Protein AF-A0A4Z0J7X0-F1 (afdb_monomer_lite)

Organism: NCBI:txid2487722

Sequence (391 aa):
MNKRLKKSLLVSVAALSLGVEFTVVNETATTTVMAAKKYKVVKTKKLKKYRVSYKHNGPVYRKANLSKKRTTLKKIKKDKLYVTKQETVRKHTKKGKAYNSRYLYVKDMSHSKKSGWIHNSNLKKYKKSSKKSQKLNWTYESFDNDSSEKNVKSYSYSQGVQMAKRDLIKFIENERAKAGVSPWIHDSGAQQVADIRAQQVAQLKMQSHYTDPETGKIVTYPNSSSKMPMFNKVETDLGFLNDPWDNSMLTHSDESITQFGRLTNEHNKITKDSIQNYLDSGAEGMITFDGASNNGHKKQLLSSSLVYYGFGMATTKDQDGDNVTYIVIISSAAPLTKTNASDISSNSTSSTTTAVDPNAIPRSQDDKNYVGSSAQKADQAKEAQLVTTQQ

InterPro domains:
  IPR014044 CAP domain [PF00188] (172-325)
  IPR035940 CAP superfamily [G3DSA:3.40.33.10] (16-328)

Foldseek 3Di:
DDDDDDDDDDDDDDDDDDDDDDDDPPPPVPPPVPD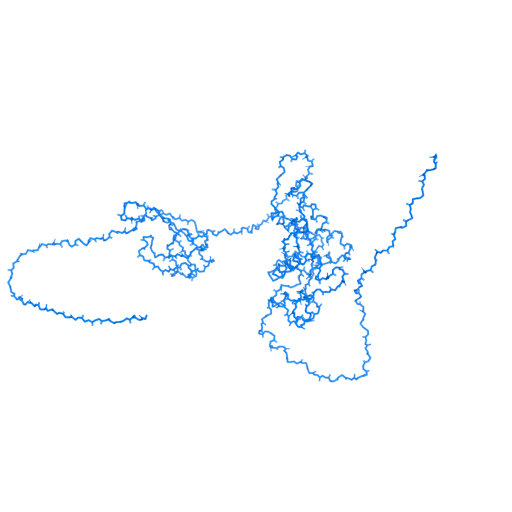PLQKDWDDKDFDDKFAKFFDDKWFFAADPSRPGTQDICVVADGGQKIWTMKTWMWGDDPVRDIDTFIWTFIARPVDNSPTGITGPVRIGGDDDPPPPPPPDPDDDDDDDDDDDPPDFDFDDPVVLVVVLVVVLLVLLQVVLVVVVADAADEFPLQQQLFAVVQVVCQVVVHQDPCQDPVPRHANADPPDPDRQGPSLVSCVVVQLDLDSPPPDNPPFKDKHKWKQFLCADPVSGNGPVSSVVSCVVTVVCLQVPVVVVVNPSNCRSNPNQFRYKHKHWDWDADPVRGIMIMIMMMTGNDHRDHDDPVVSVPPPPDDPDDDDDPPDDDDDDDDDDPDDDDDDDDDDDDDDDDDDDDD

Radius of gyration: 36.54 Å; chains: 1; bounding box: 73×94×125 Å

Structure (mmCIF, N/CA/C/O backbone):
data_AF-A0A4Z0J7X0-F1
#
_entry.id   AF-A0A4Z0J7X0-F1
#
loop_
_atom_site.group_PDB
_atom_site.id
_atom_site.type_symbol
_atom_site.label_atom_id
_atom_site.label_alt_id
_atom_site.label_comp_id
_atom_site.label_asym_id
_atom_site.label_entity_id
_atom_site.label_seq_id
_atom_site.pdbx_PDB_ins_code
_atom_site.Cartn_x
_atom_site.Cartn_y
_atom_site.Cartn_z
_atom_site.occupancy
_atom_site.B_iso_or_equiv
_atom_site.auth_seq_id
_atom_site.auth_comp_id
_atom_site.auth_asym_id
_atom_site.auth_atom_id
_atom_site.pdbx_PDB_model_num
ATOM 1 N N . MET A 1 1 ? 20.481 -4.474 54.140 1.00 33.69 1 MET A N 1
ATOM 2 C CA . MET A 1 1 ? 20.967 -5.856 54.343 1.00 33.69 1 MET A CA 1
ATOM 3 C C . MET A 1 1 ? 19.858 -6.695 54.978 1.00 33.69 1 MET A C 1
ATOM 5 O O . MET A 1 1 ? 19.149 -6.183 55.826 1.00 33.69 1 MET A O 1
ATOM 9 N N . ASN A 1 2 ? 19.680 -7.910 54.439 1.00 33.09 2 ASN A N 1
ATOM 10 C CA . ASN A 1 2 ? 19.074 -9.170 54.930 1.00 33.09 2 ASN A CA 1
ATOM 11 C C . ASN A 1 2 ? 18.070 -9.160 56.108 1.00 33.09 2 ASN A C 1
ATOM 13 O O . ASN A 1 2 ? 18.369 -8.644 57.167 1.00 33.09 2 ASN A O 1
ATOM 17 N N . LYS A 1 3 ? 16.833 -9.682 55.999 1.00 40.88 3 LYS A N 1
ATOM 18 C CA . LYS A 1 3 ? 16.368 -11.089 55.836 1.00 40.88 3 LYS A CA 1
ATOM 19 C C . LYS A 1 3 ? 16.847 -12.079 56.920 1.00 40.88 3 LYS A C 1
ATOM 21 O O . LYS A 1 3 ? 18.016 -12.442 56.914 1.00 40.88 3 LYS A O 1
ATOM 26 N N . ARG A 1 4 ? 15.844 -12.709 57.573 1.00 41.03 4 ARG A N 1
ATOM 27 C CA . ARG A 1 4 ? 15.860 -13.971 58.371 1.00 41.03 4 ARG A CA 1
ATOM 28 C C . ARG A 1 4 ? 16.344 -13.751 59.820 1.00 41.03 4 ARG A C 1
ATOM 30 O O . ARG A 1 4 ? 17.161 -12.881 60.027 1.00 41.03 4 ARG A O 1
ATOM 37 N N . LEU A 1 5 ? 15.867 -14.413 60.877 1.00 42.28 5 LEU A N 1
ATOM 38 C CA . LEU A 1 5 ? 15.363 -15.773 61.123 1.00 42.28 5 LEU A CA 1
ATOM 39 C C . LEU A 1 5 ? 14.375 -15.711 62.320 1.00 42.28 5 LEU A C 1
ATOM 41 O O . LEU A 1 5 ? 14.580 -14.931 63.234 1.00 42.28 5 LEU A O 1
ATOM 45 N N . LYS A 1 6 ? 13.192 -16.333 62.244 1.00 40.12 6 LYS A N 1
ATOM 46 C CA . LYS A 1 6 ? 12.830 -17.657 62.808 1.00 40.12 6 LYS A CA 1
ATOM 47 C C . LYS A 1 6 ? 12.907 -17.790 64.342 1.00 40.12 6 LYS A C 1
ATOM 49 O O . LYS A 1 6 ? 13.990 -17.806 64.895 1.00 40.12 6 LYS A O 1
ATOM 54 N N . LYS A 1 7 ? 11.735 -18.158 64.885 1.00 40.00 7 LYS A N 1
ATOM 55 C CA . LYS A 1 7 ? 11.480 -19.199 65.899 1.00 40.00 7 LYS A CA 1
ATOM 56 C C . LYS A 1 7 ? 12.198 -19.075 67.244 1.00 40.00 7 LYS A C 1
ATOM 58 O O . LYS A 1 7 ? 13.372 -19.391 67.323 1.00 40.00 7 LYS A O 1
ATOM 63 N N . SER A 1 8 ? 11.400 -18.903 68.289 1.00 33.38 8 SER A N 1
ATOM 64 C CA . SER A 1 8 ? 11.301 -19.740 69.499 1.00 33.38 8 SER A CA 1
ATOM 65 C C . SER A 1 8 ? 10.226 -19.052 70.379 1.00 33.38 8 SER A C 1
ATOM 67 O O . SER A 1 8 ? 9.912 -17.895 70.129 1.00 33.38 8 SER A O 1
ATOM 69 N N . LEU A 1 9 ? 9.533 -19.628 71.351 1.00 33.66 9 LEU A N 1
ATOM 70 C CA . LEU A 1 9 ? 9.519 -20.933 71.988 1.00 33.66 9 LEU A CA 1
ATOM 71 C C . LEU A 1 9 ? 8.333 -20.876 72.983 1.00 33.66 9 LEU A C 1
ATOM 73 O O . LEU A 1 9 ? 8.137 -19.806 73.544 1.00 33.66 9 LEU A O 1
ATOM 77 N N . LEU A 1 10 ? 7.666 -22.016 73.230 1.00 34.53 10 LEU A N 1
ATOM 78 C CA . LEU A 1 10 ? 7.243 -22.510 74.563 1.00 34.53 10 LEU A CA 1
ATOM 79 C C . LEU A 1 10 ? 6.305 -21.628 75.452 1.00 34.53 10 LEU A C 1
ATOM 81 O O . LEU A 1 10 ? 6.306 -20.416 75.378 1.00 34.53 10 LEU A O 1
ATOM 85 N N . VAL A 1 11 ? 5.484 -22.100 76.393 1.00 35.78 11 VAL A N 1
ATOM 86 C CA . VAL A 1 11 ? 5.015 -23.402 76.909 1.00 35.78 11 VAL A CA 1
ATOM 87 C C . VAL A 1 11 ? 3.876 -23.041 77.892 1.00 35.78 11 VAL A C 1
ATOM 89 O O . VAL A 1 11 ? 3.862 -21.924 78.405 1.00 35.78 11 VAL A O 1
ATOM 92 N N . SER A 1 12 ? 2.825 -23.832 78.107 1.00 34.78 12 SER A N 1
ATOM 93 C CA . SER A 1 12 ? 2.694 -24.735 79.274 1.00 34.78 12 SER A CA 1
ATOM 94 C C . SER A 1 12 ? 1.213 -25.145 79.405 1.00 34.78 12 SER A C 1
ATOM 96 O O . SER A 1 12 ? 0.368 -24.278 79.216 1.00 34.78 12 SER A O 1
ATOM 98 N N . VAL A 1 13 ? 0.905 -26.441 79.607 1.00 33.19 13 VAL A N 1
ATOM 99 C CA . VAL A 1 13 ? 0.362 -27.059 80.859 1.00 33.19 13 VAL A CA 1
ATOM 100 C C . VAL A 1 13 ? -1.093 -26.672 81.167 1.00 33.19 13 VAL A C 1
ATOM 102 O O . VAL A 1 13 ? -1.448 -25.511 81.078 1.00 33.19 13 VAL A O 1
ATOM 105 N N . ALA A 1 14 ? -2.006 -27.503 81.655 1.00 32.41 14 ALA A N 1
ATOM 106 C CA . ALA A 1 14 ? -2.277 -28.938 81.755 1.00 32.41 14 ALA A CA 1
ATOM 107 C C . ALA A 1 14 ? -3.658 -28.997 82.444 1.00 32.41 14 ALA A C 1
ATOM 109 O O . ALA A 1 14 ? -3.982 -28.073 83.185 1.00 32.41 14 ALA A O 1
ATOM 110 N N . ALA A 1 15 ? -4.436 -30.061 82.258 1.00 35.25 15 ALA A N 1
ATOM 111 C CA . ALA A 1 15 ? -5.243 -30.662 83.328 1.00 35.25 15 ALA A CA 1
ATOM 112 C C . ALA A 1 15 ? -6.046 -31.837 82.772 1.00 35.25 15 ALA A C 1
ATOM 114 O O . ALA A 1 15 ? -6.798 -31.705 81.807 1.00 35.25 15 ALA A O 1
ATOM 115 N N . LEU A 1 16 ? -5.859 -32.981 83.423 1.00 31.88 16 LEU A N 1
ATOM 116 C CA . LEU A 1 16 ? -6.759 -34.118 83.399 1.00 31.88 16 LEU A CA 1
ATOM 117 C C . LEU A 1 16 ? -8.131 -33.729 83.970 1.00 31.88 16 LEU A C 1
ATOM 119 O O . LEU A 1 16 ? -8.189 -33.074 85.007 1.00 31.88 16 LEU A O 1
ATOM 123 N N . SER A 1 17 ? -9.203 -34.289 83.414 1.00 35.06 17 SER A N 1
ATOM 124 C CA . SER A 1 17 ? -10.304 -34.803 84.233 1.00 35.06 17 SER A CA 1
ATOM 125 C C . SER A 1 17 ? -11.003 -35.961 83.517 1.00 35.06 17 SER A C 1
ATOM 127 O O . SER A 1 17 ? -11.593 -35.826 82.448 1.00 35.06 17 SER A O 1
ATOM 129 N N . LEU A 1 18 ? -10.866 -37.140 84.122 1.00 35.47 18 LEU A N 1
ATOM 130 C CA . LEU A 1 18 ? -11.757 -38.277 83.952 1.00 35.47 18 LEU A CA 1
ATOM 131 C C . LEU A 1 18 ? -13.023 -38.011 84.772 1.00 35.47 18 LEU A C 1
ATOM 133 O O . LEU A 1 18 ? -12.917 -37.587 85.920 1.00 35.47 18 LEU A O 1
ATOM 137 N N . GLY A 1 19 ? -14.177 -38.382 84.222 1.00 32.88 19 GLY A N 1
ATOM 138 C CA . GLY A 1 19 ? -15.295 -38.874 85.020 1.00 32.88 19 GLY A CA 1
ATOM 139 C C . GLY A 1 19 ? -16.468 -37.923 85.262 1.00 32.88 19 GLY A C 1
ATOM 140 O O . GLY A 1 19 ? -16.321 -36.832 85.797 1.00 32.88 19 GLY A O 1
ATOM 141 N N . VAL A 1 20 ? -17.638 -38.507 85.003 1.00 34.91 20 VAL A N 1
ATOM 142 C CA . VAL A 1 20 ? -18.990 -38.195 85.483 1.00 34.91 20 VAL A CA 1
ATOM 143 C C . VAL A 1 20 ? -19.857 -37.302 84.587 1.00 34.91 20 VAL A C 1
ATOM 145 O O . VAL A 1 20 ? -19.585 -36.143 84.292 1.00 34.91 20 VAL A O 1
ATOM 148 N N . GLU A 1 21 ? -20.920 -37.973 84.154 1.00 36.50 21 GLU A N 1
ATOM 149 C CA . GLU A 1 21 ? -22.086 -37.586 83.377 1.00 36.50 21 GLU A CA 1
ATOM 150 C C . GLU A 1 21 ? -22.764 -36.319 83.908 1.00 36.50 21 GLU A C 1
ATOM 152 O O . GLU A 1 21 ? -22.839 -36.132 85.111 1.00 36.50 21 GLU A O 1
ATOM 157 N N . PHE A 1 22 ? -23.303 -35.485 83.014 1.00 32.66 22 PHE A N 1
ATOM 158 C CA . PHE A 1 22 ? -24.705 -35.046 83.034 1.00 32.66 22 PHE A CA 1
ATOM 159 C C . PHE A 1 22 ? -25.021 -34.288 81.732 1.00 32.66 22 PHE A C 1
ATOM 161 O O . PHE A 1 22 ? -24.289 -33.404 81.294 1.00 32.66 22 PHE A O 1
ATOM 168 N N . THR A 1 23 ? -26.115 -34.720 81.103 1.00 41.28 23 THR A N 1
ATOM 169 C CA . THR A 1 23 ? -27.049 -33.993 80.224 1.00 41.28 23 THR A CA 1
ATOM 170 C C . THR A 1 23 ? -26.685 -32.565 79.801 1.00 41.28 23 THR A C 1
ATOM 172 O O . THR A 1 23 ? -26.580 -31.685 80.641 1.00 41.28 23 THR A O 1
ATOM 175 N N . VAL A 1 24 ? -26.644 -32.313 78.489 1.00 40.38 24 VAL A N 1
ATOM 176 C CA . VAL A 1 24 ? -27.627 -31.520 77.714 1.00 40.38 24 VAL A CA 1
ATOM 177 C C . VAL A 1 24 ? -27.140 -31.572 76.261 1.00 40.38 24 VAL A C 1
ATOM 179 O O . VAL A 1 24 ? -26.110 -30.991 75.922 1.00 40.38 24 VAL A O 1
ATOM 182 N N . VAL A 1 25 ? -27.871 -32.263 75.381 1.00 36.25 25 VAL A N 1
ATOM 183 C CA . VAL A 1 25 ? -27.699 -32.111 73.928 1.00 36.25 25 VAL A CA 1
ATOM 184 C C . VAL A 1 25 ? -28.253 -30.737 73.571 1.00 36.25 25 VAL A C 1
ATOM 186 O O . VAL A 1 25 ? -29.405 -30.585 73.187 1.00 36.25 25 VAL A O 1
ATOM 189 N N . ASN A 1 26 ? -27.440 -29.707 73.785 1.00 36.72 26 ASN A N 1
ATOM 190 C CA . ASN A 1 26 ? -27.680 -28.403 73.208 1.00 36.72 26 ASN A CA 1
ATOM 191 C C . ASN A 1 26 ? -26.996 -28.465 71.849 1.00 36.72 26 ASN A C 1
ATOM 193 O O . ASN A 1 26 ? -25.778 -28.285 71.753 1.00 36.72 26 ASN A O 1
ATOM 197 N N . GLU A 1 27 ? -27.766 -28.797 70.810 1.00 38.44 27 GLU A N 1
ATOM 198 C CA . GLU A 1 27 ? -27.365 -28.597 69.422 1.00 38.44 27 GLU A CA 1
ATOM 199 C C . GLU A 1 27 ? -27.073 -27.107 69.239 1.00 38.44 27 GLU A C 1
ATOM 201 O O . GLU A 1 27 ? -27.913 -26.299 68.844 1.00 38.44 27 GLU A O 1
ATOM 206 N N . THR A 1 28 ? -25.847 -26.713 69.569 1.00 37.34 28 THR A N 1
ATOM 207 C CA . THR A 1 28 ? -25.309 -25.417 69.207 1.00 37.34 28 THR A CA 1
ATOM 208 C C . THR A 1 28 ? -25.091 -25.512 67.714 1.00 37.34 28 THR A C 1
ATOM 210 O O . THR A 1 28 ? -24.036 -25.941 67.242 1.00 37.34 28 THR A O 1
ATOM 213 N N . ALA A 1 29 ? -26.141 -25.159 66.970 1.00 36.69 29 ALA A N 1
ATOM 214 C CA . ALA A 1 29 ? -26.079 -24.884 65.554 1.00 36.69 29 ALA A CA 1
ATOM 215 C C . ALA A 1 29 ? -24.877 -23.967 65.350 1.00 36.69 29 ALA A C 1
ATOM 217 O O . ALA A 1 29 ? -24.909 -22.775 65.661 1.00 36.69 29 ALA A O 1
ATOM 218 N N . THR A 1 30 ? -23.771 -24.552 64.897 1.00 34.03 30 THR A N 1
ATOM 219 C CA . THR A 1 30 ? -22.556 -23.818 64.604 1.00 34.03 30 THR A CA 1
ATOM 220 C C . THR A 1 30 ? -22.872 -23.062 63.329 1.00 34.03 30 THR A C 1
ATOM 222 O O . THR A 1 30 ? -22.600 -23.520 62.218 1.00 34.03 30 THR A O 1
ATOM 225 N N . THR A 1 31 ? -23.534 -21.913 63.470 1.00 36.19 31 THR A N 1
ATOM 226 C CA . THR A 1 31 ? -23.736 -20.970 62.385 1.00 36.19 31 THR A CA 1
ATOM 227 C C . THR A 1 31 ? -22.352 -20.475 62.021 1.00 36.19 31 THR A C 1
ATOM 229 O O . THR A 1 31 ? -21.832 -19.511 62.582 1.00 36.19 31 THR A O 1
ATOM 232 N N . THR A 1 32 ? -21.709 -21.189 61.102 1.00 35.19 32 THR A N 1
ATOM 233 C CA . THR A 1 32 ? -20.510 -20.723 60.431 1.00 35.19 32 THR A CA 1
ATOM 234 C C . THR A 1 32 ? -20.945 -19.451 59.733 1.00 35.19 32 THR A C 1
ATOM 236 O O . THR A 1 32 ? -21.647 -19.492 58.721 1.00 35.19 32 THR A O 1
ATOM 239 N N . VAL A 1 33 ? -20.603 -18.308 60.330 1.00 34.88 33 VAL A N 1
ATOM 240 C CA . VAL A 1 33 ? -20.903 -16.989 59.789 1.00 34.88 33 VAL A CA 1
ATOM 241 C C . VAL A 1 33 ? -20.219 -16.940 58.432 1.00 34.88 33 VAL A C 1
ATOM 243 O O . VAL A 1 33 ? -19.006 -16.752 58.330 1.00 34.88 33 VAL A O 1
ATOM 246 N N . MET A 1 34 ? -20.979 -17.225 57.372 1.00 38.28 34 MET A N 1
ATOM 247 C CA . MET A 1 34 ? -20.449 -17.255 56.022 1.00 38.28 34 MET A CA 1
ATOM 248 C C . MET A 1 34 ? -19.943 -15.854 55.722 1.00 38.28 34 MET A C 1
ATOM 250 O O . MET A 1 34 ? -20.736 -14.940 55.495 1.00 38.28 34 MET A O 1
ATOM 254 N N . ALA A 1 35 ? -18.617 -15.694 55.739 1.00 45.88 35 ALA A N 1
ATOM 255 C CA . ALA A 1 35 ? -17.950 -14.440 55.444 1.00 45.88 35 ALA A CA 1
ATOM 256 C C . ALA A 1 35 ? -18.601 -13.808 54.209 1.00 45.88 35 ALA A C 1
ATOM 258 O O . ALA A 1 35 ? -18.629 -14.408 53.125 1.00 45.88 35 ALA A O 1
ATOM 259 N N . ALA A 1 36 ? -19.180 -12.619 54.398 1.00 54.09 36 ALA A N 1
ATOM 260 C CA . ALA A 1 36 ? -19.980 -11.958 53.381 1.00 54.09 36 ALA A CA 1
ATOM 261 C C . ALA A 1 36 ? -19.197 -11.902 52.062 1.00 54.09 36 ALA A C 1
ATOM 263 O O . ALA A 1 36 ? -18.088 -11.360 51.981 1.00 54.09 36 ALA A O 1
ATOM 264 N N . LYS A 1 37 ? -19.759 -12.504 51.007 1.00 60.59 37 LYS A N 1
ATOM 265 C CA . LYS A 1 37 ? -19.113 -12.563 49.691 1.00 60.59 37 LYS A CA 1
ATOM 266 C C . LYS A 1 37 ? -18.849 -11.132 49.212 1.00 60.59 37 LYS A C 1
ATOM 268 O O . LYS A 1 37 ? -19.774 -10.404 48.869 1.00 60.59 37 LYS A O 1
ATOM 273 N N . LYS A 1 38 ? -17.569 -10.753 49.114 1.00 73.12 38 LYS A N 1
ATOM 274 C CA . LYS A 1 38 ? -17.107 -9.424 48.651 1.00 73.12 38 LYS A CA 1
ATOM 275 C C . LYS A 1 38 ? -17.658 -9.023 47.271 1.00 73.12 38 LYS A C 1
ATOM 277 O O . LYS A 1 38 ? -17.703 -7.838 46.938 1.00 73.12 38 LYS A O 1
ATOM 282 N N . TYR A 1 39 ? -18.080 -10.005 46.473 1.00 81.69 39 TYR A N 1
ATOM 283 C CA . TYR A 1 39 ? -18.612 -9.828 45.128 1.00 81.69 39 TYR A CA 1
ATOM 284 C C . TYR A 1 39 ? -19.874 -10.670 44.925 1.00 81.69 39 TYR A C 1
ATOM 286 O O . TYR A 1 39 ? -19.863 -11.880 45.166 1.00 81.69 39 TYR A O 1
ATOM 294 N N . LYS A 1 40 ? -20.936 -10.040 44.415 1.00 85.94 40 LYS A N 1
ATOM 295 C CA . LYS A 1 40 ? -22.194 -10.694 44.034 1.00 85.94 40 LYS A CA 1
ATOM 296 C C . LYS A 1 40 ? -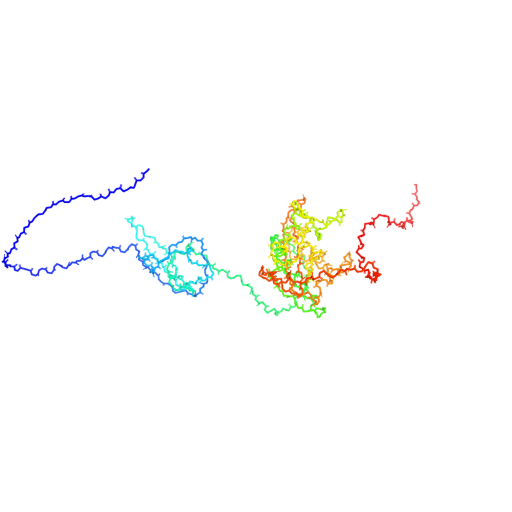22.431 -10.510 42.537 1.00 85.94 40 LYS A C 1
ATOM 298 O O . LYS A 1 40 ? -22.310 -9.400 42.025 1.00 85.94 40 LYS A O 1
ATOM 303 N N . VAL A 1 41 ? -22.762 -11.584 41.826 1.00 86.81 41 VAL A N 1
ATOM 304 C CA . VAL A 1 41 ? -23.227 -11.487 40.434 1.00 86.81 41 VAL A CA 1
ATOM 305 C C . VAL A 1 41 ? -24.666 -10.982 40.467 1.00 86.81 41 VAL A C 1
ATOM 307 O O . VAL A 1 41 ? -25.500 -11.564 41.153 1.00 86.81 41 VAL A O 1
ATOM 310 N N . VAL A 1 42 ? -24.936 -9.879 39.774 1.00 88.94 42 VAL A N 1
ATOM 311 C CA . VAL A 1 42 ? -26.258 -9.228 39.758 1.00 88.94 42 VAL A CA 1
ATOM 312 C C . VAL A 1 42 ? -26.999 -9.496 38.458 1.00 88.94 42 VAL A C 1
ATOM 314 O O . VAL A 1 42 ? -28.218 -9.593 38.451 1.00 88.94 42 VAL A O 1
ATOM 317 N N . LYS A 1 43 ? -26.276 -9.611 37.342 1.00 89.88 43 LYS A N 1
ATOM 318 C CA . LYS A 1 43 ? -26.884 -9.839 36.030 1.00 89.88 43 LYS A CA 1
ATOM 319 C C . LYS A 1 43 ? -25.982 -10.702 35.174 1.00 89.88 43 LYS A C 1
ATOM 321 O O . LYS A 1 43 ? -24.794 -10.404 35.064 1.00 89.88 43 LYS A O 1
ATOM 326 N N . THR A 1 44 ? -26.572 -11.678 34.497 1.00 89.88 44 THR A N 1
ATOM 327 C CA . THR A 1 44 ? -25.888 -12.533 33.525 1.00 89.88 44 THR A CA 1
ATOM 328 C C . THR A 1 44 ? -26.512 -12.354 32.151 1.00 89.88 44 THR A C 1
ATOM 330 O O . THR A 1 44 ? -27.729 -12.323 32.003 1.00 89.88 44 THR A O 1
ATOM 333 N N . LYS A 1 45 ? -25.671 -12.211 31.128 1.00 90.75 45 LYS A N 1
ATOM 334 C CA . LYS A 1 45 ? -26.077 -12.070 29.730 1.00 90.75 45 LYS A CA 1
ATOM 335 C C . LYS A 1 45 ? -25.231 -12.998 28.861 1.00 90.75 45 LYS A C 1
ATOM 337 O O . LYS A 1 45 ? -24.003 -12.892 28.838 1.00 90.75 45 LYS A O 1
ATOM 342 N N . LYS A 1 46 ? -25.880 -13.895 28.116 1.00 91.19 46 LYS A N 1
ATOM 343 C CA . LYS A 1 46 ? -25.230 -14.626 27.017 1.00 91.19 46 LYS A CA 1
ATOM 344 C C . LYS A 1 46 ? -24.996 -13.651 25.861 1.00 91.19 46 LYS A C 1
ATOM 346 O O . LYS A 1 46 ? -25.854 -12.822 25.566 1.00 91.19 46 LYS A O 1
ATOM 351 N N . LEU A 1 47 ? -23.828 -13.717 25.233 1.00 87.44 47 LEU A N 1
ATOM 352 C CA . LEU A 1 47 ? -23.470 -12.863 24.103 1.00 87.44 47 LEU A CA 1
ATOM 353 C C . LEU A 1 47 ? -23.232 -13.728 22.866 1.00 87.44 47 LEU A C 1
ATOM 355 O O . LEU A 1 47 ? -22.695 -14.831 22.975 1.00 87.44 47 LEU A O 1
ATOM 359 N N . LYS A 1 48 ? -23.576 -13.204 21.681 1.00 87.31 48 LYS A N 1
ATOM 360 C CA . LYS A 1 48 ? -23.091 -13.781 20.419 1.00 87.31 48 LYS A CA 1
ATOM 361 C C . LYS A 1 48 ? -21.562 -13.816 20.472 1.00 87.31 48 LYS A C 1
ATOM 363 O O . LYS A 1 48 ? -20.955 -12.843 20.912 1.00 87.31 48 LYS A O 1
ATOM 368 N N . LYS A 1 49 ? -20.942 -14.927 20.069 1.00 88.06 49 LYS A N 1
ATOM 369 C CA . LYS A 1 49 ? -19.483 -15.109 20.142 1.00 88.06 49 LYS A CA 1
ATOM 370 C C . LYS A 1 49 ? -18.777 -14.026 19.314 1.00 88.06 49 LYS A C 1
ATOM 372 O O . LYS A 1 49 ? -19.045 -13.907 18.125 1.00 88.06 49 LYS A O 1
ATOM 377 N N . TYR A 1 50 ? -17.856 -13.263 19.907 1.00 87.81 50 TYR A N 1
ATOM 378 C CA . TYR A 1 50 ? -17.039 -12.287 19.165 1.00 87.81 50 TYR A CA 1
ATOM 379 C C . TYR A 1 50 ? -15.584 -12.267 19.628 1.00 87.81 50 TYR A C 1
ATOM 381 O O . TYR A 1 50 ? -15.271 -12.647 20.757 1.00 87.81 50 TYR A O 1
ATOM 389 N N . ARG A 1 51 ? -14.688 -11.827 18.738 1.00 89.31 51 ARG A N 1
ATOM 390 C CA . ARG A 1 51 ? -13.246 -11.747 19.002 1.00 89.31 51 ARG A CA 1
ATOM 391 C C . ARG A 1 51 ? -12.894 -10.485 19.784 1.00 89.31 51 ARG A C 1
ATOM 393 O O . ARG A 1 51 ? -13.454 -9.410 19.556 1.00 89.31 51 ARG A O 1
ATOM 400 N N . VAL A 1 52 ? -11.934 -10.615 20.687 1.00 88.69 52 VAL A N 1
ATOM 401 C CA . VAL A 1 52 ? -11.356 -9.500 21.445 1.00 88.69 52 VAL A CA 1
ATOM 402 C C . VAL A 1 52 ? -9.840 -9.607 21.445 1.00 88.69 52 VAL A C 1
ATOM 404 O O . VAL A 1 52 ? -9.299 -10.703 21.351 1.00 88.69 52 VAL A O 1
ATOM 407 N N . SER A 1 53 ? -9.165 -8.474 21.583 1.00 84.75 53 SER A N 1
ATOM 408 C CA . SER A 1 53 ? -7.742 -8.395 21.900 1.00 84.75 53 SER A CA 1
ATOM 409 C C . SER A 1 53 ? -7.557 -7.857 23.320 1.00 84.75 53 SER A C 1
ATOM 411 O O . SER A 1 53 ? -8.461 -7.236 23.889 1.00 84.75 53 SER A O 1
ATOM 413 N N . TYR A 1 54 ? -6.402 -8.114 23.934 1.00 84.19 54 TYR A N 1
ATOM 414 C CA . TYR A 1 54 ? -6.100 -7.511 25.229 1.00 84.19 54 TYR A CA 1
ATOM 415 C C . TYR A 1 54 ? -5.739 -6.029 25.070 1.00 84.19 54 TYR A C 1
ATOM 417 O O . TYR A 1 54 ? -5.081 -5.650 24.103 1.00 84.19 54 TYR A O 1
ATOM 425 N N . LYS A 1 55 ? -6.149 -5.202 26.037 1.00 84.00 55 LYS A N 1
ATOM 426 C CA . LYS A 1 55 ? -5.798 -3.775 26.124 1.00 84.00 55 LYS A CA 1
ATOM 427 C C . LYS A 1 55 ? -4.769 -3.518 27.227 1.00 84.00 55 LYS A C 1
ATOM 429 O O . LYS A 1 55 ? -3.751 -2.888 26.983 1.00 84.00 55 LYS A O 1
ATOM 434 N N . HIS A 1 56 ? -5.011 -4.065 28.419 1.00 84.56 56 HIS A N 1
ATOM 435 C CA . HIS A 1 56 ? -4.150 -3.901 29.593 1.00 84.56 56 HIS A CA 1
ATOM 436 C C . HIS A 1 56 ? -3.982 -5.228 30.339 1.00 84.56 56 HIS A C 1
ATOM 438 O O . HIS A 1 56 ? -4.817 -6.130 30.231 1.00 84.56 56 HIS A O 1
ATOM 444 N N . ASN A 1 57 ? -2.911 -5.349 31.126 1.00 86.25 57 ASN A N 1
ATOM 445 C CA . ASN A 1 57 ? -2.691 -6.514 31.978 1.00 86.25 57 ASN A CA 1
ATOM 446 C C . ASN A 1 57 ? -3.795 -6.602 33.037 1.00 86.25 57 ASN A C 1
ATOM 448 O O . ASN A 1 57 ? -4.040 -5.650 33.770 1.00 86.25 57 ASN A O 1
ATOM 452 N N . GLY A 1 58 ? -4.443 -7.763 33.149 1.00 85.88 58 GLY A N 1
ATOM 453 C CA . GLY A 1 58 ? -5.533 -7.947 34.102 1.00 85.88 58 GLY A CA 1
ATOM 454 C C . GLY A 1 58 ? -5.684 -9.389 34.579 1.00 85.88 58 GLY A C 1
ATOM 455 O O . GLY A 1 58 ? -5.350 -10.318 33.837 1.00 85.88 58 GLY A O 1
ATOM 456 N N . PRO A 1 59 ? -6.172 -9.607 35.813 1.00 90.31 59 PRO A N 1
ATOM 457 C CA . PRO A 1 59 ? -6.450 -10.942 36.322 1.00 90.31 59 PRO A CA 1
ATOM 458 C C . PRO A 1 59 ? -7.635 -11.578 35.586 1.00 90.31 59 PRO A C 1
ATOM 460 O O . PRO A 1 59 ? -8.643 -10.926 35.310 1.00 90.31 59 PRO A O 1
ATOM 463 N N . VAL A 1 60 ? -7.504 -12.874 35.313 1.00 89.94 60 VAL A N 1
ATOM 464 C CA . VAL A 1 60 ? -8.557 -13.738 34.773 1.00 89.94 60 VAL A CA 1
ATOM 465 C C . VAL A 1 60 ? -8.994 -14.688 35.883 1.00 89.94 60 VAL A C 1
ATOM 467 O O . VAL A 1 60 ? -8.161 -15.383 36.467 1.00 89.94 60 VAL A O 1
ATOM 470 N N . TYR A 1 61 ? -10.288 -14.736 36.175 1.00 92.56 61 TYR A N 1
ATOM 471 C CA . TYR A 1 61 ? -10.870 -15.500 37.277 1.00 92.56 61 TYR A CA 1
ATOM 472 C C . TYR A 1 61 ? -11.591 -16.752 36.784 1.00 92.56 61 TYR A C 1
ATOM 474 O O . TYR A 1 61 ? -12.159 -16.779 35.695 1.00 92.56 61 TYR A O 1
ATOM 482 N N . ARG A 1 62 ? -11.620 -17.806 37.603 1.00 88.44 62 ARG A N 1
ATOM 483 C CA . ARG A 1 62 ? -12.349 -19.043 37.266 1.00 88.44 62 ARG A CA 1
ATOM 484 C C . ARG A 1 62 ? -13.869 -18.846 37.298 1.00 88.44 62 ARG A C 1
ATOM 486 O O . ARG A 1 62 ? -14.577 -19.448 36.498 1.00 88.44 62 ARG A O 1
ATOM 493 N N . LYS A 1 63 ? -14.354 -18.005 38.213 1.00 87.62 63 LYS A N 1
ATOM 494 C CA . LYS A 1 63 ? -15.773 -17.697 38.441 1.00 87.62 63 LYS A CA 1
ATOM 495 C C . LYS A 1 63 ? -15.990 -16.181 38.422 1.00 87.62 63 LYS A C 1
ATOM 497 O O . LYS A 1 63 ? -15.073 -15.427 38.747 1.00 87.62 63 LYS A O 1
ATOM 502 N N . ALA A 1 64 ? -17.189 -15.743 38.052 1.00 80.75 64 ALA A N 1
ATOM 503 C CA . ALA A 1 64 ? -17.519 -14.326 37.913 1.00 80.75 64 ALA A CA 1
ATOM 504 C C . ALA A 1 64 ? -17.647 -13.582 39.245 1.00 80.75 64 ALA A C 1
ATOM 506 O O . ALA A 1 64 ? -17.417 -12.383 39.303 1.00 80.75 64 ALA A O 1
ATOM 507 N N . ASN A 1 65 ? -17.904 -14.296 40.342 1.00 80.88 65 ASN A N 1
ATOM 508 C CA . ASN A 1 65 ? -17.806 -13.758 41.702 1.00 80.88 65 ASN A CA 1
ATOM 509 C C . ASN A 1 65 ? -16.351 -13.478 42.146 1.00 80.88 65 ASN A C 1
ATOM 511 O O . ASN A 1 65 ? -16.099 -13.243 43.324 1.00 80.88 65 ASN A O 1
ATOM 515 N N . LEU A 1 66 ? -15.391 -13.547 41.214 1.00 84.06 66 LEU A N 1
ATOM 516 C CA . LEU A 1 66 ? -13.981 -13.184 41.372 1.00 84.06 66 LEU A CA 1
ATOM 517 C C . LEU A 1 66 ? -13.255 -13.934 42.496 1.00 84.06 66 LEU A C 1
ATOM 519 O O . LEU A 1 66 ? -12.204 -13.500 42.959 1.00 84.06 66 LEU A O 1
ATOM 523 N N . SER A 1 67 ? -13.788 -15.081 42.923 1.00 78.12 67 SER A N 1
ATOM 524 C CA . SER A 1 67 ? -13.324 -15.756 44.137 1.00 78.12 67 SER A CA 1
ATOM 525 C C . SER A 1 67 ? -11.962 -16.437 43.984 1.00 78.12 67 SER A C 1
ATOM 527 O O . SER A 1 67 ? -11.289 -16.681 44.978 1.00 78.12 67 SER A O 1
ATOM 529 N N . LYS A 1 68 ? -11.553 -16.781 42.753 1.00 83.44 68 LYS A N 1
ATOM 530 C CA . LYS A 1 68 ? -10.280 -17.466 42.471 1.00 83.44 68 LYS A CA 1
ATOM 531 C C . LYS A 1 68 ? -9.652 -16.955 41.177 1.00 83.44 68 LYS A C 1
ATOM 533 O O . LYS A 1 68 ? -10.196 -17.179 40.088 1.00 83.44 68 LYS A O 1
ATOM 538 N N . LYS A 1 69 ? -8.499 -16.286 41.297 1.00 87.19 69 LYS A N 1
ATOM 539 C CA . LYS A 1 69 ? -7.649 -15.913 40.158 1.00 87.19 69 LYS A CA 1
ATOM 540 C C . LYS A 1 69 ? -7.084 -17.188 39.533 1.00 87.19 69 LYS A C 1
ATOM 542 O O . LYS A 1 69 ? -6.604 -18.067 40.237 1.00 87.19 69 LYS A O 1
ATOM 547 N N . ARG A 1 70 ? -7.159 -17.286 38.209 1.00 85.19 70 ARG A N 1
ATOM 548 C CA . ARG A 1 70 ? -6.670 -18.426 37.426 1.00 85.19 70 ARG A CA 1
ATOM 549 C C . ARG A 1 70 ? -5.368 -18.093 36.711 1.00 85.19 70 ARG A C 1
ATOM 551 O O . ARG A 1 70 ? -4.426 -18.868 36.745 1.00 85.19 70 ARG A O 1
ATOM 558 N N . THR A 1 71 ? -5.323 -16.940 36.050 1.00 88.00 71 THR A N 1
ATOM 559 C CA . THR A 1 71 ? -4.148 -16.469 35.307 1.00 88.00 71 THR A CA 1
ATOM 560 C C . THR A 1 71 ? -4.188 -14.942 35.162 1.00 88.00 71 THR A C 1
ATOM 562 O O . THR A 1 71 ? -5.040 -14.274 35.753 1.00 88.00 71 THR A O 1
ATOM 565 N N . THR A 1 72 ? -3.261 -14.383 34.392 1.00 86.56 72 THR A N 1
ATOM 566 C CA . THR A 1 72 ? -3.228 -12.973 33.991 1.00 86.56 72 THR A CA 1
ATOM 567 C C . THR A 1 72 ? -3.274 -12.895 32.466 1.00 86.56 72 THR A C 1
ATOM 569 O O . THR A 1 72 ? -2.635 -13.700 31.791 1.00 86.56 72 THR A O 1
ATOM 572 N N . LEU A 1 73 ? -3.984 -11.905 31.923 1.00 81.06 73 LEU A N 1
ATOM 573 C CA . LEU A 1 73 ? -4.213 -11.733 30.486 1.00 81.06 73 LEU A CA 1
ATOM 574 C C . LEU A 1 73 ? -2.922 -11.673 29.646 1.00 81.06 73 LEU A C 1
ATOM 576 O O . LEU A 1 73 ? -2.917 -12.209 28.548 1.00 81.06 73 LEU A O 1
ATOM 580 N N . LYS A 1 74 ? -1.804 -11.148 30.182 1.00 80.44 74 LYS A N 1
ATOM 581 C CA . LYS A 1 74 ? -0.478 -11.148 29.516 1.00 80.44 74 LYS A CA 1
ATOM 582 C C . LYS A 1 74 ? -0.023 -12.548 29.072 1.00 80.44 74 LYS A C 1
ATOM 584 O O . LYS A 1 74 ? 0.699 -12.681 28.094 1.00 80.44 74 LYS A O 1
ATOM 589 N N . LYS A 1 75 ? -0.447 -13.603 29.781 1.00 71.94 75 LYS A N 1
ATOM 590 C CA . LYS A 1 75 ? -0.100 -15.005 29.472 1.00 71.94 75 LYS A CA 1
ATOM 591 C C . LYS A 1 75 ? -0.994 -15.626 28.384 1.00 71.94 75 LYS A C 1
ATOM 593 O O . LYS A 1 75 ? -0.852 -16.817 28.077 1.00 71.94 75 LYS A O 1
ATOM 598 N N . ILE A 1 76 ? -1.929 -14.852 27.833 1.00 70.94 76 ILE A N 1
ATOM 599 C CA . ILE A 1 76 ? -2.878 -15.263 26.800 1.00 70.94 76 ILE A CA 1
ATOM 600 C C . ILE A 1 76 ? -2.596 -14.443 25.532 1.00 70.94 76 ILE A C 1
ATOM 602 O O . ILE A 1 76 ? -2.625 -13.215 25.573 1.00 70.94 76 ILE A O 1
ATOM 606 N N . LYS A 1 77 ? -2.278 -15.111 24.413 1.00 66.81 77 LYS A N 1
ATOM 607 C CA . LYS A 1 77 ? -1.902 -14.448 23.147 1.00 66.81 77 LYS A CA 1
ATOM 608 C C . LYS A 1 77 ? -3.089 -13.659 22.549 1.00 66.81 77 LYS A C 1
ATOM 610 O O . LYS A 1 77 ? -4.246 -14.033 22.750 1.00 66.81 77 LYS A O 1
ATOM 615 N N . LYS A 1 78 ? -2.800 -12.557 21.835 1.00 65.25 78 LYS A N 1
ATOM 616 C CA . LYS A 1 78 ? -3.750 -11.498 21.399 1.00 65.25 78 LYS A CA 1
ATOM 617 C C . LYS A 1 78 ? -4.875 -11.974 20.474 1.00 65.25 78 LYS A C 1
ATOM 619 O O . LYS A 1 78 ? -5.924 -11.346 20.408 1.00 65.25 78 LYS A O 1
ATOM 624 N N . ASP A 1 79 ? -4.643 -13.055 19.756 1.00 63.09 79 ASP A N 1
ATOM 625 C CA . ASP A 1 79 ? -5.287 -13.399 18.488 1.00 63.09 79 ASP A CA 1
ATOM 626 C C . ASP A 1 79 ? -6.314 -14.542 18.623 1.00 63.09 79 ASP A C 1
ATOM 628 O O . ASP A 1 79 ? -7.076 -14.833 17.694 1.00 63.09 79 ASP A O 1
ATOM 632 N N . LYS A 1 80 ? -6.422 -15.145 19.817 1.00 71.50 80 LYS A N 1
ATOM 633 C CA . LYS A 1 80 ? -7.237 -16.353 20.057 1.00 71.50 80 LYS A CA 1
ATOM 634 C C . LYS A 1 80 ? -8.335 -16.205 21.114 1.00 71.50 80 LYS A C 1
ATOM 636 O O . LYS A 1 80 ? -8.917 -17.205 21.536 1.00 71.50 80 LYS A O 1
ATOM 641 N N . LEU A 1 81 ? -8.644 -14.977 21.533 1.00 86.00 81 LEU A N 1
ATOM 642 C CA . LEU A 1 81 ? -9.650 -14.716 22.561 1.00 86.00 81 LEU A CA 1
ATOM 643 C C . LEU A 1 81 ? -11.042 -14.477 21.975 1.00 86.00 81 LEU A C 1
ATOM 645 O O . LEU A 1 81 ? -11.251 -13.595 21.139 1.00 86.00 81 LEU A O 1
ATOM 649 N N . TYR A 1 82 ? -12.017 -15.218 22.498 1.00 90.50 82 TYR A N 1
ATOM 650 C CA . TYR A 1 82 ? -13.430 -15.047 22.177 1.00 90.50 82 TYR A CA 1
ATOM 651 C C . TYR A 1 82 ? -14.246 -14.760 23.427 1.00 90.50 82 TYR A C 1
ATOM 653 O O . TYR A 1 82 ? -14.101 -15.444 24.439 1.00 90.50 82 TYR A O 1
ATOM 661 N N . VAL A 1 83 ? -15.154 -13.796 23.341 1.00 91.94 83 VAL A N 1
ATOM 662 C CA . VAL A 1 83 ? -16.137 -13.514 24.386 1.00 91.94 83 VAL A CA 1
ATOM 663 C C . VAL A 1 83 ? -17.444 -14.216 24.054 1.00 91.94 83 VAL A C 1
ATOM 665 O O . VAL A 1 83 ? -17.897 -14.174 22.914 1.00 91.94 83 VAL A O 1
ATOM 668 N N . THR A 1 84 ? -18.046 -14.860 25.054 1.00 91.06 84 THR A N 1
ATOM 669 C CA . THR A 1 84 ? -19.323 -15.596 24.911 1.00 91.06 84 THR A CA 1
ATOM 670 C C . THR A 1 84 ? -20.355 -15.246 25.982 1.00 91.06 84 THR A C 1
ATOM 672 O O . THR A 1 84 ? -21.549 -15.472 25.798 1.00 91.06 84 THR A O 1
ATOM 675 N N . LYS A 1 85 ? -19.922 -14.688 27.116 1.00 93.50 85 LYS A N 1
ATOM 676 C CA . LYS A 1 85 ? -20.801 -14.307 28.225 1.00 93.50 85 LYS A CA 1
ATOM 677 C C . LYS A 1 85 ? -20.339 -12.991 28.831 1.00 93.50 85 LYS A C 1
ATOM 679 O O . LYS A 1 85 ? -19.150 -12.672 28.800 1.00 93.50 85 LYS A O 1
ATOM 684 N N . GLN A 1 86 ? -21.283 -12.271 29.412 1.00 93.25 86 GLN A N 1
ATOM 685 C CA . GLN A 1 86 ? -21.056 -11.075 30.203 1.00 93.25 86 GLN A CA 1
ATOM 686 C C . GLN A 1 86 ? -21.811 -11.189 31.516 1.00 93.25 86 GLN A C 1
ATOM 688 O O . GLN A 1 86 ? -22.974 -11.587 31.535 1.00 93.25 86 GLN A O 1
ATOM 693 N N . GLU A 1 87 ? -21.165 -10.772 32.594 1.00 91.44 87 GLU A N 1
ATOM 694 C CA . GLU A 1 87 ? -21.774 -10.664 33.909 1.00 91.44 87 GLU A CA 1
ATOM 695 C C . GLU A 1 87 ? -21.495 -9.295 34.518 1.00 91.44 87 GLU A C 1
ATOM 697 O O . GLU A 1 87 ? -20.405 -8.735 34.385 1.00 91.44 87 GLU A O 1
ATOM 702 N N . THR A 1 88 ? -22.506 -8.742 35.177 1.00 90.12 88 THR A N 1
ATOM 703 C CA . THR A 1 88 ? -22.372 -7.548 36.004 1.00 90.12 88 THR A CA 1
ATOM 704 C C . THR A 1 88 ? -22.173 -7.997 37.441 1.00 90.12 88 THR A C 1
ATOM 706 O O . THR A 1 88 ? -23.037 -8.658 38.021 1.00 90.12 88 THR A O 1
ATOM 709 N N . VAL A 1 89 ? -21.031 -7.633 38.011 1.00 88.00 89 VAL A N 1
ATOM 710 C CA . VAL A 1 89 ? -20.619 -7.999 39.362 1.00 88.00 89 VAL A CA 1
ATOM 711 C C . VAL A 1 89 ? -20.696 -6.758 40.237 1.00 88.00 89 VAL A C 1
ATOM 713 O O . VAL A 1 89 ? -20.073 -5.741 39.933 1.00 88.00 89 VAL A O 1
ATOM 716 N N . ARG A 1 90 ? -21.446 -6.847 41.332 1.00 85.94 90 ARG A N 1
ATOM 717 C CA . ARG A 1 90 ? -21.514 -5.824 42.372 1.00 85.94 90 ARG A CA 1
ATOM 718 C C . ARG A 1 90 ? -20.417 -6.088 43.388 1.00 85.94 90 ARG A C 1
ATOM 720 O O . ARG A 1 90 ? -20.380 -7.152 44.010 1.00 85.94 90 ARG A O 1
ATOM 727 N N . LYS A 1 91 ? -19.511 -5.126 43.542 1.00 80.31 91 LYS A N 1
ATOM 728 C CA . LYS A 1 91 ? -18.495 -5.132 44.597 1.00 80.31 91 LYS A CA 1
ATOM 729 C C . LYS A 1 91 ? -19.074 -4.452 45.829 1.00 80.31 91 LYS A C 1
ATOM 731 O O . LYS A 1 91 ? -19.411 -3.270 45.771 1.00 80.31 91 LYS A O 1
ATOM 736 N N . HIS A 1 92 ? -19.150 -5.181 46.936 1.00 67.94 92 HIS A N 1
ATOM 737 C CA . HIS A 1 92 ? -19.477 -4.588 48.227 1.00 67.94 92 HIS A CA 1
ATOM 738 C C . HIS A 1 92 ? -18.214 -3.918 48.780 1.00 67.94 92 HIS A C 1
ATOM 740 O O . HIS A 1 92 ? -17.154 -4.543 48.877 1.00 67.94 92 HIS A O 1
ATOM 746 N N . THR A 1 93 ? -18.295 -2.621 49.074 1.00 65.12 93 THR A N 1
ATOM 747 C CA . THR A 1 93 ? -17.229 -1.903 49.782 1.00 65.12 93 THR A CA 1
ATOM 748 C C . THR A 1 93 ? -17.613 -1.761 51.250 1.00 65.12 93 THR A C 1
ATOM 750 O O . THR A 1 93 ? -18.795 -1.713 51.578 1.00 65.12 93 THR A O 1
ATOM 753 N N . LYS A 1 94 ? -16.614 -1.677 52.140 1.00 58.66 94 LYS A N 1
ATOM 754 C CA . LYS A 1 94 ? -16.836 -1.487 53.584 1.00 58.66 94 LYS A CA 1
ATOM 755 C C . LYS A 1 94 ? -17.558 -0.166 53.918 1.00 58.66 94 LYS A C 1
ATOM 757 O O . LYS A 1 94 ? -18.066 -0.034 55.016 1.00 58.66 94 LYS A O 1
ATOM 762 N N . LYS A 1 95 ? -17.621 0.789 52.977 1.00 62.75 95 LYS A N 1
ATOM 763 C CA . LYS A 1 95 ? -18.230 2.123 53.141 1.00 62.75 95 LYS A CA 1
ATOM 764 C C . LYS A 1 95 ? -19.616 2.249 52.473 1.00 62.75 95 LYS A C 1
ATOM 766 O O . LYS A 1 95 ? -19.976 3.324 52.008 1.00 62.75 95 LYS A O 1
ATOM 771 N N . GLY A 1 96 ? -20.356 1.148 52.308 1.00 59.47 96 GLY A N 1
ATOM 772 C CA . GLY A 1 96 ? -21.747 1.141 51.813 1.00 59.47 96 GLY A CA 1
ATOM 773 C C . GLY A 1 96 ? -21.947 1.394 50.309 1.00 59.47 96 GLY A C 1
ATOM 774 O O . GLY A 1 96 ? -22.893 0.877 49.717 1.00 59.47 96 GLY A O 1
ATOM 775 N N . LYS A 1 97 ? -21.035 2.104 49.632 1.00 62.78 97 LYS A N 1
ATOM 776 C CA . LYS A 1 97 ? -21.131 2.349 48.183 1.00 62.78 97 LYS A CA 1
ATOM 777 C C . LYS A 1 97 ? -20.794 1.079 47.404 1.00 62.78 97 LYS A C 1
ATOM 779 O O . LYS A 1 97 ? -19.649 0.617 47.392 1.00 62.78 97 LYS A O 1
ATOM 784 N N . ALA A 1 98 ? -21.799 0.493 46.766 1.00 73.19 98 ALA A N 1
ATOM 785 C CA . ALA A 1 98 ? -21.620 -0.672 45.918 1.00 73.19 98 ALA A CA 1
ATOM 786 C C . ALA A 1 98 ? -21.514 -0.250 44.453 1.00 73.19 98 ALA A C 1
ATOM 788 O O . ALA A 1 98 ? -22.389 0.440 43.940 1.00 73.19 98 ALA A O 1
ATOM 789 N N . TYR A 1 99 ? -20.465 -0.706 43.775 1.00 79.25 99 TYR A N 1
ATOM 790 C CA . TYR A 1 99 ? -20.249 -0.400 42.363 1.00 79.25 99 TYR A CA 1
ATOM 791 C C . TYR A 1 99 ? -20.476 -1.643 41.516 1.00 79.25 99 TYR A C 1
ATOM 793 O O . TYR A 1 99 ? -20.026 -2.743 41.858 1.00 79.25 99 TYR A O 1
ATOM 801 N N . ASN A 1 100 ? -21.167 -1.446 40.398 1.00 86.12 100 ASN A N 1
ATOM 802 C CA . ASN A 1 100 ? -21.402 -2.474 39.399 1.00 86.12 100 ASN A CA 1
ATOM 803 C C . ASN A 1 100 ? -20.287 -2.424 38.354 1.00 86.12 100 ASN A C 1
ATOM 805 O O . ASN A 1 100 ? -20.064 -1.400 37.712 1.00 86.12 100 ASN A O 1
ATOM 809 N N . SER A 1 101 ? -19.608 -3.546 38.147 1.00 86.69 101 SER A N 1
ATOM 810 C CA . SER A 1 101 ? -18.542 -3.679 37.156 1.00 86.69 101 SER A CA 1
ATOM 811 C C . SER A 1 101 ? -18.866 -4.794 36.172 1.00 86.69 101 SER A C 1
ATOM 813 O O . SER A 1 101 ? -19.450 -5.814 36.536 1.00 86.69 101 SER A O 1
ATOM 815 N N . ARG A 1 102 ? -18.488 -4.610 34.904 1.00 90.94 102 ARG A N 1
ATOM 816 C CA . ARG A 1 102 ? -18.766 -5.583 33.840 1.00 90.94 102 ARG A CA 1
ATOM 817 C C . ARG A 1 102 ? -17.573 -6.509 33.641 1.00 90.94 102 ARG A C 1
ATOM 819 O O . ARG A 1 102 ? -16.467 -6.056 33.340 1.00 90.94 102 ARG A O 1
ATOM 826 N N . TYR A 1 103 ? -17.827 -7.805 33.749 1.00 93.38 103 TYR A N 1
ATOM 827 C CA . TYR A 1 103 ? -16.872 -8.868 33.477 1.00 93.38 103 TYR A CA 1
ATOM 828 C C . TYR A 1 103 ? -17.319 -9.676 32.263 1.00 93.38 103 TYR A C 1
ATOM 830 O O . TYR A 1 103 ? -18.498 -9.971 32.088 1.00 93.38 103 TYR A O 1
ATOM 838 N N . LEU A 1 104 ? -16.363 -10.034 31.415 1.00 93.88 104 LEU A N 1
ATOM 839 C CA . LEU A 1 104 ? -16.568 -10.834 30.217 1.00 93.88 104 LEU A CA 1
ATOM 840 C C . LEU A 1 104 ? -15.904 -12.194 30.402 1.00 93.88 104 LEU A C 1
ATOM 842 O O . LEU A 1 104 ? -14.782 -12.279 30.904 1.00 93.88 104 LEU A O 1
ATOM 846 N N . TYR A 1 105 ? -16.588 -13.255 29.986 1.00 94.19 105 TYR A N 1
ATOM 847 C CA . TYR A 1 105 ? -15.991 -14.581 29.927 1.00 94.19 105 TYR A CA 1
ATOM 848 C C . TYR A 1 105 ? -15.227 -14.731 28.617 1.00 94.19 105 TYR A C 1
ATOM 850 O O . TYR A 1 105 ? -15.836 -14.797 27.542 1.00 94.19 105 TYR A O 1
ATOM 858 N N . VAL A 1 106 ? -13.902 -14.791 28.721 1.00 91.38 106 VAL A N 1
ATOM 859 C CA . VAL A 1 106 ? -12.998 -15.031 27.601 1.00 91.38 106 VAL A CA 1
ATOM 860 C C . VAL A 1 106 ? -12.652 -16.511 27.505 1.00 91.38 106 VAL A C 1
ATOM 862 O O . VAL A 1 106 ? -12.273 -17.146 28.492 1.00 91.38 106 VAL A O 1
ATOM 865 N N . LYS A 1 107 ? -12.769 -17.056 26.295 1.00 89.12 107 LYS A N 1
ATOM 866 C CA . LYS A 1 107 ? -12.331 -18.401 25.937 1.00 89.12 107 LYS A CA 1
ATOM 867 C C . LYS A 1 107 ? -11.091 -18.296 25.055 1.00 89.12 107 LYS A C 1
ATOM 869 O O . LYS A 1 107 ? -11.150 -17.671 23.997 1.00 89.12 107 LYS A O 1
ATOM 874 N N . ASP A 1 108 ? -9.997 -18.903 25.503 1.00 84.38 108 ASP A N 1
ATOM 875 C CA . ASP A 1 108 ? -8.830 -19.182 24.663 1.00 84.38 108 ASP A CA 1
ATOM 876 C C . ASP A 1 108 ? -9.080 -20.526 23.975 1.00 84.38 108 ASP A C 1
ATOM 878 O O . ASP A 1 108 ? -9.227 -21.554 24.642 1.00 84.38 108 ASP A O 1
ATOM 882 N N . MET A 1 109 ? -9.189 -20.502 22.646 1.00 74.06 109 MET A N 1
ATOM 883 C CA . MET A 1 109 ? -9.464 -21.706 21.862 1.00 74.06 109 MET A CA 1
ATOM 884 C C . MET A 1 109 ? -8.305 -22.704 21.854 1.00 74.06 109 MET A C 1
ATOM 886 O O . MET A 1 109 ? -8.562 -23.892 21.722 1.00 74.06 109 MET A O 1
ATOM 890 N N . SER A 1 110 ? -7.061 -22.252 22.020 1.00 72.38 110 SER A N 1
ATOM 891 C CA . SER A 1 110 ? -5.905 -23.154 22.042 1.00 72.38 110 SER A CA 1
ATOM 892 C C . SER A 1 110 ? -5.624 -23.711 23.436 1.00 72.38 110 SER A C 1
ATOM 894 O O . SER A 1 110 ? -4.989 -24.749 23.554 1.00 72.38 110 SER A O 1
ATOM 896 N N . HIS A 1 111 ? -6.085 -23.048 24.503 1.00 70.38 111 HIS A N 1
ATOM 897 C CA . HIS A 1 111 ? -5.823 -23.487 25.876 1.00 70.38 111 HIS A CA 1
ATOM 898 C C . HIS A 1 111 ? -7.026 -23.233 26.791 1.00 70.38 111 HIS A C 1
ATOM 900 O O . HIS A 1 111 ? -7.155 -22.175 27.415 1.00 70.38 111 HIS A O 1
ATOM 906 N N . SER A 1 112 ? -7.878 -24.243 26.985 1.00 70.56 112 SER A N 1
ATOM 907 C CA . SER A 1 112 ? -9.049 -24.159 27.879 1.00 70.56 112 SER A CA 1
ATOM 908 C C . SER A 1 112 ? -8.683 -23.719 29.310 1.00 70.56 112 SER A C 1
ATOM 910 O O . SER A 1 112 ? -9.436 -22.988 29.967 1.00 70.56 112 SER A O 1
ATOM 912 N N . LYS A 1 113 ? -7.474 -24.076 29.775 1.00 72.88 113 LYS A N 1
ATOM 913 C CA . LYS A 1 113 ? -6.919 -23.691 31.084 1.00 72.88 113 LYS A CA 1
ATOM 914 C C . LYS A 1 113 ? -6.686 -22.181 31.245 1.00 72.88 113 LYS A C 1
ATOM 916 O O . LYS A 1 113 ? -6.628 -21.702 32.375 1.00 72.88 113 LYS A O 1
ATOM 921 N N . LYS A 1 114 ? -6.624 -21.421 30.147 1.00 77.06 114 LYS A N 1
ATOM 922 C CA . LYS A 1 114 ? -6.463 -19.957 30.135 1.00 77.06 114 LYS A CA 1
ATOM 923 C C . LYS A 1 114 ? -7.790 -19.193 30.034 1.00 77.06 114 LYS A C 1
ATOM 925 O O . LYS A 1 114 ? -7.797 -17.970 30.104 1.00 77.06 114 LYS A O 1
ATOM 930 N N . SER A 1 115 ? -8.918 -19.898 29.935 1.00 87.50 115 SER A N 1
ATOM 931 C CA . SER A 1 115 ? -10.252 -19.287 29.855 1.00 87.50 115 SER A CA 1
ATOM 932 C C . SER A 1 115 ? -10.768 -18.838 31.228 1.00 87.50 115 SER A C 1
ATOM 934 O O . SER A 1 115 ? -10.508 -19.497 32.244 1.00 87.50 115 SER A O 1
ATOM 936 N N . GLY A 1 116 ? -11.536 -17.750 31.276 1.00 92.31 116 GLY A N 1
ATOM 937 C CA . GLY A 1 116 ? -12.113 -17.242 32.521 1.00 92.31 116 GLY A CA 1
ATOM 938 C C . GLY A 1 116 ? -12.753 -15.861 32.409 1.00 92.31 116 GLY A C 1
ATOM 939 O O . GLY A 1 116 ? -12.905 -15.306 31.327 1.00 92.31 116 GLY A O 1
ATOM 940 N N . TRP A 1 117 ? -13.141 -15.311 33.554 1.00 93.56 117 TRP A N 1
ATOM 941 C CA . TRP A 1 117 ? -13.784 -14.009 33.690 1.00 93.56 117 TRP A CA 1
ATOM 942 C C . TRP A 1 117 ? -12.757 -12.897 33.837 1.00 93.56 117 TRP A C 1
ATOM 944 O O . TRP A 1 117 ? -11.867 -12.984 34.680 1.00 93.56 117 TRP A O 1
ATOM 954 N N . ILE A 1 118 ? -12.897 -11.829 33.063 1.00 92.12 118 ILE A N 1
ATOM 955 C CA . ILE A 1 118 ? -12.002 -10.674 33.107 1.00 92.12 118 ILE A CA 1
ATOM 956 C C . ILE A 1 118 ? -12.780 -9.368 32.991 1.00 92.12 118 ILE A C 1
ATOM 958 O O . ILE A 1 118 ? -13.831 -9.313 32.361 1.00 92.12 118 ILE A O 1
ATOM 962 N N . HIS A 1 119 ? -12.270 -8.311 33.619 1.00 93.56 119 HIS A N 1
ATOM 963 C CA . HIS A 1 119 ? -12.894 -6.996 33.567 1.00 93.56 119 HIS A CA 1
ATOM 964 C C . HIS A 1 119 ? -12.897 -6.437 32.135 1.00 93.56 119 HIS A C 1
ATOM 966 O O . HIS A 1 119 ? -11.876 -6.494 31.446 1.00 93.56 119 HIS A O 1
ATOM 972 N N . ASN A 1 120 ? -14.027 -5.871 31.702 1.00 90.69 120 ASN A N 1
ATOM 973 C CA . ASN A 1 120 ? -14.220 -5.395 30.328 1.00 90.69 120 ASN A CA 1
ATOM 974 C C . ASN A 1 120 ? -13.173 -4.350 29.895 1.00 90.69 120 ASN A C 1
ATOM 976 O O . ASN A 1 120 ? -12.714 -4.388 28.760 1.00 90.69 120 ASN A O 1
ATOM 980 N N . SER A 1 121 ? -12.735 -3.462 30.796 1.00 89.12 121 SER A N 1
ATOM 981 C CA . SER A 1 121 ? -11.739 -2.421 30.470 1.00 89.12 121 SER A CA 1
ATOM 982 C C . SER A 1 121 ? -10.375 -2.974 30.037 1.00 89.12 121 SER A C 1
ATOM 984 O O . SER A 1 121 ? -9.598 -2.261 29.407 1.00 89.12 121 SER A O 1
ATOM 986 N N . ASN A 1 122 ? -10.075 -4.236 30.364 1.00 89.81 122 ASN A N 1
ATOM 987 C CA . ASN A 1 122 ? -8.817 -4.889 30.000 1.00 89.81 122 ASN A CA 1
ATOM 988 C C . ASN A 1 122 ? -8.854 -5.489 28.590 1.00 89.81 122 ASN A C 1
ATOM 990 O O . ASN A 1 122 ? -7.852 -6.043 28.136 1.00 89.81 122 ASN A O 1
ATOM 994 N N . LEU A 1 123 ? -9.991 -5.395 27.899 1.00 89.56 123 LEU A N 1
ATOM 995 C CA . LEU A 1 123 ? -10.211 -5.945 26.571 1.00 89.56 123 LEU A CA 1
ATOM 996 C C . LEU A 1 123 ? -10.540 -4.828 25.576 1.00 89.56 123 LEU A C 1
ATOM 998 O O . LEU A 1 123 ? -11.156 -3.820 25.915 1.00 89.56 123 LEU A O 1
ATOM 1002 N N . LYS A 1 124 ? -10.163 -5.038 24.318 1.00 88.75 124 LYS A N 1
ATOM 1003 C CA . LYS A 1 124 ? -10.575 -4.231 23.169 1.00 88.75 124 LYS A CA 1
ATOM 1004 C C . LYS A 1 124 ? -11.334 -5.141 22.209 1.00 88.75 124 LYS A C 1
ATOM 1006 O O . LYS A 1 124 ? -10.884 -6.244 21.902 1.00 88.75 124 LYS A O 1
ATOM 1011 N N . LYS A 1 125 ? -12.511 -4.714 21.745 1.00 85.94 125 LYS A N 1
ATOM 1012 C CA . LYS A 1 125 ? -13.269 -5.484 20.749 1.00 85.94 125 LYS A CA 1
ATOM 1013 C C . LYS A 1 125 ? -12.450 -5.554 19.464 1.00 85.94 125 LYS A C 1
ATOM 1015 O O . LYS A 1 125 ? -12.042 -4.517 18.943 1.00 85.94 125 LYS A O 1
ATOM 1020 N N . TYR A 1 126 ? -12.212 -6.763 18.967 1.00 79.25 126 TYR A N 1
ATOM 1021 C CA . TYR A 1 126 ? -11.541 -6.935 17.691 1.00 79.25 126 TYR A CA 1
ATOM 1022 C C . TYR A 1 126 ? -12.537 -6.558 16.596 1.00 79.25 126 TYR A C 1
ATOM 1024 O O . TYR A 1 126 ? -13.534 -7.251 16.381 1.00 79.25 126 TYR A O 1
ATOM 1032 N N . LYS A 1 127 ? -12.297 -5.429 15.932 1.00 71.06 127 LYS A N 1
ATOM 1033 C CA . LYS A 1 127 ? -12.933 -5.131 14.654 1.00 71.06 127 LYS A CA 1
ATOM 1034 C C . LYS A 1 127 ? -12.076 -5.824 13.604 1.00 71.06 127 LYS A C 1
ATOM 1036 O O . LYS A 1 127 ? -10.975 -5.365 13.325 1.00 71.06 127 LYS A O 1
ATOM 1041 N N . LYS A 1 128 ? -12.555 -6.954 13.074 1.00 54.69 128 LYS A N 1
ATOM 1042 C CA . LYS A 1 128 ? -12.018 -7.479 11.816 1.00 54.69 128 LYS A CA 1
ATOM 1043 C C . LYS A 1 128 ? -12.215 -6.338 10.819 1.00 54.69 128 LYS A C 1
ATOM 1045 O O . LYS A 1 128 ? -13.359 -5.918 10.648 1.00 54.69 128 LYS A O 1
ATOM 1050 N N . SER A 1 129 ? -11.143 -5.785 10.250 1.00 43.84 129 SER A N 1
ATOM 1051 C CA . SER A 1 129 ? -11.303 -4.986 9.041 1.00 43.84 129 SER A CA 1
ATOM 1052 C C . SER A 1 129 ? -11.999 -5.922 8.063 1.00 43.84 129 SER A C 1
ATOM 1054 O O . SER A 1 129 ? -11.491 -6.996 7.730 1.00 43.84 129 SER A O 1
ATOM 1056 N N . SER A 1 130 ? -13.252 -5.631 7.733 1.00 38.06 130 SER A N 1
ATOM 1057 C CA . SER A 1 130 ? -13.915 -6.369 6.679 1.00 38.06 130 SER A CA 1
ATOM 1058 C C . SER A 1 130 ? -13.163 -6.008 5.406 1.00 38.06 130 SER A C 1
ATOM 1060 O O . SER A 1 130 ? -13.463 -4.990 4.790 1.00 38.06 130 SER A O 1
ATOM 1062 N N . LYS A 1 131 ? -12.188 -6.834 5.008 1.00 39.69 131 LYS A N 1
ATOM 1063 C CA . LYS A 1 131 ? -11.960 -7.079 3.586 1.00 39.69 131 LYS A CA 1
ATOM 1064 C C . LYS A 1 131 ? -13.286 -7.645 3.088 1.00 39.69 131 LYS A C 1
ATOM 1066 O O . LYS A 1 131 ? -13.573 -8.831 3.240 1.00 39.69 131 LYS A O 1
ATOM 1071 N N . LYS A 1 132 ? -14.176 -6.735 2.699 1.00 32.25 132 LYS A N 1
ATOM 1072 C CA . LYS A 1 132 ? -15.419 -7.040 2.015 1.00 32.25 132 LYS A CA 1
ATOM 1073 C C . LYS A 1 132 ? -14.923 -7.582 0.680 1.00 32.25 132 LYS A C 1
ATOM 1075 O O . LYS A 1 132 ? -14.395 -6.821 -0.118 1.00 32.25 132 LYS A O 1
ATOM 1080 N N . SER A 1 133 ? -14.973 -8.898 0.496 1.00 34.66 133 SER A N 1
ATOM 1081 C CA . SER A 1 133 ? -14.965 -9.459 -0.850 1.00 34.66 133 SER A CA 1
ATOM 1082 C C . SER A 1 133 ? -16.265 -8.949 -1.468 1.00 34.66 133 SER A C 1
ATOM 1084 O O . SER A 1 133 ? -17.346 -9.466 -1.195 1.00 34.66 133 SER A O 1
ATOM 1086 N N . GLN A 1 134 ? -16.191 -7.782 -2.105 1.00 32.78 134 GLN A N 1
ATOM 1087 C CA . GLN A 1 134 ? -17.284 -7.265 -2.901 1.00 32.78 134 GLN A CA 1
ATOM 1088 C C . GLN A 1 134 ? -17.243 -8.063 -4.195 1.00 32.78 134 GLN A C 1
ATOM 1090 O O . GLN A 1 134 ? -16.388 -7.833 -5.041 1.00 32.78 134 GLN A O 1
ATOM 1095 N N . LYS A 1 135 ? -18.176 -9.000 -4.341 1.00 32.59 135 LYS A N 1
ATOM 1096 C CA . LYS A 1 135 ? -18.659 -9.365 -5.667 1.00 32.59 135 LYS A CA 1
ATOM 1097 C C . LYS A 1 135 ? -19.392 -8.113 -6.169 1.00 32.59 135 LYS A C 1
ATOM 1099 O O . LYS A 1 135 ? -20.484 -7.805 -5.694 1.00 32.59 135 LYS A O 1
ATOM 1104 N N . LEU A 1 136 ? -18.688 -7.287 -6.942 1.00 32.56 136 LEU A N 1
ATOM 1105 C CA . LEU A 1 136 ? -19.179 -6.031 -7.503 1.00 32.56 136 LEU A CA 1
ATOM 1106 C C . LEU A 1 136 ? -20.023 -6.371 -8.745 1.00 32.56 136 LEU A C 1
ATOM 1108 O O . LEU A 1 136 ? -19.467 -6.567 -9.814 1.00 32.56 136 LEU A O 1
ATOM 1112 N N . ASN A 1 137 ? -21.350 -6.421 -8.607 1.00 30.52 137 ASN A N 1
ATOM 1113 C CA . ASN A 1 137 ? -22.239 -6.053 -9.714 1.00 30.52 137 ASN A CA 1
ATOM 1114 C C . ASN A 1 137 ? -22.381 -4.536 -9.642 1.00 30.52 137 ASN A C 1
ATOM 1116 O O . ASN A 1 137 ? -22.935 -4.052 -8.654 1.00 30.52 137 ASN A O 1
ATOM 1120 N N . TRP A 1 138 ? -21.835 -3.799 -10.610 1.00 33.19 138 TRP A N 1
ATOM 1121 C CA . TRP A 1 138 ? -22.023 -2.350 -10.682 1.00 33.19 138 TRP A CA 1
ATOM 1122 C C . TRP A 1 138 ? -22.393 -1.930 -12.090 1.00 33.19 138 TRP A C 1
ATOM 1124 O O . TRP A 1 138 ? -21.632 -2.114 -13.036 1.00 33.19 138 TRP A O 1
ATOM 1134 N N . THR A 1 139 ? -23.592 -1.372 -12.158 1.00 27.80 139 THR A N 1
ATOM 1135 C CA . THR A 1 139 ? -24.137 -0.570 -13.239 1.00 27.80 139 THR A CA 1
ATOM 1136 C C . THR A 1 139 ? -23.387 0.762 -13.290 1.00 27.80 139 THR A C 1
ATOM 1138 O O . THR A 1 139 ? -23.067 1.341 -12.250 1.00 27.80 139 THR A O 1
ATOM 1141 N N . TYR A 1 140 ? -23.074 1.207 -14.502 1.00 29.25 140 TYR A N 1
ATOM 1142 C CA . TYR A 1 140 ? -22.412 2.472 -14.801 1.00 29.25 140 TYR A CA 1
ATOM 1143 C C . TYR A 1 140 ? -23.453 3.596 -14.700 1.00 29.25 140 TYR A C 1
ATOM 1145 O O . TYR A 1 140 ? -24.403 3.607 -15.479 1.00 29.25 140 TYR A O 1
ATOM 1153 N N . GLU A 1 141 ? -23.319 4.502 -13.732 1.00 32.19 141 GLU A N 1
ATOM 1154 C CA . GLU A 1 141 ? -24.043 5.779 -13.756 1.00 32.19 141 GLU A CA 1
ATOM 1155 C C . GLU A 1 141 ? -23.127 6.832 -14.388 1.00 32.19 141 GLU A C 1
ATOM 1157 O O . GLU A 1 141 ? -21.990 7.027 -13.953 1.00 32.19 141 GLU A O 1
ATOM 1162 N N . SER A 1 142 ? -23.634 7.434 -15.464 1.00 32.19 142 SER A N 1
ATOM 1163 C CA . SER A 1 142 ? -23.037 8.545 -16.205 1.00 32.19 142 SER A CA 1
ATOM 1164 C C . SER A 1 142 ? -22.994 9.796 -15.326 1.00 32.19 142 SER A C 1
ATOM 1166 O O . SER A 1 142 ? -23.957 10.068 -14.609 1.00 32.19 142 SER A O 1
ATOM 1168 N N . PHE A 1 143 ? -21.896 10.551 -15.371 1.00 37.84 143 PHE A N 1
ATOM 1169 C CA . PHE A 1 143 ? -21.749 11.795 -14.614 1.00 37.84 143 PHE A CA 1
ATOM 1170 C C . PHE A 1 143 ? -22.222 12.987 -15.449 1.00 37.84 143 PHE A C 1
ATOM 1172 O O . PHE A 1 143 ? -21.546 13.375 -16.399 1.00 37.84 143 PHE A O 1
ATOM 1179 N N . ASP A 1 144 ? -23.350 13.580 -15.056 1.00 33.31 144 ASP A N 1
ATOM 1180 C CA . ASP A 1 144 ? -23.717 14.937 -15.461 1.00 33.31 144 ASP A CA 1
ATOM 1181 C C . ASP A 1 144 ? -23.005 15.959 -14.564 1.00 33.31 144 ASP A C 1
ATOM 1183 O O . ASP A 1 144 ? -23.044 15.886 -13.331 1.00 33.31 144 ASP A O 1
ATOM 1187 N N . ASN A 1 145 ? -22.337 16.910 -15.217 1.00 45.16 145 ASN A N 1
ATOM 1188 C CA . ASN A 1 145 ? -21.748 18.100 -14.616 1.00 45.16 145 ASN A CA 1
ATOM 1189 C C . ASN A 1 145 ? -22.873 19.047 -14.184 1.00 45.16 145 ASN A C 1
ATOM 1191 O O . ASN A 1 145 ? -23.411 19.770 -15.019 1.00 45.16 145 ASN A O 1
ATOM 1195 N N . ASP A 1 146 ? -23.195 19.085 -12.890 1.00 38.06 146 ASP A N 1
ATOM 1196 C CA . ASP A 1 146 ? -24.027 20.154 -12.334 1.00 38.06 146 ASP A CA 1
ATOM 1197 C C . ASP A 1 146 ? -23.299 20.891 -11.200 1.00 38.06 146 ASP A C 1
ATOM 1199 O O . ASP A 1 146 ? -22.962 20.345 -10.141 1.00 38.06 146 ASP A O 1
ATOM 1203 N N . SER A 1 147 ? -23.001 22.160 -11.477 1.00 47.06 147 SER A N 1
ATOM 1204 C CA . SER A 1 147 ? -22.171 23.055 -10.684 1.00 47.06 147 SER A CA 1
ATOM 1205 C C . SER A 1 147 ? -22.965 23.675 -9.529 1.00 47.06 147 SER A C 1
ATOM 1207 O O . SER A 1 147 ? -23.467 24.797 -9.618 1.00 47.06 147 SER A O 1
ATOM 1209 N N . SER A 1 148 ? -23.030 22.986 -8.388 1.00 49.25 148 SER A N 1
ATOM 1210 C CA . SER A 1 148 ? -23.433 23.611 -7.118 1.00 49.25 148 SER A CA 1
ATOM 1211 C C . SER A 1 148 ? -22.424 23.320 -5.994 1.00 49.25 148 SER A C 1
ATOM 1213 O O . SER A 1 148 ? -22.591 22.464 -5.127 1.00 49.25 148 SER A O 1
ATOM 1215 N N . GLU A 1 149 ? -21.328 24.084 -5.986 1.00 55.56 149 GLU A N 1
ATOM 1216 C CA . GLU A 1 149 ? -20.132 23.892 -5.143 1.00 55.56 149 GLU A CA 1
ATOM 1217 C C . GLU A 1 149 ? -20.311 24.031 -3.615 1.00 55.56 149 GLU A C 1
ATOM 1219 O O . GLU A 1 149 ? -19.359 23.842 -2.848 1.00 55.56 149 GLU A O 1
ATOM 1224 N N . LYS A 1 150 ? -21.508 24.323 -3.096 1.00 55.62 150 LYS A N 1
ATOM 1225 C CA . LYS A 1 150 ? -21.669 24.641 -1.663 1.00 55.62 150 LYS A CA 1
ATOM 1226 C C . LYS A 1 150 ? -21.675 23.437 -0.710 1.00 55.62 150 LYS A C 1
ATOM 1228 O O . LYS A 1 150 ? -21.669 23.649 0.498 1.00 55.62 150 LYS A O 1
ATOM 1233 N N . ASN A 1 151 ? -21.610 22.194 -1.195 1.00 67.88 151 ASN A N 1
ATOM 1234 C CA . ASN A 1 151 ? -21.599 21.000 -0.331 1.00 67.88 151 ASN A CA 1
ATOM 1235 C C . ASN A 1 151 ? -20.664 19.870 -0.799 1.00 67.88 151 ASN A C 1
ATOM 1237 O O . ASN A 1 151 ? -20.910 18.691 -0.532 1.00 67.88 151 ASN A O 1
ATOM 1241 N N . VAL A 1 152 ? -19.557 20.197 -1.473 1.00 77.06 152 VAL A N 1
ATOM 1242 C CA . VAL A 1 152 ? -18.604 19.159 -1.892 1.00 77.06 152 VAL A CA 1
ATOM 1243 C C . VAL A 1 152 ? -17.887 18.578 -0.671 1.00 77.06 152 VAL A C 1
ATOM 1245 O O . VAL A 1 152 ? -17.176 19.270 0.066 1.00 77.06 152 VAL A O 1
ATOM 1248 N N . LYS A 1 153 ? -18.086 17.276 -0.446 1.00 87.69 153 LYS A N 1
ATOM 1249 C CA . LYS A 1 153 ? -17.453 16.523 0.638 1.00 87.69 153 LYS A CA 1
ATOM 1250 C C . LYS A 1 153 ? -15.935 16.515 0.454 1.00 87.69 153 LYS A C 1
ATOM 1252 O O . LYS A 1 153 ? -15.429 15.858 -0.452 1.00 87.69 153 LYS A O 1
ATOM 1257 N N . SER A 1 154 ? -15.231 17.182 1.364 1.00 92.38 154 SER A N 1
ATOM 1258 C CA . SER A 1 154 ? -13.770 17.141 1.441 1.00 92.38 154 SER A CA 1
ATOM 1259 C C . SER A 1 154 ? -13.299 15.967 2.309 1.00 92.38 154 SER A C 1
ATOM 1261 O O . SER A 1 154 ? -13.889 15.673 3.355 1.00 92.38 154 SER A O 1
ATOM 1263 N N . TYR A 1 155 ? -12.246 15.283 1.874 1.00 93.69 155 TYR A N 1
ATOM 1264 C CA . TYR A 1 155 ? -11.586 14.192 2.591 1.00 93.69 155 TYR A CA 1
ATOM 1265 C C . TYR A 1 155 ? -10.329 14.694 3.310 1.00 93.69 155 TYR A C 1
ATOM 1267 O O . TYR A 1 155 ? -9.730 15.696 2.927 1.00 93.69 155 TYR A O 1
ATOM 1275 N N . SER A 1 156 ? -9.872 13.981 4.344 1.00 94.88 156 SER A N 1
ATOM 1276 C CA . SER A 1 156 ? -8.510 14.210 4.845 1.00 94.88 156 SER A CA 1
ATOM 1277 C C . SER A 1 156 ? -7.480 13.727 3.821 1.00 94.88 156 SER A C 1
ATOM 1279 O O . SER A 1 156 ? -7.746 12.788 3.072 1.00 94.88 156 SER A O 1
ATOM 1281 N N . TYR A 1 157 ? -6.263 14.279 3.843 1.00 91.00 157 TYR A N 1
ATOM 1282 C CA . TYR A 1 157 ? -5.195 13.852 2.926 1.00 91.00 157 TYR A CA 1
ATOM 1283 C C . TYR A 1 157 ? -4.927 12.344 2.989 1.00 91.00 157 TYR A C 1
ATOM 1285 O O . TYR A 1 157 ? -4.923 11.653 1.976 1.00 91.00 157 TYR A O 1
ATOM 1293 N N . SER A 1 158 ? -4.847 11.795 4.201 1.00 90.00 158 SER A N 1
ATOM 1294 C CA . SER A 1 158 ? -4.706 10.352 4.410 1.00 90.00 158 SER A CA 1
ATOM 1295 C C . SER A 1 158 ? -5.862 9.525 3.834 1.00 90.00 158 SER A C 1
ATOM 1297 O O . SER A 1 158 ? -5.638 8.400 3.400 1.00 90.00 158 SER A O 1
ATOM 1299 N N . GLN A 1 159 ? -7.094 10.045 3.821 1.00 93.38 159 GLN A N 1
ATOM 1300 C CA . GLN A 1 159 ? -8.230 9.374 3.186 1.00 93.38 159 GLN A CA 1
ATOM 1301 C C . GLN A 1 159 ? -8.129 9.451 1.663 1.00 93.38 159 GLN A C 1
ATOM 1303 O O . GLN A 1 159 ? -8.336 8.430 1.009 1.00 93.38 159 GLN A O 1
ATOM 1308 N N . GLY A 1 160 ? -7.766 10.619 1.125 1.00 92.94 160 GLY A N 1
ATOM 1309 C CA . GLY A 1 160 ? -7.554 10.823 -0.307 1.00 92.94 160 GLY A CA 1
ATOM 1310 C C . GLY A 1 160 ? -6.495 9.880 -0.871 1.00 92.94 160 GLY A C 1
ATOM 1311 O O . GLY A 1 160 ? -6.778 9.150 -1.811 1.00 92.94 160 GLY A O 1
ATOM 1312 N N . VAL A 1 161 ? -5.338 9.768 -0.214 1.00 92.50 161 VAL A N 1
ATOM 1313 C CA . VAL A 1 161 ? -4.261 8.835 -0.598 1.00 92.50 161 VAL A CA 1
ATOM 1314 C C . VAL A 1 161 ? -4.734 7.377 -0.635 1.00 92.50 161 VAL A C 1
ATOM 1316 O O . VAL A 1 161 ? -4.391 6.626 -1.543 1.00 92.50 161 VAL A O 1
ATOM 1319 N N . GLN A 1 162 ? -5.544 6.943 0.338 1.00 92.38 162 GLN A N 1
ATOM 1320 C CA . GLN A 1 162 ? -6.066 5.568 0.349 1.00 92.38 162 GLN A CA 1
ATOM 1321 C C . GLN A 1 162 ? -7.095 5.323 -0.759 1.00 92.38 162 GLN A C 1
ATOM 1323 O O . GLN A 1 162 ? -7.200 4.201 -1.256 1.00 92.38 162 GLN A O 1
ATOM 1328 N N . MET A 1 163 ? -7.862 6.350 -1.132 1.00 94.00 163 MET A N 1
ATOM 1329 C CA . MET A 1 163 ? -8.760 6.294 -2.284 1.00 94.00 163 MET A CA 1
ATOM 1330 C C . MET A 1 163 ? -7.954 6.225 -3.581 1.00 94.00 163 MET A C 1
ATOM 1332 O O . MET A 1 163 ? -8.137 5.266 -4.321 1.00 94.00 163 MET A O 1
ATOM 1336 N N . ALA A 1 164 ? -6.984 7.124 -3.764 1.00 93.31 164 ALA A N 1
ATOM 1337 C CA . ALA A 1 164 ? -6.084 7.153 -4.912 1.00 93.31 164 ALA A CA 1
ATOM 1338 C C . ALA A 1 164 ? -5.364 5.810 -5.116 1.00 93.31 164 ALA A C 1
ATOM 1340 O O . ALA A 1 164 ? -5.409 5.243 -6.199 1.00 93.31 164 ALA A O 1
ATOM 1341 N N . LYS A 1 165 ? -4.796 5.217 -4.053 1.00 93.75 165 LYS A N 1
ATOM 1342 C CA . LYS A 1 165 ? -4.186 3.875 -4.116 1.00 93.75 165 LYS A CA 1
ATOM 1343 C C . LYS A 1 165 ? -5.160 2.810 -4.617 1.00 93.75 165 LYS A C 1
ATOM 1345 O O . LYS A 1 165 ? -4.792 1.965 -5.427 1.00 93.75 165 LYS A O 1
ATOM 1350 N N . ARG A 1 166 ? -6.380 2.785 -4.075 1.00 93.81 166 ARG A N 1
ATOM 1351 C CA . ARG A 1 166 ? -7.390 1.795 -4.472 1.00 93.81 166 ARG A CA 1
ATOM 1352 C C . ARG A 1 166 ? -7.767 1.977 -5.940 1.00 93.81 166 ARG A C 1
ATOM 1354 O O . ARG A 1 166 ? -7.898 0.980 -6.643 1.00 93.81 166 ARG A O 1
ATOM 1361 N N . ASP A 1 167 ? -7.969 3.219 -6.353 1.00 94.00 167 ASP A N 1
ATOM 1362 C CA . ASP A 1 167 ? -8.448 3.554 -7.687 1.00 94.00 167 ASP A CA 1
ATOM 1363 C C . ASP A 1 167 ? -7.343 3.304 -8.730 1.00 94.00 167 ASP A C 1
ATOM 1365 O O . ASP A 1 167 ? -7.619 2.644 -9.725 1.00 94.00 167 ASP A O 1
ATOM 1369 N N . LEU A 1 168 ? -6.075 3.601 -8.415 1.00 93.75 168 LEU A N 1
ATOM 1370 C CA . LEU A 1 168 ? -4.916 3.223 -9.232 1.00 93.75 168 LEU A CA 1
ATOM 1371 C C . LEU A 1 168 ? -4.759 1.704 -9.391 1.00 93.75 168 LEU A C 1
ATOM 1373 O O . LEU A 1 168 ? -4.570 1.216 -10.498 1.00 93.75 168 LEU A O 1
ATOM 1377 N N . ILE A 1 169 ? -4.854 0.925 -8.305 1.00 93.62 169 ILE A N 1
ATOM 1378 C CA . ILE A 1 169 ? -4.786 -0.546 -8.408 1.00 93.62 169 ILE A CA 1
ATOM 1379 C C . ILE A 1 169 ? -5.915 -1.060 -9.307 1.00 93.62 169 ILE A C 1
ATOM 1381 O O . ILE A 1 169 ? -5.691 -1.929 -10.142 1.00 93.62 169 ILE A O 1
ATOM 1385 N N . LYS A 1 170 ? -7.128 -0.514 -9.159 1.00 94.00 170 LYS A N 1
ATOM 1386 C CA . LYS A 1 170 ? -8.270 -0.882 -10.003 1.00 94.00 170 LYS A CA 1
ATOM 1387 C C . LYS A 1 170 ? -8.026 -0.516 -11.468 1.00 94.00 170 LYS A C 1
ATOM 1389 O O . LYS A 1 170 ? -8.371 -1.304 -12.342 1.00 94.00 170 LYS A O 1
ATOM 1394 N N . PHE A 1 171 ? -7.453 0.655 -11.724 1.00 94.69 171 PHE A N 1
ATOM 1395 C CA . PHE A 1 171 ? -7.072 1.089 -13.059 1.00 94.69 171 PHE A CA 1
ATOM 1396 C C . PHE A 1 171 ? -6.073 0.111 -13.692 1.00 94.69 171 PHE A C 1
ATOM 1398 O O . PHE A 1 171 ? -6.352 -0.421 -14.762 1.00 94.69 171 PHE A O 1
ATOM 1405 N N . ILE A 1 172 ? -4.986 -0.231 -12.991 1.00 94.69 172 ILE A N 1
ATOM 1406 C CA . ILE A 1 172 ? -3.977 -1.174 -13.497 1.00 94.69 172 ILE A CA 1
ATOM 1407 C C . ILE A 1 172 ? -4.600 -2.543 -13.804 1.00 94.69 172 ILE A C 1
ATOM 1409 O O . ILE A 1 172 ? -4.377 -3.089 -14.878 1.00 94.69 172 ILE A O 1
ATOM 1413 N N . GLU A 1 173 ? -5.427 -3.087 -12.907 1.00 95.50 173 GLU A N 1
ATOM 1414 C CA . GLU A 1 173 ? -6.130 -4.359 -13.139 1.00 95.50 173 GLU A CA 1
ATOM 1415 C C . GLU A 1 173 ? -7.052 -4.311 -14.366 1.00 95.50 173 GLU A C 1
ATOM 1417 O O . GLU A 1 173 ? -7.114 -5.270 -15.137 1.00 95.50 173 GLU A O 1
ATOM 1422 N N . ASN A 1 174 ? -7.750 -3.192 -14.581 1.00 95.62 174 ASN A N 1
ATOM 1423 C CA . ASN A 1 174 ? -8.584 -3.009 -15.767 1.00 95.62 174 ASN A CA 1
ATOM 1424 C C . ASN A 1 174 ? -7.739 -2.976 -17.048 1.00 95.62 174 ASN A C 1
ATOM 1426 O O . ASN A 1 174 ? -8.114 -3.606 -18.035 1.00 95.62 174 ASN A O 1
ATOM 1430 N N . GLU A 1 175 ? -6.605 -2.274 -17.042 1.00 95.06 175 GLU A N 1
ATOM 1431 C CA . GLU A 1 175 ? -5.698 -2.214 -18.193 1.00 95.06 175 GLU A CA 1
ATOM 1432 C C . GLU A 1 175 ? -5.042 -3.572 -18.475 1.00 95.06 175 GLU A C 1
ATOM 1434 O O . GLU A 1 175 ? -4.958 -3.990 -19.630 1.00 95.06 175 GLU A O 1
ATOM 1439 N N . ARG A 1 176 ? -4.677 -4.330 -17.433 1.00 94.69 176 ARG A N 1
ATOM 1440 C CA . ARG A 1 176 ? -4.211 -5.719 -17.573 1.00 94.69 176 ARG A CA 1
ATOM 1441 C C . ARG A 1 176 ? -5.284 -6.605 -18.201 1.00 94.69 176 ARG A C 1
ATOM 1443 O O . ARG A 1 176 ? -4.991 -7.333 -19.145 1.00 94.69 176 ARG A O 1
ATOM 1450 N N . ALA A 1 177 ? -6.532 -6.496 -17.745 1.00 94.94 177 ALA A N 1
ATOM 1451 C CA . ALA A 1 177 ? -7.644 -7.250 -18.317 1.00 94.94 177 ALA A CA 1
ATOM 1452 C C . ALA A 1 177 ? -7.879 -6.906 -19.800 1.00 94.94 177 ALA A C 1
ATOM 1454 O O . ALA A 1 177 ? -8.055 -7.815 -20.610 1.00 94.94 177 ALA A O 1
ATOM 1455 N N . LYS A 1 178 ? -7.823 -5.618 -20.176 1.00 94.44 178 LYS A N 1
ATOM 1456 C CA . LYS A 1 178 ? -7.910 -5.175 -21.583 1.00 94.44 178 LYS A CA 1
ATOM 1457 C C . LYS A 1 178 ? -6.774 -5.736 -22.440 1.00 94.44 178 LYS A C 1
ATOM 1459 O O . LYS A 1 178 ? -7.003 -6.086 -23.592 1.00 94.44 178 LYS A O 1
ATOM 1464 N N . ALA A 1 179 ? -5.574 -5.850 -21.875 1.00 92.81 179 ALA A N 1
ATOM 1465 C CA . ALA A 1 179 ? -4.410 -6.433 -22.536 1.00 92.81 179 ALA A CA 1
ATOM 1466 C C . ALA A 1 179 ? -4.420 -7.977 -22.572 1.00 92.81 179 ALA A C 1
ATOM 1468 O O . ALA A 1 179 ? -3.479 -8.577 -23.085 1.00 92.81 179 ALA A O 1
ATOM 1469 N N . GLY A 1 180 ? -5.447 -8.640 -22.021 1.00 93.62 180 GLY A N 1
ATOM 1470 C CA . GLY A 1 180 ? -5.504 -10.104 -21.936 1.00 93.62 180 GLY A CA 1
ATOM 1471 C C . GLY A 1 180 ? -4.500 -10.700 -20.943 1.00 93.62 180 GLY A C 1
ATOM 1472 O O . GLY A 1 180 ? -4.118 -11.862 -21.062 1.00 93.62 180 GLY A O 1
ATOM 1473 N N . VAL A 1 181 ? -4.055 -9.906 -19.970 1.00 94.06 181 VAL A N 1
ATOM 1474 C CA . VAL A 1 181 ? -3.044 -10.277 -18.982 1.00 94.06 181 VAL A CA 1
ATOM 1475 C C . VAL A 1 181 ? -3.707 -10.673 -17.660 1.00 94.06 181 VAL A C 1
ATOM 1477 O O . VAL A 1 181 ? -4.686 -10.068 -17.225 1.00 94.06 181 VAL A O 1
ATOM 1480 N N . SER A 1 182 ? -3.156 -11.694 -16.995 1.00 90.81 182 SER A N 1
ATOM 1481 C CA . SER A 1 182 ? -3.661 -12.190 -15.710 1.00 90.81 182 SER A CA 1
ATOM 1482 C C . SER A 1 182 ? -3.713 -11.099 -14.626 1.00 90.81 182 SER A C 1
ATOM 1484 O O . SER A 1 182 ? -2.778 -10.292 -14.534 1.00 90.81 182 SER A O 1
ATOM 1486 N N . PRO A 1 183 ? -4.738 -11.116 -13.750 1.00 93.75 183 PRO A N 1
ATOM 1487 C CA . PRO A 1 183 ? -4.822 -10.215 -12.603 1.00 93.75 183 PRO A CA 1
ATOM 1488 C C . PRO A 1 183 ? -3.598 -10.308 -11.693 1.00 93.75 183 PRO A C 1
ATOM 1490 O O . PRO A 1 183 ? -3.006 -11.388 -11.567 1.00 93.75 183 PRO A O 1
ATOM 1493 N N . TRP A 1 184 ? -3.235 -9.216 -11.021 1.00 93.81 184 TRP A N 1
ATOM 1494 C CA . TRP A 1 184 ? -2.146 -9.275 -10.057 1.00 93.81 184 TRP A CA 1
ATOM 1495 C C . TRP A 1 184 ? -2.532 -10.009 -8.770 1.00 93.81 184 TRP A C 1
ATOM 1497 O O . TRP A 1 184 ? -3.666 -10.003 -8.281 1.00 93.81 184 TRP A O 1
ATOM 1507 N N . ILE A 1 185 ? -1.518 -10.614 -8.161 1.00 93.06 185 ILE A N 1
ATOM 1508 C CA . ILE A 1 185 ? -1.588 -11.358 -6.916 1.00 93.06 185 ILE A CA 1
ATOM 1509 C C . ILE A 1 185 ? -0.798 -10.587 -5.864 1.00 93.06 185 ILE A C 1
ATOM 1511 O O . ILE A 1 185 ? 0.411 -10.403 -5.970 1.00 93.06 185 ILE A O 1
ATOM 1515 N N . HIS A 1 186 ? -1.480 -10.128 -4.816 1.00 92.69 186 HIS A N 1
ATOM 1516 C CA . HIS A 1 186 ? -0.812 -9.412 -3.729 1.00 92.69 186 HIS A CA 1
ATOM 1517 C C . HIS A 1 186 ? 0.213 -10.317 -3.037 1.00 92.69 186 HIS A C 1
ATOM 1519 O O . HIS A 1 186 ? -0.158 -11.370 -2.513 1.00 92.69 186 HIS A O 1
ATOM 1525 N N . ASP A 1 187 ? 1.472 -9.880 -2.995 1.00 89.75 187 ASP A N 1
ATOM 1526 C CA . ASP A 1 187 ? 2.556 -10.567 -2.301 1.00 89.75 187 ASP A CA 1
ATOM 1527 C C . ASP A 1 187 ? 3.011 -9.791 -1.058 1.00 89.75 187 ASP A C 1
ATOM 1529 O O . ASP A 1 187 ? 3.241 -8.581 -1.061 1.00 89.75 187 ASP A O 1
ATOM 1533 N N . SER A 1 188 ? 3.143 -10.514 0.053 1.00 87.19 188 SER A N 1
ATOM 1534 C CA . SER A 1 188 ? 3.502 -9.913 1.337 1.00 87.19 188 SER A CA 1
ATOM 1535 C C . SER A 1 188 ? 4.987 -9.573 1.458 1.00 87.19 188 SER A C 1
ATOM 1537 O O . SER A 1 188 ? 5.321 -8.686 2.246 1.00 87.19 188 SER A O 1
ATOM 1539 N N . GLY A 1 189 ? 5.859 -10.258 0.710 1.00 84.19 189 GLY A N 1
ATOM 1540 C CA . GLY A 1 189 ? 7.283 -9.940 0.648 1.00 84.19 189 GLY A CA 1
ATOM 1541 C C . GLY A 1 189 ? 7.521 -8.688 -0.191 1.00 84.19 189 GLY A C 1
ATOM 1542 O O . GLY A 1 189 ? 8.087 -7.720 0.314 1.00 84.19 189 GLY A O 1
ATOM 1543 N N . ALA A 1 190 ? 6.953 -8.645 -1.399 1.00 88.62 190 ALA A N 1
ATOM 1544 C CA . ALA A 1 190 ? 6.952 -7.470 -2.268 1.00 88.62 190 ALA A CA 1
ATOM 1545 C C . ALA A 1 190 ? 6.363 -6.246 -1.556 1.00 88.62 190 ALA A C 1
ATOM 1547 O O . ALA A 1 190 ? 6.906 -5.149 -1.650 1.00 88.62 190 ALA A O 1
ATOM 1548 N N . GLN A 1 191 ? 5.295 -6.423 -0.768 1.00 91.56 191 GLN A N 1
ATOM 1549 C CA . GLN A 1 191 ? 4.733 -5.339 0.042 1.00 91.56 191 GLN A CA 1
ATOM 1550 C C . GLN A 1 191 ? 5.730 -4.786 1.072 1.00 91.56 191 GLN A C 1
ATOM 1552 O O . GLN A 1 191 ? 5.781 -3.575 1.256 1.00 91.56 191 GLN A O 1
ATOM 1557 N N . GLN A 1 192 ? 6.511 -5.642 1.743 1.00 85.50 192 GLN A N 1
ATOM 1558 C CA . GLN A 1 192 ? 7.514 -5.191 2.717 1.00 85.50 192 GLN A CA 1
ATOM 1559 C C . GLN A 1 192 ? 8.631 -4.395 2.042 1.00 85.50 192 GLN A C 1
ATOM 1561 O O . GLN A 1 192 ? 9.003 -3.339 2.551 1.00 85.50 192 GLN A O 1
ATOM 1566 N N . VAL A 1 193 ? 9.123 -4.875 0.895 1.00 85.31 193 VAL A N 1
ATOM 1567 C CA . VAL A 1 193 ? 10.125 -4.159 0.092 1.00 85.31 193 VAL A CA 1
ATOM 1568 C C . VAL A 1 193 ? 9.573 -2.799 -0.331 1.00 85.31 193 VAL A C 1
ATOM 1570 O O . VAL A 1 193 ? 10.190 -1.773 -0.049 1.00 85.31 193 VAL A O 1
ATOM 1573 N N . ALA A 1 194 ? 8.371 -2.777 -0.914 1.00 91.38 194 ALA A N 1
ATOM 1574 C CA . ALA A 1 194 ? 7.727 -1.556 -1.377 1.00 91.38 194 ALA A CA 1
ATOM 1575 C C . ALA A 1 194 ? 7.516 -0.538 -0.241 1.00 91.38 194 ALA A C 1
ATOM 1577 O O . ALA A 1 194 ? 7.773 0.649 -0.425 1.00 91.38 194 ALA A O 1
ATOM 1578 N N . ASP A 1 195 ? 7.078 -0.979 0.945 1.00 87.56 195 ASP A N 1
ATOM 1579 C CA . ASP A 1 195 ? 6.861 -0.100 2.103 1.00 87.56 195 ASP A CA 1
ATOM 1580 C C . ASP A 1 195 ? 8.164 0.556 2.589 1.00 87.56 195 ASP A C 1
ATOM 1582 O O . ASP A 1 195 ? 8.174 1.754 2.882 1.00 87.56 195 ASP A O 1
ATOM 1586 N N . ILE A 1 196 ? 9.262 -0.206 2.672 1.00 85.12 196 ILE A N 1
ATOM 1587 C CA . ILE A 1 196 ? 10.570 0.327 3.086 1.00 85.12 196 ILE A CA 1
ATOM 1588 C C . ILE A 1 196 ? 11.100 1.294 2.031 1.00 85.12 196 ILE A C 1
ATOM 1590 O O . ILE A 1 196 ? 11.531 2.398 2.367 1.00 85.12 196 ILE A O 1
ATOM 1594 N N . ARG A 1 197 ? 11.022 0.914 0.756 1.00 86.81 197 ARG A N 1
ATOM 1595 C CA . ARG A 1 197 ? 11.508 1.754 -0.336 1.00 86.81 197 ARG A CA 1
ATOM 1596 C C . ARG A 1 197 ? 10.717 3.045 -0.466 1.00 86.81 197 ARG A C 1
ATOM 1598 O O . ARG A 1 197 ? 11.320 4.101 -0.592 1.00 86.81 197 ARG A O 1
ATOM 1605 N N . ALA A 1 198 ? 9.394 3.010 -0.318 1.00 90.06 198 ALA A N 1
ATOM 1606 C CA . ALA A 1 198 ? 8.593 4.231 -0.317 1.00 90.06 198 ALA A CA 1
ATOM 1607 C C . ALA A 1 198 ? 9.047 5.207 0.781 1.00 90.06 198 ALA A C 1
ATOM 1609 O O . ALA A 1 198 ? 9.141 6.406 0.532 1.00 90.06 198 ALA A O 1
ATOM 1610 N N . GLN A 1 199 ? 9.389 4.710 1.978 1.00 87.00 199 GLN A N 1
ATOM 1611 C CA . GLN A 1 199 ? 9.933 5.553 3.049 1.00 87.00 199 GLN A CA 1
ATOM 1612 C C . GLN A 1 199 ? 11.286 6.164 2.679 1.00 87.00 199 GLN A C 1
ATOM 1614 O O . GLN A 1 199 ? 11.493 7.347 2.935 1.00 87.00 199 GLN A O 1
ATOM 1619 N N . GLN A 1 200 ? 12.186 5.385 2.077 1.00 85.00 200 GLN A N 1
ATOM 1620 C CA . GLN A 1 200 ? 13.499 5.869 1.645 1.00 85.00 200 GLN A CA 1
ATOM 1621 C C . GLN A 1 200 ? 13.368 6.930 0.546 1.00 85.00 200 GLN A C 1
ATOM 1623 O O . GLN A 1 200 ? 13.926 8.015 0.675 1.00 85.00 200 GLN A O 1
ATOM 1628 N N . VAL A 1 201 ? 12.560 6.662 -0.479 1.00 85.25 201 VAL A N 1
ATOM 1629 C CA . VAL A 1 201 ? 12.251 7.598 -1.569 1.00 85.25 201 VAL A CA 1
ATOM 1630 C C . VAL A 1 201 ? 11.663 8.906 -1.017 1.00 85.25 201 VAL A C 1
ATOM 1632 O O . VAL A 1 201 ? 12.122 9.990 -1.371 1.00 85.25 201 VAL A O 1
ATOM 1635 N N . ALA A 1 202 ? 10.726 8.827 -0.064 1.00 86.94 202 ALA A N 1
ATOM 1636 C CA . ALA A 1 202 ? 10.145 10.009 0.577 1.00 86.94 202 ALA A CA 1
ATOM 1637 C C . ALA A 1 202 ? 11.140 10.796 1.449 1.00 86.94 202 ALA A C 1
ATOM 1639 O O . ALA A 1 202 ? 11.029 12.018 1.548 1.00 86.94 202 ALA A O 1
ATOM 1640 N N . GLN A 1 203 ? 12.099 10.123 2.093 1.00 83.88 203 GLN A N 1
ATOM 1641 C CA . GLN A 1 203 ? 13.166 10.779 2.860 1.00 83.88 203 GLN A CA 1
ATOM 1642 C C . GLN A 1 203 ? 14.148 11.510 1.948 1.00 83.88 203 GLN A C 1
ATOM 1644 O O . GLN A 1 203 ? 14.560 12.623 2.267 1.00 83.88 203 GLN A O 1
ATOM 1649 N N . LEU A 1 204 ? 14.483 10.898 0.813 1.00 80.88 204 LEU A N 1
ATOM 1650 C CA . LEU A 1 204 ? 15.355 11.486 -0.198 1.00 80.88 204 LEU A CA 1
ATOM 1651 C C . LEU A 1 204 ? 14.649 12.566 -1.028 1.00 80.88 204 LEU A C 1
ATOM 1653 O O . LEU A 1 204 ? 15.319 13.352 -1.685 1.00 80.88 204 LEU A O 1
ATOM 1657 N N . LYS A 1 205 ? 13.309 12.627 -0.982 1.00 80.38 205 LYS A N 1
ATOM 1658 C CA . LYS A 1 205 ? 12.479 13.504 -1.825 1.00 80.38 205 LYS A CA 1
ATOM 1659 C C . LYS A 1 205 ? 12.788 13.322 -3.321 1.00 80.38 205 LYS A C 1
ATOM 1661 O O . LYS A 1 205 ? 12.840 14.288 -4.074 1.00 80.38 205 LYS A O 1
ATOM 1666 N N . MET A 1 206 ? 13.016 12.076 -3.734 1.00 71.81 206 MET A N 1
ATOM 1667 C CA . MET A 1 206 ? 13.383 11.707 -5.106 1.00 71.81 206 MET A CA 1
ATOM 1668 C C . MET A 1 206 ? 12.233 10.966 -5.792 1.00 71.81 206 MET A C 1
ATOM 1670 O O . MET A 1 206 ? 11.444 10.306 -5.130 1.00 71.81 206 MET A O 1
ATOM 1674 N N . GLN A 1 207 ? 12.141 11.049 -7.120 1.00 66.69 207 GLN A N 1
ATOM 1675 C CA . GLN A 1 207 ? 11.174 10.286 -7.933 1.00 66.69 207 GLN A CA 1
ATOM 1676 C C . GLN A 1 207 ? 11.862 9.240 -8.826 1.00 66.69 207 GLN A C 1
ATOM 1678 O O . GLN A 1 207 ? 11.304 8.805 -9.825 1.00 66.69 207 GLN A O 1
ATOM 1683 N N . SER A 1 208 ? 13.095 8.856 -8.496 1.00 70.00 208 SER A N 1
ATOM 1684 C CA . SER A 1 208 ? 13.918 7.952 -9.301 1.00 70.00 208 SER A CA 1
ATOM 1685 C C . SER A 1 208 ? 14.274 6.679 -8.534 1.00 70.00 208 SER A C 1
ATOM 1687 O O . SER A 1 208 ? 14.221 6.644 -7.300 1.00 70.00 208 SER A O 1
ATOM 1689 N N . HIS A 1 209 ? 14.689 5.645 -9.273 1.00 70.00 209 HIS A N 1
ATOM 1690 C CA . HIS A 1 209 ? 15.206 4.369 -8.761 1.00 70.00 209 HIS A CA 1
ATOM 1691 C C . HIS A 1 209 ? 16.568 4.538 -8.084 1.00 70.00 209 HIS A C 1
ATOM 1693 O O . HIS A 1 209 ? 17.583 4.042 -8.569 1.00 70.00 209 HIS A O 1
ATOM 1699 N N . TYR A 1 210 ? 16.617 5.301 -6.988 1.00 69.31 210 TYR A N 1
ATOM 1700 C CA . TYR A 1 210 ? 17.848 5.597 -6.252 1.00 69.31 210 TYR A CA 1
ATOM 1701 C C . TYR A 1 210 ? 18.962 6.074 -7.180 1.00 69.31 210 TYR A C 1
ATOM 1703 O O . TYR A 1 210 ? 20.106 5.671 -7.031 1.00 69.31 210 TYR A O 1
ATOM 1711 N N . THR A 1 211 ? 18.621 6.888 -8.173 1.00 66.88 211 THR A N 1
ATOM 1712 C CA . THR A 1 211 ? 19.591 7.496 -9.080 1.00 66.88 211 THR A CA 1
ATOM 1713 C C . THR A 1 211 ? 19.510 8.987 -8.870 1.00 66.88 211 THR A C 1
ATOM 1715 O O . THR A 1 211 ? 18.441 9.575 -9.023 1.00 66.88 211 THR A O 1
ATOM 1718 N N . ASP A 1 212 ? 20.610 9.588 -8.451 1.00 64.25 212 ASP A N 1
ATOM 1719 C CA . ASP A 1 212 ? 20.692 11.026 -8.269 1.00 64.25 212 ASP A CA 1
ATOM 1720 C C . ASP A 1 212 ? 20.290 11.718 -9.590 1.00 64.25 212 ASP A C 1
ATOM 1722 O O . ASP A 1 212 ? 20.871 11.410 -10.634 1.00 64.25 212 ASP A O 1
ATOM 1726 N N . PRO A 1 213 ? 19.261 12.584 -9.581 1.00 59.03 213 PRO A N 1
ATOM 1727 C CA . PRO A 1 213 ? 18.711 13.154 -10.805 1.00 59.03 213 PRO A CA 1
ATOM 1728 C C . PRO A 1 213 ? 19.652 14.177 -11.451 1.00 59.03 213 PRO A C 1
ATOM 1730 O O . PRO A 1 213 ? 19.533 14.425 -12.647 1.00 59.03 213 PRO A O 1
ATOM 1733 N N . GLU A 1 214 ? 20.583 14.760 -10.692 1.00 67.56 214 GLU A N 1
ATOM 1734 C CA . GLU A 1 214 ? 21.549 15.739 -11.196 1.00 67.56 214 GLU A CA 1
ATOM 1735 C C . GLU A 1 214 ? 22.767 15.049 -11.813 1.00 67.56 214 GLU A C 1
ATOM 1737 O O . GLU A 1 214 ? 23.308 15.503 -12.820 1.00 67.56 214 GLU A O 1
ATOM 1742 N N . THR A 1 215 ? 23.206 13.939 -11.216 1.00 74.19 215 THR A N 1
ATOM 1743 C CA . THR A 1 215 ? 24.455 13.265 -11.603 1.00 74.19 215 THR A CA 1
ATOM 1744 C C . THR A 1 215 ? 24.254 11.962 -12.370 1.00 74.19 215 THR A C 1
ATOM 1746 O O . THR A 1 215 ? 25.221 11.426 -12.913 1.00 74.19 215 THR A O 1
ATOM 1749 N N . GLY A 1 216 ? 23.039 11.411 -12.387 1.00 67.81 216 GLY A N 1
ATOM 1750 C CA . GLY A 1 216 ? 22.738 10.103 -12.973 1.00 67.81 216 GLY A CA 1
ATOM 1751 C C . GLY A 1 216 ? 23.393 8.927 -12.240 1.00 67.81 216 GLY A C 1
ATOM 1752 O O . GLY A 1 216 ? 23.383 7.805 -12.743 1.00 67.81 216 GLY A O 1
ATOM 1753 N N . LYS A 1 217 ? 23.999 9.156 -11.066 1.00 74.62 217 LYS A N 1
ATOM 1754 C CA . LYS A 1 217 ? 24.709 8.120 -10.307 1.00 74.62 217 LYS A CA 1
ATOM 1755 C C . LYS A 1 217 ? 23.768 7.393 -9.360 1.00 74.62 217 LYS A C 1
ATOM 1757 O O . LYS A 1 217 ? 22.931 8.005 -8.703 1.00 74.62 217 LYS A O 1
ATOM 1762 N N . ILE A 1 218 ? 23.965 6.084 -9.231 1.00 71.06 218 ILE A N 1
ATOM 1763 C CA . ILE A 1 218 ? 23.259 5.272 -8.240 1.00 71.06 218 ILE A CA 1
ATOM 1764 C C . ILE A 1 218 ? 23.620 5.757 -6.829 1.00 71.06 218 ILE A C 1
ATOM 1766 O O . ILE A 1 218 ? 24.793 5.851 -6.461 1.00 71.06 218 ILE A O 1
ATOM 1770 N N . VAL A 1 219 ? 22.597 6.030 -6.027 1.00 70.25 219 VAL A N 1
ATOM 1771 C CA . VAL A 1 219 ? 22.682 6.363 -4.610 1.00 70.25 219 VAL A CA 1
ATOM 1772 C C . VAL A 1 219 ? 23.044 5.094 -3.842 1.00 70.25 219 VAL A C 1
ATOM 1774 O O . VAL A 1 219 ? 22.284 4.124 -3.754 1.00 70.25 219 VAL A O 1
ATOM 1777 N N . THR A 1 220 ? 24.245 5.105 -3.277 1.00 71.88 220 THR A N 1
ATOM 1778 C CA . THR A 1 220 ? 24.769 4.023 -2.442 1.00 71.88 220 THR A CA 1
ATOM 1779 C C . THR A 1 220 ? 24.500 4.297 -0.971 1.00 71.88 220 THR A C 1
ATOM 1781 O O . THR A 1 220 ? 24.425 5.451 -0.547 1.00 71.88 220 THR A O 1
ATOM 1784 N N . TYR A 1 221 ? 24.399 3.242 -0.168 1.00 64.31 221 TYR A N 1
ATOM 1785 C CA . TYR A 1 221 ? 24.177 3.393 1.266 1.00 64.31 221 TYR A CA 1
ATOM 1786 C C . TYR A 1 221 ? 25.352 4.128 1.951 1.00 64.31 221 TYR A C 1
ATOM 1788 O O . TYR A 1 221 ? 26.509 3.743 1.753 1.00 64.31 221 TYR A O 1
ATOM 1796 N N . PRO A 1 222 ? 25.099 5.167 2.768 1.00 56.81 222 PRO A N 1
ATOM 1797 C CA . PRO A 1 222 ? 26.164 5.859 3.484 1.00 56.81 222 PRO A CA 1
ATOM 1798 C C . PRO A 1 222 ? 26.767 4.942 4.561 1.00 56.81 222 PRO A C 1
ATOM 1800 O O . PRO A 1 222 ? 26.044 4.303 5.326 1.00 56.81 222 PRO A O 1
ATOM 1803 N N . ASN A 1 223 ? 28.100 4.909 4.646 1.00 51.88 223 ASN A N 1
ATOM 1804 C CA . ASN A 1 223 ? 28.894 4.189 5.657 1.00 51.88 223 ASN A CA 1
ATOM 1805 C C . ASN A 1 223 ? 28.946 2.648 5.571 1.00 51.88 223 ASN A C 1
ATOM 1807 O O . ASN A 1 223 ? 29.334 2.016 6.555 1.00 51.88 223 ASN A O 1
ATOM 1811 N N . SER A 1 224 ? 28.628 2.014 4.438 1.00 52.66 224 SER A N 1
ATOM 1812 C CA . SER A 1 224 ? 29.070 0.628 4.209 1.00 52.66 224 SER A CA 1
ATOM 1813 C C . SER A 1 224 ? 30.456 0.617 3.558 1.00 52.66 224 SER A C 1
ATOM 1815 O O . SER A 1 224 ? 30.723 1.375 2.629 1.00 52.66 224 SER A O 1
ATOM 1817 N N . SER A 1 225 ? 31.355 -0.248 4.042 1.00 53.12 225 SER A N 1
ATOM 1818 C CA . SER A 1 225 ? 32.694 -0.457 3.456 1.00 53.12 225 SER A CA 1
ATOM 1819 C C . SER A 1 225 ? 32.638 -0.897 1.988 1.00 53.12 225 SER A C 1
ATOM 1821 O O . SER A 1 225 ? 33.601 -0.744 1.242 1.00 53.12 225 SER A O 1
ATOM 1823 N N . SER A 1 226 ? 31.490 -1.408 1.565 1.00 56.22 226 SER A N 1
ATOM 1824 C CA . SER A 1 226 ? 31.156 -1.800 0.212 1.00 56.22 226 SER A CA 1
ATOM 1825 C C . SER A 1 226 ? 30.053 -0.881 -0.325 1.00 56.22 226 SER A C 1
ATOM 1827 O O . SER A 1 226 ? 29.038 -0.673 0.336 1.00 56.22 226 SER A O 1
ATOM 1829 N N . LYS A 1 227 ? 30.255 -0.282 -1.504 1.00 67.19 227 LYS A N 1
ATOM 1830 C CA . LYS A 1 227 ? 29.339 0.674 -2.160 1.00 67.19 227 LYS A CA 1
ATOM 1831 C C . LYS A 1 227 ? 28.051 -0.010 -2.653 1.00 67.19 227 LYS A C 1
ATOM 1833 O O . LYS A 1 227 ? 27.801 -0.069 -3.850 1.00 67.19 227 LYS A O 1
ATOM 1838 N N . MET A 1 228 ? 27.256 -0.573 -1.747 1.00 69.62 228 MET A N 1
ATOM 1839 C CA . MET A 1 228 ? 26.036 -1.290 -2.105 1.00 69.62 228 MET A CA 1
ATOM 1840 C C . MET A 1 228 ? 24.940 -0.296 -2.519 1.00 69.62 228 MET A C 1
ATOM 1842 O O . MET A 1 228 ? 24.666 0.651 -1.764 1.00 69.62 228 MET A O 1
ATOM 1846 N N . PRO A 1 229 ? 24.290 -0.500 -3.678 1.00 71.75 229 PRO A N 1
ATOM 1847 C CA . PRO A 1 229 ? 23.111 0.265 -4.057 1.00 71.75 229 PRO A CA 1
ATOM 1848 C C . PRO A 1 229 ? 22.010 0.172 -2.997 1.00 71.75 229 PRO A C 1
ATOM 1850 O O . PRO A 1 229 ? 21.763 -0.897 -2.430 1.00 71.75 229 PRO A O 1
ATOM 1853 N N . MET A 1 230 ? 21.319 1.283 -2.722 1.00 71.62 230 MET A N 1
ATOM 1854 C CA . MET A 1 230 ? 20.257 1.302 -1.705 1.00 71.62 230 MET A CA 1
ATOM 1855 C C . MET A 1 230 ? 19.139 0.286 -1.975 1.00 71.62 230 MET A C 1
ATOM 1857 O O . MET A 1 230 ? 18.601 -0.290 -1.026 1.00 71.62 230 MET A O 1
ATOM 1861 N N . PHE A 1 231 ? 18.821 0.025 -3.246 1.00 71.56 231 PHE A N 1
ATOM 1862 C CA . PHE A 1 231 ? 17.783 -0.930 -3.623 1.00 71.56 231 PHE A CA 1
ATOM 1863 C C . PHE A 1 231 ? 18.139 -2.378 -3.224 1.00 71.56 231 PHE A C 1
ATOM 1865 O O . PHE A 1 231 ? 17.287 -3.038 -2.621 1.00 71.56 231 PHE A O 1
ATOM 1872 N N . ASN A 1 232 ? 19.387 -2.826 -3.422 1.00 71.44 232 ASN A N 1
ATOM 1873 C CA . ASN A 1 232 ? 19.858 -4.165 -3.020 1.00 71.44 232 ASN A CA 1
ATOM 1874 C C . ASN A 1 232 ? 19.888 -4.333 -1.497 1.00 71.44 232 ASN A C 1
ATOM 1876 O O . ASN A 1 232 ? 19.619 -5.414 -0.964 1.00 71.44 232 ASN A O 1
ATOM 1880 N N . LYS A 1 233 ? 20.167 -3.252 -0.757 1.00 73.94 233 LYS A N 1
ATOM 1881 C CA . LYS A 1 233 ? 20.245 -3.317 0.705 1.00 73.94 233 LYS A CA 1
ATOM 1882 C C . LYS A 1 233 ? 18.931 -3.754 1.345 1.00 73.94 233 LYS A C 1
ATOM 1884 O O . LYS A 1 233 ? 18.948 -4.576 2.256 1.00 73.94 233 LYS A O 1
ATOM 1889 N N . VAL A 1 234 ? 17.803 -3.199 0.897 1.00 77.62 234 VAL A N 1
ATOM 1890 C CA . VAL A 1 234 ? 16.487 -3.501 1.486 1.00 77.62 234 VAL A CA 1
ATOM 1891 C C . VAL A 1 234 ? 16.180 -4.990 1.380 1.00 77.62 234 VAL A C 1
ATOM 1893 O O . VAL A 1 234 ? 15.740 -5.612 2.342 1.00 77.62 234 VAL A O 1
ATOM 1896 N N . GLU A 1 235 ? 16.442 -5.575 0.220 1.00 74.69 235 GLU A N 1
ATOM 1897 C CA . GLU A 1 235 ? 16.158 -6.984 -0.037 1.00 74.69 235 GLU A CA 1
ATOM 1898 C C . GLU A 1 235 ? 17.136 -7.895 0.708 1.00 74.69 235 GLU A C 1
ATOM 1900 O O . GLU A 1 235 ? 16.719 -8.906 1.273 1.00 74.69 235 GLU A O 1
ATOM 1905 N N . THR A 1 236 ? 18.404 -7.488 0.810 1.00 75.50 236 THR A N 1
ATOM 1906 C CA . THR A 1 236 ? 19.423 -8.163 1.628 1.00 75.50 236 THR A CA 1
ATOM 1907 C C . THR A 1 236 ? 19.030 -8.188 3.105 1.00 75.50 236 THR A C 1
ATOM 1909 O O . THR A 1 236 ? 18.992 -9.251 3.721 1.00 75.50 236 THR A O 1
ATOM 1912 N N . ASP A 1 237 ? 18.664 -7.035 3.674 1.00 78.12 237 ASP A N 1
ATOM 1913 C CA . ASP A 1 237 ? 18.265 -6.908 5.081 1.00 78.12 237 ASP A CA 1
ATOM 1914 C C . ASP A 1 237 ? 17.005 -7.736 5.399 1.00 78.12 237 ASP A C 1
ATOM 1916 O O . ASP A 1 237 ? 16.822 -8.215 6.522 1.00 78.12 237 ASP A O 1
ATOM 1920 N N . LEU A 1 238 ? 16.116 -7.907 4.415 1.00 77.69 238 LEU A N 1
ATOM 1921 C CA . LEU A 1 238 ? 14.906 -8.720 4.548 1.00 77.69 238 LEU A CA 1
ATOM 1922 C C . LEU A 1 238 ? 15.147 -10.221 4.315 1.00 77.69 238 LEU A C 1
ATOM 1924 O O . LEU A 1 238 ? 14.290 -11.028 4.711 1.00 77.69 238 LEU A O 1
ATOM 1928 N N . GLY A 1 239 ? 16.307 -10.582 3.754 1.00 76.94 239 GLY A N 1
ATOM 1929 C CA . GLY A 1 239 ? 16.717 -11.946 3.426 1.00 76.94 239 GLY A CA 1
ATOM 1930 C C . GLY A 1 239 ? 16.092 -12.482 2.137 1.00 76.94 239 GLY A C 1
ATOM 1931 O O . GLY A 1 239 ? 15.724 -13.652 2.102 1.00 76.94 239 GLY A O 1
ATOM 1932 N N . PHE A 1 240 ? 15.890 -11.629 1.128 1.00 76.75 240 PHE A N 1
ATOM 1933 C CA . PHE A 1 240 ? 15.329 -12.004 -0.178 1.00 76.75 240 PHE A CA 1
ATOM 1934 C C . PHE A 1 240 ? 16.381 -12.217 -1.277 1.00 76.75 240 PHE A C 1
ATOM 1936 O O . PHE A 1 240 ? 16.059 -12.831 -2.290 1.00 76.75 240 PHE A O 1
ATOM 1943 N N . LEU A 1 241 ? 17.615 -11.729 -1.098 1.00 67.81 241 LEU A N 1
ATOM 1944 C CA . LEU A 1 241 ? 18.706 -11.914 -2.061 1.00 67.81 241 LEU A CA 1
ATOM 1945 C C . LEU A 1 241 ? 19.658 -13.025 -1.615 1.00 67.81 241 LEU A C 1
ATOM 1947 O O . LEU A 1 241 ? 20.074 -13.067 -0.456 1.00 67.81 241 LEU A O 1
ATOM 1951 N N . ASN A 1 242 ? 20.024 -13.889 -2.565 1.00 57.53 242 ASN A N 1
ATOM 1952 C CA . ASN A 1 242 ? 21.064 -14.906 -2.388 1.00 57.53 242 ASN A CA 1
ATOM 1953 C C . ASN A 1 242 ? 22.468 -14.337 -2.636 1.00 57.53 242 ASN A C 1
ATOM 1955 O O . ASN A 1 242 ? 23.418 -14.798 -2.010 1.00 57.53 242 ASN A O 1
ATOM 1959 N N . ASP A 1 243 ? 22.579 -13.323 -3.500 1.00 60.34 243 ASP A N 1
ATOM 1960 C CA . ASP A 1 243 ? 23.800 -12.552 -3.736 1.00 60.34 243 ASP A CA 1
ATOM 1961 C C . ASP A 1 243 ? 23.458 -11.049 -3.789 1.00 60.34 243 ASP A C 1
ATOM 1963 O O . ASP A 1 243 ? 22.728 -10.620 -4.682 1.00 60.34 243 ASP A O 1
ATOM 1967 N N . PRO A 1 244 ? 23.916 -10.239 -2.820 1.00 55.97 244 PRO A N 1
ATOM 1968 C CA . PRO A 1 244 ? 23.614 -8.811 -2.761 1.00 55.97 244 PRO A CA 1
ATOM 1969 C C . PRO A 1 244 ? 24.482 -7.945 -3.695 1.00 55.97 244 PRO A C 1
ATOM 1971 O O . PRO A 1 244 ? 24.244 -6.735 -3.788 1.00 55.97 244 PRO A O 1
ATOM 1974 N N . TRP A 1 245 ? 25.495 -8.533 -4.350 1.00 54.88 245 TRP A N 1
ATOM 1975 C CA . TRP A 1 245 ? 26.501 -7.817 -5.148 1.00 54.88 245 TRP A CA 1
ATOM 1976 C C . TRP A 1 245 ? 26.274 -7.871 -6.654 1.00 54.88 245 TRP A C 1
ATOM 1978 O O . TRP A 1 245 ? 26.909 -7.102 -7.377 1.00 54.88 245 TRP A O 1
ATOM 1988 N N . ASP A 1 246 ? 25.372 -8.728 -7.129 1.00 56.81 246 ASP A N 1
ATOM 1989 C CA . ASP A 1 246 ? 24.929 -8.657 -8.513 1.00 56.81 246 ASP A CA 1
ATOM 1990 C C . ASP A 1 246 ? 24.060 -7.397 -8.676 1.00 56.81 246 ASP A C 1
ATOM 1992 O O . ASP A 1 246 ? 23.095 -7.175 -7.939 1.00 56.81 246 ASP A O 1
ATOM 1996 N N . ASN A 1 247 ? 24.430 -6.515 -9.605 1.00 49.22 247 ASN A N 1
ATOM 1997 C CA . ASN A 1 247 ? 23.789 -5.210 -9.829 1.00 49.22 247 ASN A CA 1
ATOM 1998 C C . ASN A 1 247 ? 22.404 -5.337 -10.497 1.00 49.22 247 ASN A C 1
ATOM 2000 O O . ASN A 1 247 ? 21.953 -4.418 -11.181 1.00 49.22 247 ASN A O 1
ATOM 2004 N N . SER A 1 248 ? 21.722 -6.467 -10.323 1.00 51.66 248 SER A N 1
ATOM 2005 C CA . SER A 1 248 ? 20.339 -6.624 -10.735 1.00 51.66 248 SER A CA 1
ATOM 2006 C C . SER A 1 248 ? 19.436 -6.346 -9.537 1.00 51.66 248 SER A C 1
ATOM 2008 O O . SER A 1 248 ? 19.514 -7.008 -8.503 1.00 51.66 248 SER A O 1
ATOM 2010 N N . MET A 1 249 ? 18.542 -5.358 -9.676 1.00 54.84 249 MET A N 1
ATOM 2011 C CA . MET A 1 249 ? 17.272 -5.426 -8.948 1.00 54.84 249 MET A CA 1
ATOM 2012 C C . MET A 1 249 ? 16.730 -6.838 -9.161 1.00 54.84 249 MET A C 1
ATOM 2014 O O . MET A 1 249 ? 16.788 -7.276 -10.307 1.00 54.84 249 MET A O 1
ATOM 2018 N N . LEU A 1 250 ? 16.318 -7.532 -8.085 1.00 55.12 250 LEU A N 1
ATOM 2019 C CA . LEU A 1 250 ? 15.785 -8.908 -8.060 1.00 55.12 250 LEU A CA 1
ATOM 2020 C C . LEU A 1 250 ? 15.718 -9.556 -9.446 1.00 55.12 250 LEU A C 1
ATOM 2022 O O . LEU A 1 250 ? 14.915 -9.121 -10.266 1.00 55.12 250 LEU A O 1
ATOM 2026 N N . THR A 1 251 ? 16.430 -10.658 -9.681 1.00 50.72 251 THR A N 1
ATOM 2027 C CA . THR A 1 251 ? 16.454 -11.381 -10.974 1.00 50.72 251 THR A CA 1
ATOM 2028 C C . THR A 1 251 ? 15.071 -11.690 -11.584 1.00 50.72 251 THR A C 1
ATOM 2030 O O . THR A 1 251 ? 14.978 -12.091 -12.744 1.00 50.72 251 THR A O 1
ATOM 2033 N N . HIS A 1 252 ? 13.986 -11.507 -10.819 1.00 56.88 252 HIS A N 1
ATOM 2034 C CA . HIS A 1 252 ? 12.592 -11.705 -11.199 1.00 56.88 252 HIS A CA 1
ATOM 2035 C C . HIS A 1 252 ? 11.630 -10.576 -10.765 1.00 56.88 252 HIS A C 1
ATOM 2037 O O . HIS A 1 252 ? 10.432 -10.849 -10.635 1.00 56.88 252 HIS A O 1
ATOM 2043 N N . SER A 1 253 ? 12.091 -9.350 -10.486 1.00 65.31 253 SER A N 1
ATOM 2044 C CA . SER A 1 253 ? 11.192 -8.232 -10.165 1.00 65.31 253 SER A CA 1
ATOM 2045 C C . SER A 1 253 ? 11.631 -6.898 -10.747 1.00 65.31 253 SER A C 1
ATOM 2047 O O . SER A 1 253 ? 12.815 -6.586 -10.753 1.00 65.31 253 SER A O 1
ATOM 2049 N N . ASP A 1 254 ? 10.642 -6.070 -11.042 1.00 82.69 254 ASP A N 1
ATOM 2050 C CA . ASP A 1 254 ? 10.813 -4.683 -11.446 1.00 82.69 254 ASP A CA 1
ATOM 2051 C C . ASP A 1 254 ? 10.161 -3.734 -10.432 1.00 82.69 254 ASP A C 1
ATOM 2053 O O . ASP A 1 254 ? 9.289 -4.113 -9.635 1.00 82.69 254 ASP A O 1
ATOM 2057 N N . GLU A 1 255 ? 10.558 -2.466 -10.494 1.00 87.50 255 GLU A N 1
ATOM 2058 C CA . GLU A 1 255 ? 10.038 -1.388 -9.662 1.00 87.50 255 GLU A CA 1
ATOM 2059 C C . GLU A 1 255 ? 9.507 -0.250 -10.531 1.00 87.50 255 GLU A C 1
ATOM 2061 O O . GLU A 1 255 ? 10.143 0.134 -11.499 1.00 87.50 255 GLU A O 1
ATOM 2066 N N . SER A 1 256 ? 8.359 0.311 -10.158 1.00 89.81 256 SER A N 1
ATOM 2067 C CA . SER A 1 256 ? 7.886 1.598 -10.676 1.00 89.81 256 SER A CA 1
ATOM 2068 C C . SER A 1 256 ? 7.755 2.584 -9.520 1.00 89.81 256 SER A C 1
ATOM 2070 O O . SER A 1 256 ? 7.229 2.231 -8.457 1.00 89.81 256 SER A O 1
ATOM 2072 N N . ILE A 1 257 ? 8.202 3.822 -9.726 1.00 88.75 257 ILE A N 1
ATOM 2073 C CA . ILE A 1 257 ? 8.109 4.900 -8.737 1.00 88.75 257 ILE A CA 1
ATOM 2074 C C . ILE A 1 257 ? 7.249 6.022 -9.307 1.00 88.75 257 ILE A C 1
ATOM 2076 O O . ILE A 1 257 ? 7.405 6.430 -10.450 1.00 88.75 257 ILE A O 1
ATOM 2080 N N . THR A 1 258 ? 6.335 6.539 -8.492 1.00 89.06 258 THR A N 1
ATOM 2081 C CA . THR A 1 258 ? 5.553 7.734 -8.824 1.00 89.06 258 THR A CA 1
ATOM 2082 C C . THR A 1 258 ? 5.178 8.481 -7.544 1.00 89.06 258 THR A C 1
ATOM 2084 O O . THR A 1 258 ? 5.590 8.103 -6.443 1.00 89.06 258 THR A O 1
ATOM 2087 N N . GLN A 1 259 ? 4.385 9.542 -7.653 1.00 89.00 259 GLN A N 1
ATOM 2088 C CA . GLN A 1 259 ? 3.893 10.284 -6.501 1.00 89.00 259 GLN A CA 1
ATOM 2089 C C . GLN A 1 259 ? 2.447 10.751 -6.673 1.00 89.00 259 GLN A C 1
ATOM 2091 O O . GLN A 1 259 ? 1.990 11.066 -7.767 1.00 89.00 259 GLN A O 1
ATOM 2096 N N . PHE A 1 260 ? 1.745 10.872 -5.550 1.00 87.19 260 PHE A N 1
ATOM 2097 C CA . PHE A 1 260 ? 0.557 11.702 -5.431 1.00 87.19 260 PHE A CA 1
ATOM 2098 C C . PHE A 1 260 ? 0.964 13.070 -4.888 1.00 87.19 260 PHE A C 1
ATOM 2100 O O . PHE A 1 260 ? 1.586 13.163 -3.825 1.00 87.19 260 PHE A O 1
ATOM 2107 N N . GLY A 1 261 ? 0.583 14.126 -5.606 1.00 83.00 261 GLY A N 1
ATOM 2108 C CA . GLY A 1 261 ? 0.775 15.505 -5.165 1.00 83.00 261 GLY A CA 1
ATOM 2109 C C . GLY A 1 261 ? -0.156 15.894 -4.012 1.00 83.00 261 GLY A C 1
ATOM 2110 O O . GLY A 1 261 ? -0.505 15.088 -3.143 1.00 83.00 261 GLY A O 1
ATOM 2111 N N . ARG A 1 262 ? -0.596 17.155 -4.021 1.00 84.62 262 ARG A N 1
ATOM 2112 C CA . ARG A 1 262 ? -1.416 17.753 -2.954 1.00 84.62 262 ARG A CA 1
ATOM 2113 C C . ARG A 1 262 ? -2.814 17.136 -2.845 1.00 84.62 262 ARG A C 1
ATOM 2115 O O . ARG A 1 262 ? -3.427 17.202 -1.782 1.00 84.62 262 ARG A O 1
ATOM 2122 N N . LEU A 1 263 ? -3.293 16.489 -3.912 1.00 88.69 263 LEU A N 1
ATOM 2123 C CA . LEU A 1 263 ? -4.636 15.905 -4.030 1.00 88.69 263 LEU A CA 1
ATOM 2124 C C . LEU A 1 263 ? -5.775 16.920 -3.861 1.00 88.69 263 LEU A C 1
ATOM 2126 O O . LEU A 1 263 ? -6.918 16.520 -3.641 1.00 88.69 263 LEU A O 1
ATOM 2130 N N . THR A 1 264 ? -5.492 18.217 -3.942 1.00 89.56 264 THR A N 1
ATOM 2131 C CA . THR A 1 264 ? -6.468 19.287 -3.740 1.00 89.56 264 THR A CA 1
ATOM 2132 C C . THR A 1 264 ? -6.963 19.863 -5.062 1.00 89.56 264 THR A C 1
ATOM 2134 O O . THR A 1 264 ? -6.269 19.811 -6.073 1.00 89.56 264 THR A O 1
ATOM 2137 N N . ASN A 1 265 ? -8.187 20.387 -5.059 1.00 87.50 265 ASN A N 1
ATOM 2138 C CA . ASN A 1 265 ? -8.697 21.248 -6.123 1.00 87.50 265 ASN A CA 1
ATOM 2139 C C . ASN A 1 265 ? -8.252 22.711 -5.917 1.00 87.50 265 ASN A C 1
ATOM 2141 O O . ASN A 1 265 ? -7.562 23.032 -4.946 1.00 87.50 265 ASN A O 1
ATOM 2145 N N . GLU A 1 266 ? -8.708 23.607 -6.793 1.00 86.31 266 GLU A N 1
ATOM 2146 C CA . GLU A 1 266 ? -8.461 25.059 -6.732 1.00 86.31 266 GLU A CA 1
ATOM 2147 C C . GLU A 1 266 ? -8.896 25.720 -5.408 1.00 86.31 266 GLU A C 1
ATOM 2149 O O . GLU A 1 266 ? -8.310 26.709 -4.980 1.00 86.31 266 GLU A O 1
ATOM 2154 N N . HIS A 1 267 ? -9.846 25.113 -4.689 1.00 88.06 267 HIS A N 1
ATOM 2155 C CA . HIS A 1 267 ? -10.324 25.564 -3.373 1.00 88.06 267 HIS A CA 1
ATOM 2156 C C . HIS A 1 267 ? -9.591 24.906 -2.195 1.00 88.06 267 HIS A C 1
ATOM 2158 O O . HIS A 1 267 ? -10.082 24.925 -1.062 1.00 88.06 267 HIS A O 1
ATOM 2164 N N . ASN A 1 268 ? -8.448 24.266 -2.449 1.00 88.06 268 ASN A N 1
ATOM 2165 C CA . ASN A 1 268 ? -7.643 23.544 -1.463 1.00 88.06 268 ASN A CA 1
ATOM 2166 C C . ASN A 1 268 ? -8.401 22.410 -0.733 1.00 88.06 268 ASN A C 1
ATOM 2168 O O . ASN A 1 268 ? -8.099 22.060 0.412 1.00 88.06 268 ASN A O 1
ATOM 2172 N N . LYS A 1 269 ? -9.420 21.827 -1.379 1.00 91.44 269 LYS A N 1
ATOM 2173 C CA . LYS A 1 269 ? -10.200 20.694 -0.859 1.00 91.44 269 LYS A CA 1
ATOM 2174 C C . LYS A 1 269 ? -9.805 19.411 -1.569 1.00 91.44 269 LYS A C 1
ATOM 2176 O O . LYS A 1 269 ? -9.603 19.400 -2.777 1.00 91.44 269 LYS A O 1
ATOM 2181 N N . ILE A 1 270 ? -9.761 18.312 -0.822 1.00 93.06 270 ILE A N 1
ATOM 2182 C CA . ILE A 1 270 ? -9.514 16.983 -1.384 1.00 93.06 270 ILE A CA 1
ATOM 2183 C C . ILE A 1 270 ? -10.867 16.365 -1.687 1.00 93.06 270 ILE A C 1
ATOM 2185 O O . ILE A 1 270 ? -11.592 15.972 -0.773 1.00 93.06 270 ILE A O 1
ATOM 2189 N N . THR A 1 271 ? -11.224 16.305 -2.959 1.00 93.94 271 THR A N 1
ATOM 2190 C CA . THR A 1 271 ? -12.497 15.782 -3.454 1.00 93.94 271 THR A CA 1
ATOM 2191 C C . THR A 1 271 ? -12.249 14.487 -4.226 1.00 93.94 271 THR A C 1
ATOM 2193 O O . THR A 1 271 ? -11.115 14.030 -4.349 1.00 93.94 271 THR A O 1
ATOM 2196 N N . LYS A 1 272 ? -13.310 13.827 -4.702 1.00 92.69 272 LYS A N 1
ATOM 2197 C CA . LYS A 1 272 ? -13.123 12.678 -5.602 1.00 92.69 272 LYS A CA 1
ATOM 2198 C C . LYS A 1 272 ? -12.487 13.119 -6.919 1.00 92.69 272 LYS A C 1
ATOM 2200 O O . LYS A 1 272 ? -11.573 12.454 -7.384 1.00 92.69 272 LYS A O 1
ATOM 2205 N N . ASP A 1 273 ? -12.938 14.249 -7.445 1.00 91.38 273 ASP A N 1
ATOM 2206 C CA . ASP A 1 273 ? -12.498 14.764 -8.741 1.00 91.38 273 ASP A CA 1
ATOM 2207 C C . ASP A 1 273 ? -11.040 15.207 -8.679 1.00 91.38 273 ASP A C 1
ATOM 2209 O O . ASP A 1 273 ? -10.257 14.858 -9.554 1.00 91.38 273 ASP A O 1
ATOM 2213 N N . SER A 1 274 ? -10.620 15.867 -7.590 1.00 91.56 274 SER A N 1
ATOM 2214 C CA . SER A 1 274 ? -9.204 16.201 -7.420 1.00 91.56 274 SER A CA 1
ATOM 2215 C C . SER A 1 274 ? -8.337 14.944 -7.339 1.00 91.56 274 SER A C 1
ATOM 2217 O O . SER A 1 274 ? -7.269 14.911 -7.934 1.00 91.56 274 SER A O 1
ATOM 2219 N N . ILE A 1 275 ? -8.793 13.882 -6.663 1.00 93.00 275 ILE A N 1
ATOM 2220 C CA . ILE A 1 275 ? -8.074 12.600 -6.633 1.00 93.00 275 ILE A CA 1
ATOM 2221 C C . ILE A 1 275 ? -7.951 12.007 -8.042 1.00 93.00 275 ILE A C 1
ATOM 2223 O O . ILE A 1 275 ? -6.850 11.600 -8.404 1.00 93.00 275 ILE A O 1
ATOM 2227 N N . GLN A 1 276 ? -9.035 11.975 -8.824 1.00 91.56 276 GLN A N 1
ATOM 2228 C CA . GLN A 1 276 ? -9.012 11.420 -10.181 1.00 91.56 276 GLN A CA 1
ATOM 2229 C C . 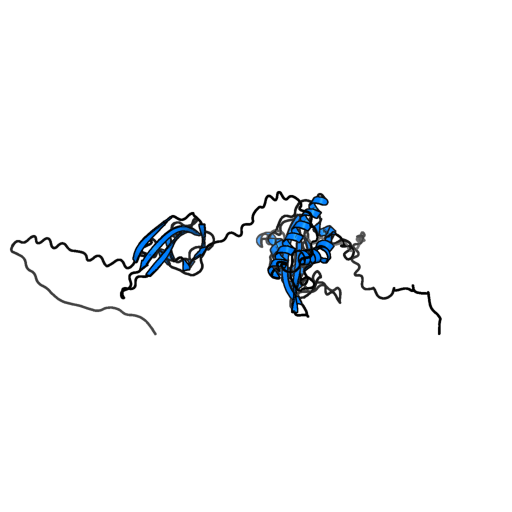GLN A 1 276 ? -8.104 12.232 -11.109 1.00 91.56 276 GLN A C 1
ATOM 2231 O O . GLN A 1 276 ? -7.245 11.652 -11.756 1.00 91.56 276 GLN A O 1
ATOM 2236 N N . ASN A 1 277 ? -8.173 13.565 -11.073 1.00 86.50 277 ASN A N 1
ATOM 2237 C CA . ASN A 1 277 ? -7.302 14.420 -11.886 1.00 86.50 277 ASN A CA 1
ATOM 2238 C C . ASN A 1 277 ? -5.806 14.146 -11.633 1.00 86.50 277 ASN A C 1
ATOM 2240 O O . ASN A 1 277 ? -4.992 14.184 -12.556 1.00 86.50 277 ASN A O 1
ATOM 2244 N N . TYR A 1 278 ? -5.423 13.854 -10.384 1.00 86.56 278 TYR A N 1
ATOM 2245 C CA . TYR A 1 278 ? -4.045 13.471 -10.048 1.00 86.56 278 TYR A CA 1
ATOM 2246 C C . TYR A 1 278 ? -3.683 12.051 -10.491 1.00 86.56 278 TYR A C 1
ATOM 2248 O O . TYR A 1 278 ? -2.516 11.782 -10.775 1.00 86.56 278 TYR A O 1
ATOM 2256 N N . LEU A 1 279 ? -4.651 11.134 -10.518 1.00 88.81 279 LEU A N 1
ATOM 2257 C CA . LEU A 1 279 ? -4.443 9.810 -11.092 1.00 88.81 279 LEU A CA 1
ATOM 2258 C C . LEU A 1 279 ? -4.195 9.933 -12.596 1.00 88.81 279 LEU A C 1
ATOM 2260 O O . LEU A 1 279 ? -3.140 9.491 -13.045 1.00 88.81 279 LEU A O 1
ATOM 2264 N N . ASP A 1 280 ? -5.069 10.627 -13.323 1.00 83.56 280 ASP A N 1
ATOM 2265 C CA . ASP A 1 280 ? -5.001 10.798 -14.779 1.00 83.56 280 ASP A CA 1
ATOM 2266 C C . ASP A 1 280 ? -3.675 11.433 -15.227 1.00 83.56 280 ASP A C 1
ATOM 2268 O O . ASP A 1 280 ? -2.993 10.924 -16.116 1.00 83.56 280 ASP A O 1
ATOM 2272 N N . SER A 1 281 ? -3.282 12.535 -14.579 1.00 75.94 281 SER A N 1
ATOM 2273 C CA . SER A 1 281 ? -2.082 13.309 -14.938 1.00 75.94 281 SER A CA 1
ATOM 2274 C C . SER A 1 281 ? -0.762 12.703 -14.454 1.00 75.94 281 SER A C 1
ATOM 2276 O O . SER A 1 281 ? 0.299 13.099 -14.932 1.00 75.94 281 SER A O 1
ATOM 2278 N N . GLY A 1 282 ? -0.806 11.771 -13.499 1.00 80.12 282 GLY A N 1
ATOM 2279 C CA . GLY A 1 282 ? 0.384 11.212 -12.862 1.00 80.12 282 GLY A CA 1
ATOM 2280 C C . GLY A 1 282 ? 0.457 9.699 -12.991 1.00 80.12 282 GLY A C 1
ATOM 2281 O O . GLY A 1 282 ? 1.137 9.157 -13.861 1.00 80.12 282 GLY A O 1
ATOM 2282 N N . ALA A 1 283 ? -0.216 9.001 -12.080 1.00 80.50 283 ALA A N 1
ATOM 2283 C CA . ALA A 1 283 ? -0.017 7.567 -11.908 1.00 80.50 283 ALA A CA 1
ATOM 2284 C C . ALA A 1 283 ? -0.632 6.711 -13.031 1.00 80.50 283 ALA A C 1
ATOM 2286 O O . ALA A 1 283 ? -0.069 5.675 -13.376 1.00 80.50 283 ALA A O 1
ATOM 2287 N N . GLU A 1 284 ? -1.753 7.130 -13.622 1.00 86.12 284 GLU A N 1
ATOM 2288 C CA . GLU A 1 284 ? -2.334 6.481 -14.806 1.00 86.12 284 GLU A CA 1
ATOM 2289 C C . GLU A 1 284 ? -1.523 6.804 -16.070 1.00 86.12 284 GLU A C 1
ATOM 2291 O O . GLU A 1 284 ? -1.386 5.947 -16.948 1.00 86.12 284 GLU A O 1
ATOM 2296 N N . GLY A 1 285 ? -0.880 7.979 -16.102 1.00 84.44 285 GLY A N 1
ATOM 2297 C CA . GLY A 1 285 ? 0.080 8.396 -17.129 1.00 84.44 285 GLY A CA 1
ATOM 2298 C C . GLY A 1 285 ? 1.209 7.389 -17.369 1.00 84.44 285 GLY A C 1
ATOM 2299 O O . GLY A 1 285 ? 1.620 7.204 -18.511 1.00 84.44 285 GLY A O 1
ATOM 2300 N N . MET A 1 286 ? 1.626 6.640 -16.339 1.00 88.25 286 MET A N 1
ATOM 2301 C CA . MET A 1 286 ? 2.604 5.541 -16.459 1.00 88.25 286 MET A CA 1
ATOM 2302 C C . MET A 1 286 ? 2.150 4.396 -17.385 1.00 88.25 286 MET A C 1
ATOM 2304 O O . MET A 1 286 ? 2.955 3.549 -17.761 1.00 88.25 286 MET A O 1
ATOM 2308 N N . ILE A 1 287 ? 0.864 4.322 -17.739 1.00 87.88 287 ILE A N 1
ATOM 2309 C CA . ILE A 1 287 ? 0.314 3.316 -18.660 1.00 87.88 287 ILE A CA 1
ATOM 2310 C C . ILE A 1 287 ? -0.223 3.971 -19.938 1.00 87.88 287 ILE A C 1
ATOM 2312 O O . ILE A 1 287 ? -0.063 3.421 -21.037 1.00 87.88 287 ILE A O 1
ATOM 2316 N N . THR A 1 288 ? -0.868 5.132 -19.819 1.00 87.38 288 THR A N 1
ATOM 2317 C CA . THR A 1 288 ? -1.515 5.817 -20.947 1.00 87.38 288 THR A CA 1
ATOM 2318 C C . THR A 1 288 ? -0.543 6.666 -21.761 1.00 87.38 288 THR A C 1
ATOM 2320 O O . THR A 1 288 ? -0.640 6.662 -22.988 1.00 87.38 288 THR A O 1
ATOM 2323 N N . PHE A 1 289 ? 0.430 7.318 -21.115 1.00 85.88 289 PHE A N 1
ATOM 2324 C CA . PHE A 1 289 ? 1.306 8.334 -21.716 1.00 85.88 289 PHE A CA 1
ATOM 2325 C C . PHE A 1 289 ? 2.785 8.191 -21.299 1.00 85.88 289 PHE A C 1
ATOM 2327 O O . PHE A 1 289 ? 3.502 9.176 -21.138 1.00 85.88 289 PHE A O 1
ATOM 2334 N N . ASP A 1 290 ? 3.278 6.958 -21.177 1.00 86.56 290 ASP A N 1
ATOM 2335 C CA . ASP A 1 290 ? 4.623 6.633 -20.667 1.00 86.56 290 ASP A CA 1
ATOM 2336 C C . ASP A 1 290 ? 5.765 6.819 -21.694 1.00 86.56 290 ASP A C 1
ATOM 2338 O O . ASP A 1 290 ? 6.792 6.137 -21.669 1.00 86.56 290 ASP A O 1
ATOM 2342 N N . GLY A 1 291 ? 5.589 7.735 -22.651 1.00 80.56 291 GLY A N 1
ATOM 2343 C CA . GLY A 1 291 ? 6.550 7.965 -23.734 1.00 80.56 291 GLY A CA 1
ATOM 2344 C C . GLY A 1 291 ? 7.916 8.436 -23.228 1.00 80.56 291 GLY A C 1
ATOM 2345 O O . GLY A 1 291 ? 8.944 7.981 -23.726 1.00 80.56 291 GLY A O 1
ATOM 2346 N N . ALA A 1 292 ? 7.930 9.272 -22.185 1.00 81.50 292 ALA A N 1
ATOM 2347 C CA . ALA A 1 292 ? 9.154 9.807 -21.584 1.00 81.50 292 ALA A CA 1
ATOM 2348 C C . ALA A 1 292 ? 10.060 8.720 -20.977 1.00 81.50 292 ALA A C 1
ATOM 2350 O O . ALA A 1 292 ? 11.275 8.889 -20.929 1.00 81.50 292 ALA A O 1
ATOM 2351 N N . SER A 1 293 ? 9.489 7.586 -20.562 1.00 79.25 293 SER A N 1
ATOM 2352 C CA . SER A 1 293 ? 10.231 6.434 -20.034 1.00 79.25 293 SER A CA 1
ATOM 2353 C C . SER A 1 293 ? 10.330 5.289 -21.045 1.00 79.25 293 SER A C 1
ATOM 2355 O O . SER A 1 293 ? 10.563 4.143 -20.663 1.00 79.25 293 SER A O 1
ATOM 2357 N N . ASN A 1 294 ? 10.131 5.566 -22.341 1.00 84.38 294 ASN A N 1
ATOM 2358 C CA . ASN A 1 294 ? 10.125 4.567 -23.416 1.00 84.38 294 ASN A CA 1
ATOM 2359 C C . ASN A 1 294 ? 9.170 3.381 -23.140 1.00 84.38 294 ASN A C 1
ATOM 2361 O O . ASN A 1 294 ? 9.459 2.207 -23.431 1.00 84.38 294 ASN A O 1
ATOM 2365 N N . ASN A 1 295 ? 8.014 3.696 -22.550 1.00 87.69 295 ASN A N 1
ATOM 2366 C CA . ASN A 1 295 ? 7.013 2.742 -22.084 1.00 87.69 295 ASN A CA 1
ATOM 2367 C C . ASN A 1 295 ? 7.542 1.728 -21.051 1.00 87.69 295 ASN A C 1
ATOM 2369 O O . ASN A 1 295 ? 7.024 0.612 -20.981 1.00 87.69 295 ASN A O 1
ATOM 2373 N N . GLY A 1 296 ? 8.601 2.055 -20.305 1.00 87.38 296 GLY A N 1
ATOM 2374 C CA . GLY A 1 296 ? 9.191 1.180 -19.292 1.00 87.38 296 GLY A CA 1
ATOM 2375 C C . GLY A 1 296 ? 8.194 0.794 -18.200 1.00 87.38 296 GLY A C 1
ATOM 2376 O O . GLY A 1 296 ? 7.975 -0.398 -17.969 1.00 87.38 296 GLY A O 1
ATOM 2377 N N . HIS A 1 297 ? 7.510 1.777 -17.609 1.00 90.50 297 HIS A N 1
ATOM 2378 C CA . HIS A 1 297 ? 6.488 1.531 -16.592 1.00 90.50 297 HIS A CA 1
ATOM 2379 C C . HIS A 1 297 ? 5.310 0.765 -17.188 1.00 90.50 297 HIS A C 1
ATOM 2381 O O . HIS A 1 297 ? 4.847 -0.214 -16.606 1.00 90.50 297 HIS A O 1
ATOM 2387 N N . LYS A 1 298 ? 4.854 1.139 -18.388 1.00 91.62 298 LYS A N 1
ATOM 2388 C CA . LYS A 1 298 ? 3.754 0.435 -19.063 1.00 91.62 298 LYS A CA 1
ATOM 2389 C C . LYS A 1 298 ? 4.076 -1.043 -19.290 1.00 91.62 298 LYS A C 1
ATOM 2391 O O . LYS A 1 298 ? 3.256 -1.904 -18.971 1.00 91.62 298 LYS A O 1
ATOM 2396 N N . LYS A 1 299 ? 5.263 -1.342 -19.835 1.00 91.62 299 LYS A N 1
ATOM 2397 C CA . LYS A 1 299 ? 5.735 -2.714 -20.093 1.00 91.62 299 LYS A CA 1
ATOM 2398 C C . LYS A 1 299 ? 5.797 -3.521 -18.803 1.00 91.62 299 LYS A C 1
ATOM 2400 O O . LYS A 1 299 ? 5.364 -4.668 -18.796 1.00 91.62 299 LYS A O 1
ATOM 2405 N N . GLN A 1 300 ? 6.276 -2.915 -17.722 1.00 91.56 300 GLN A N 1
ATOM 2406 C CA . GLN A 1 300 ? 6.318 -3.541 -16.409 1.00 91.56 300 GLN A CA 1
ATOM 2407 C C . GLN A 1 300 ? 4.910 -3.811 -15.853 1.00 91.56 300 GLN A C 1
ATOM 2409 O O . GLN A 1 300 ? 4.564 -4.952 -15.541 1.00 91.56 300 GLN A O 1
ATOM 2414 N N . LEU A 1 301 ? 4.081 -2.772 -15.725 1.00 93.31 301 LEU A N 1
ATOM 2415 C CA . LEU A 1 301 ? 2.782 -2.838 -15.046 1.00 93.31 301 LEU A CA 1
ATOM 2416 C C . LEU A 1 301 ? 1.785 -3.740 -15.791 1.00 93.31 301 LEU A C 1
ATOM 2418 O O . LEU A 1 301 ? 0.930 -4.381 -15.172 1.00 93.31 301 LEU A O 1
ATOM 2422 N N . LEU A 1 302 ? 1.928 -3.846 -17.115 1.00 95.06 302 LEU A N 1
ATOM 2423 C CA . LEU A 1 302 ? 1.131 -4.723 -17.973 1.00 95.06 302 LEU A CA 1
ATOM 2424 C C . LEU A 1 302 ? 1.852 -6.025 -18.353 1.00 95.06 302 LEU A C 1
ATOM 2426 O O . LEU A 1 302 ? 1.361 -6.764 -19.201 1.00 95.06 302 LEU A O 1
ATOM 2430 N N . SER A 1 303 ? 2.990 -6.344 -17.732 1.00 93.75 303 SER A N 1
ATOM 2431 C CA . SER A 1 303 ? 3.717 -7.574 -18.045 1.00 93.75 303 SER A CA 1
ATOM 2432 C C . SER A 1 303 ? 2.906 -8.820 -17.675 1.00 93.75 303 SER A C 1
ATOM 2434 O O . SER A 1 303 ? 2.361 -8.931 -16.568 1.00 93.75 303 SER A O 1
ATOM 2436 N N . SER A 1 304 ? 2.874 -9.792 -18.588 1.00 92.75 304 SER A N 1
ATOM 2437 C CA . SER A 1 304 ? 2.309 -11.122 -18.348 1.00 92.75 304 SER A CA 1
ATOM 2438 C C . SER A 1 304 ? 3.205 -12.010 -17.490 1.00 92.75 304 SER A C 1
ATOM 2440 O O . SER A 1 304 ? 2.697 -12.935 -16.856 1.00 92.75 304 SER A O 1
ATOM 2442 N N . SER A 1 305 ? 4.507 -11.717 -17.421 1.00 91.88 305 SER A N 1
ATOM 2443 C CA . SER A 1 305 ? 5.446 -12.442 -16.566 1.00 91.88 305 SER A CA 1
ATOM 2444 C C . SER A 1 305 ? 5.468 -11.916 -15.134 1.00 91.88 305 SER A C 1
ATOM 2446 O O . SER A 1 305 ? 5.819 -12.676 -14.243 1.00 91.88 305 SER A O 1
ATOM 2448 N N . LEU A 1 306 ? 5.060 -10.666 -14.884 1.00 91.94 306 LEU A N 1
ATOM 2449 C CA . LEU A 1 306 ? 5.041 -10.057 -13.549 1.00 91.94 306 LEU A CA 1
ATOM 2450 C C . LEU A 1 306 ? 3.619 -10.071 -12.983 1.00 91.94 306 LEU A C 1
ATOM 2452 O O . LEU A 1 306 ? 2.800 -9.187 -13.252 1.00 91.94 306 LEU A O 1
ATOM 2456 N N . VAL A 1 307 ? 3.312 -11.116 -12.220 1.00 92.19 307 VAL A N 1
ATOM 2457 C CA . VAL A 1 307 ? 1.958 -11.374 -11.707 1.00 92.19 307 VAL A CA 1
ATOM 2458 C C . VAL A 1 307 ? 1.818 -11.111 -10.214 1.00 92.19 307 VAL A C 1
ATOM 2460 O O . VAL A 1 307 ? 0.696 -10.989 -9.736 1.00 92.19 307 VAL A O 1
ATOM 2463 N N . TYR A 1 308 ? 2.914 -10.999 -9.468 1.00 92.06 308 TYR A N 1
ATOM 2464 C CA . TYR A 1 308 ? 2.890 -10.670 -8.045 1.00 92.06 308 TYR A CA 1
ATOM 2465 C C . TYR A 1 308 ? 3.185 -9.195 -7.832 1.00 92.06 308 TYR A C 1
ATOM 2467 O O . TYR A 1 308 ? 3.972 -8.622 -8.579 1.00 92.06 308 TYR A O 1
ATOM 2475 N N . TYR A 1 309 ? 2.581 -8.578 -6.814 1.00 94.88 309 TYR A N 1
ATOM 2476 C CA . TYR A 1 309 ? 2.825 -7.162 -6.542 1.00 94.88 309 TYR A CA 1
ATOM 2477 C C . TYR A 1 309 ? 2.837 -6.775 -5.061 1.00 94.88 309 TYR A C 1
ATOM 2479 O O . TYR A 1 309 ? 2.140 -7.357 -4.222 1.00 94.88 309 TYR A O 1
ATOM 2487 N N . GLY A 1 310 ? 3.582 -5.710 -4.769 1.00 93.44 310 GLY A N 1
ATOM 2488 C CA . GLY A 1 310 ? 3.562 -4.947 -3.527 1.00 93.44 310 GLY A CA 1
ATOM 2489 C C . GLY A 1 310 ? 3.406 -3.456 -3.815 1.00 93.44 310 GLY A C 1
ATOM 2490 O O . GLY A 1 310 ? 3.939 -2.957 -4.800 1.00 93.44 310 GLY A O 1
ATOM 2491 N N . PHE A 1 311 ? 2.670 -2.734 -2.965 1.00 95.31 311 PHE A N 1
ATOM 2492 C CA . PHE A 1 311 ? 2.381 -1.311 -3.182 1.00 95.31 311 PHE A CA 1
ATOM 2493 C C . PHE A 1 311 ? 2.657 -0.499 -1.918 1.00 95.31 311 PHE A C 1
ATOM 2495 O O . PHE A 1 311 ? 1.816 -0.451 -1.004 1.00 95.31 311 PHE A O 1
ATOM 2502 N N . GLY A 1 312 ? 3.819 0.140 -1.876 1.00 93.19 312 GLY A N 1
ATOM 2503 C CA . GLY A 1 312 ? 4.291 0.972 -0.778 1.00 93.19 312 GLY A CA 1
ATOM 2504 C C . GLY A 1 312 ? 3.898 2.430 -0.951 1.00 93.19 312 GLY A C 1
ATOM 2505 O O . GLY A 1 312 ? 3.798 2.930 -2.069 1.00 93.19 312 GLY A O 1
ATOM 2506 N N . MET A 1 313 ? 3.651 3.113 0.167 1.00 94.19 313 MET A N 1
ATOM 2507 C CA . MET A 1 313 ? 3.397 4.554 0.180 1.00 94.19 313 MET A CA 1
ATOM 2508 C C . MET A 1 313 ? 4.054 5.207 1.385 1.00 94.19 313 MET A C 1
ATOM 2510 O O . MET A 1 313 ? 3.946 4.692 2.501 1.00 94.19 313 MET A O 1
ATOM 2514 N N . ALA A 1 314 ? 4.633 6.385 1.184 1.00 92.94 314 ALA A N 1
ATOM 2515 C CA . ALA A 1 314 ? 5.113 7.223 2.272 1.00 92.94 314 ALA A CA 1
ATOM 2516 C C . ALA A 1 314 ? 4.816 8.694 1.989 1.00 92.94 314 ALA A C 1
ATOM 2518 O O . ALA A 1 314 ? 5.069 9.195 0.898 1.00 92.94 314 ALA A O 1
ATOM 2519 N N . THR A 1 315 ? 4.272 9.384 2.988 1.00 91.94 315 THR A N 1
ATOM 2520 C CA . THR A 1 315 ? 3.937 10.807 2.900 1.00 91.94 315 THR A CA 1
ATOM 2521 C C . THR A 1 315 ? 4.990 11.636 3.621 1.00 91.94 315 THR A C 1
ATOM 2523 O O . THR A 1 315 ? 5.355 11.321 4.754 1.00 91.94 315 THR A O 1
ATOM 2526 N N . THR A 1 316 ? 5.428 12.720 2.991 1.00 91.12 316 THR A N 1
ATOM 2527 C CA . THR A 1 316 ? 6.332 13.721 3.568 1.00 91.12 316 THR A CA 1
ATOM 2528 C C . THR A 1 316 ? 5.820 15.131 3.271 1.00 91.12 316 THR A C 1
ATOM 2530 O O . THR A 1 316 ? 4.795 15.301 2.604 1.00 91.12 316 THR A O 1
ATOM 2533 N N . LYS A 1 317 ? 6.522 16.136 3.799 1.00 89.25 317 LYS A N 1
ATOM 2534 C CA . LYS A 1 317 ? 6.314 17.540 3.455 1.00 89.25 317 LYS A CA 1
ATOM 2535 C C . LYS A 1 317 ? 7.304 17.976 2.378 1.00 89.25 317 LYS A C 1
ATOM 2537 O O . LYS A 1 317 ? 8.504 17.695 2.497 1.00 89.25 317 LYS A O 1
ATOM 2542 N N . ASP A 1 318 ? 6.812 18.635 1.338 1.00 85.31 318 ASP A N 1
ATOM 2543 C CA . ASP A 1 318 ? 7.669 19.288 0.347 1.00 85.31 318 ASP A CA 1
ATOM 2544 C C . ASP A 1 318 ? 8.278 20.591 0.900 1.00 85.31 318 ASP A C 1
ATOM 2546 O O . ASP A 1 318 ? 8.314 20.807 2.116 1.00 85.31 318 ASP A O 1
ATOM 2550 N N . GLN A 1 319 ? 8.873 21.400 0.021 1.00 84.44 319 GLN A N 1
ATOM 2551 C CA . GLN A 1 319 ? 9.531 22.654 0.397 1.00 84.44 319 GLN A CA 1
ATOM 2552 C C . GLN A 1 319 ? 8.525 23.716 0.869 1.00 84.44 319 GLN A C 1
ATOM 2554 O O . GLN A 1 319 ? 8.857 24.514 1.742 1.00 84.44 319 GLN A O 1
ATOM 2559 N N . ASP A 1 320 ? 7.287 23.646 0.376 1.00 86.06 320 ASP A N 1
ATOM 2560 C CA . ASP A 1 320 ? 6.197 24.571 0.695 1.00 86.06 320 ASP A CA 1
ATOM 2561 C C . ASP A 1 320 ? 5.389 24.123 1.929 1.00 86.06 320 ASP A C 1
ATOM 2563 O O . ASP A 1 320 ? 4.473 24.804 2.393 1.00 86.06 320 ASP A O 1
ATOM 2567 N N . GLY A 1 321 ? 5.738 22.969 2.510 1.00 86.75 321 GLY A N 1
ATOM 2568 C CA . GLY A 1 321 ? 5.041 22.395 3.659 1.00 86.75 321 GLY A CA 1
ATOM 2569 C C . GLY A 1 321 ? 3.759 21.648 3.284 1.00 86.75 321 GLY A C 1
ATOM 2570 O O . GLY A 1 321 ? 2.982 21.256 4.169 1.00 86.75 321 GLY A O 1
ATOM 2571 N N . ASP A 1 322 ? 3.538 21.388 1.999 1.00 87.38 322 ASP A N 1
ATOM 2572 C CA . ASP A 1 322 ? 2.426 20.607 1.486 1.00 87.38 322 ASP A CA 1
ATOM 2573 C C . ASP A 1 322 ? 2.697 19.104 1.592 1.00 87.38 322 ASP A C 1
ATOM 2575 O O . ASP A 1 322 ? 3.834 18.645 1.673 1.00 87.38 322 ASP A O 1
ATOM 2579 N N . ASN A 1 323 ? 1.630 18.304 1.684 1.00 89.94 323 ASN A N 1
ATOM 2580 C CA . ASN A 1 323 ? 1.790 16.851 1.731 1.00 89.94 323 ASN A CA 1
ATOM 2581 C C . ASN A 1 323 ? 2.030 16.300 0.324 1.00 89.94 323 ASN A C 1
ATOM 2583 O O . ASN A 1 323 ? 1.203 16.505 -0.564 1.00 89.94 323 ASN A O 1
ATOM 2587 N N . VAL A 1 324 ? 3.082 15.499 0.181 1.00 90.19 324 VAL A N 1
ATOM 2588 C CA . VAL A 1 324 ? 3.367 14.707 -1.021 1.00 90.19 324 VAL A CA 1
ATOM 2589 C C . VAL A 1 324 ? 3.509 13.249 -0.614 1.00 90.19 324 VAL A C 1
ATOM 2591 O O . VAL A 1 324 ? 4.151 12.939 0.394 1.00 90.19 324 VAL A O 1
ATOM 2594 N N . THR A 1 325 ? 2.891 12.342 -1.368 1.00 93.00 325 THR A N 1
ATOM 2595 C CA . THR A 1 325 ? 2.970 10.900 -1.119 1.00 93.00 325 THR A CA 1
ATOM 2596 C C . THR A 1 325 ? 3.733 10.218 -2.229 1.00 93.00 325 THR A C 1
ATOM 2598 O O . THR A 1 325 ? 3.273 10.182 -3.360 1.00 93.00 325 THR A O 1
ATOM 2601 N N . TYR A 1 326 ? 4.855 9.608 -1.882 1.00 91.81 326 TYR A N 1
ATOM 2602 C CA . TYR A 1 326 ? 5.652 8.792 -2.782 1.00 91.81 326 TYR A CA 1
ATOM 2603 C C . TYR A 1 326 ? 5.107 7.374 -2.811 1.00 91.81 326 TYR A C 1
ATOM 2605 O O . TYR A 1 326 ? 4.678 6.839 -1.781 1.00 91.81 326 TYR A O 1
ATOM 2613 N N . ILE A 1 327 ? 5.125 6.780 -3.995 1.00 92.69 327 ILE A N 1
ATOM 2614 C CA . ILE A 1 327 ? 4.570 5.468 -4.287 1.00 92.69 327 ILE A CA 1
ATOM 2615 C C . ILE A 1 327 ? 5.664 4.615 -4.892 1.00 92.69 327 ILE A C 1
ATOM 2617 O O . ILE A 1 327 ? 6.338 5.035 -5.827 1.00 92.69 327 ILE A O 1
ATOM 2621 N N . VAL A 1 328 ? 5.785 3.398 -4.376 1.00 92.75 328 VAL A N 1
ATOM 2622 C CA . VAL A 1 328 ? 6.657 2.374 -4.941 1.00 92.75 328 VAL A CA 1
ATOM 2623 C C . VAL A 1 328 ? 5.811 1.146 -5.228 1.00 92.75 328 VAL A C 1
ATOM 2625 O O . VAL A 1 328 ? 5.125 0.633 -4.337 1.00 92.75 328 VAL A O 1
ATOM 2628 N N . ILE A 1 329 ? 5.853 0.685 -6.471 1.00 93.81 329 ILE A N 1
ATOM 2629 C CA . ILE A 1 329 ? 5.205 -0.544 -6.917 1.00 93.81 329 ILE A CA 1
ATOM 2630 C C . ILE A 1 329 ? 6.308 -1.547 -7.220 1.00 93.81 329 ILE A C 1
ATOM 2632 O O . ILE A 1 329 ? 7.134 -1.308 -8.092 1.00 93.81 329 ILE A O 1
ATOM 2636 N N . ILE A 1 330 ? 6.311 -2.662 -6.497 1.00 92.12 330 ILE A N 1
ATOM 2637 C CA . ILE A 1 330 ? 7.167 -3.812 -6.794 1.00 92.12 330 ILE A CA 1
ATOM 2638 C C . ILE A 1 330 ? 6.307 -4.825 -7.527 1.00 92.12 330 ILE A C 1
ATOM 2640 O O . ILE A 1 330 ? 5.240 -5.176 -7.021 1.00 92.12 330 ILE A O 1
ATOM 2644 N N . SER A 1 331 ? 6.762 -5.301 -8.680 1.00 92.00 331 SER A N 1
ATOM 2645 C CA . SER A 1 331 ? 6.090 -6.344 -9.455 1.00 92.00 331 SER A CA 1
ATOM 2646 C C . SER A 1 331 ? 7.058 -7.482 -9.748 1.00 92.00 331 SER A C 1
ATOM 2648 O O . SER A 1 331 ? 8.155 -7.223 -10.231 1.00 92.00 331 SER A O 1
ATOM 2650 N N . SER A 1 332 ? 6.673 -8.728 -9.484 1.00 90.38 332 SER A N 1
ATOM 2651 C CA . SER A 1 332 ? 7.565 -9.885 -9.611 1.00 90.38 332 SER A CA 1
ATOM 2652 C C . SER A 1 332 ? 6.921 -11.076 -10.315 1.00 90.38 332 SER A C 1
ATOM 2654 O O . SER A 1 332 ? 5.698 -11.246 -10.320 1.00 90.38 332 SER A O 1
ATOM 2656 N N . ALA A 1 333 ? 7.761 -11.929 -10.906 1.00 88.31 333 ALA A N 1
ATOM 2657 C CA . ALA A 1 333 ? 7.319 -13.155 -11.570 1.00 88.31 333 ALA A CA 1
ATOM 2658 C C . ALA A 1 333 ? 6.981 -14.294 -10.598 1.00 88.31 333 ALA A C 1
ATOM 2660 O O . ALA A 1 333 ? 6.181 -15.173 -10.914 1.00 88.31 333 ALA A O 1
ATOM 2661 N N . ALA A 1 334 ? 7.541 -14.248 -9.390 1.00 86.81 334 ALA A N 1
ATOM 2662 C CA . ALA A 1 334 ? 7.283 -15.193 -8.310 1.00 86.81 334 ALA A CA 1
ATOM 2663 C C . ALA A 1 334 ? 7.076 -14.448 -6.976 1.00 86.81 334 ALA A C 1
ATOM 2665 O O . ALA A 1 334 ? 7.537 -13.307 -6.844 1.00 86.81 334 ALA A O 1
ATOM 2666 N N . PRO A 1 335 ? 6.407 -15.055 -5.975 1.00 87.50 335 PRO A N 1
ATOM 2667 C CA . PRO A 1 335 ? 6.328 -14.476 -4.636 1.00 87.50 335 PRO A CA 1
ATOM 2668 C C . PRO A 1 335 ? 7.730 -14.290 -4.051 1.00 87.50 335 PRO A C 1
ATOM 2670 O O . PRO A 1 335 ? 8.572 -15.177 -4.197 1.00 87.50 335 PRO A O 1
ATOM 2673 N N . LEU A 1 336 ? 7.974 -13.192 -3.330 1.00 83.81 336 LEU A N 1
ATOM 2674 C CA . LEU A 1 336 ? 9.254 -13.015 -2.650 1.00 83.81 336 LEU A CA 1
ATOM 2675 C C . LEU A 1 336 ? 9.314 -13.916 -1.412 1.00 83.81 336 LEU A C 1
ATOM 2677 O O . LEU A 1 336 ? 8.657 -13.679 -0.392 1.00 83.81 336 LEU A O 1
ATOM 2681 N N . THR A 1 337 ? 10.118 -14.971 -1.504 1.00 80.50 337 THR A N 1
ATOM 2682 C CA . THR A 1 337 ? 10.376 -15.914 -0.415 1.00 80.50 337 THR A CA 1
ATOM 2683 C C . THR A 1 337 ? 11.693 -15.589 0.262 1.00 80.50 337 THR A C 1
ATOM 2685 O O . THR A 1 337 ? 12.689 -15.341 -0.409 1.00 80.50 337 THR A O 1
ATOM 2688 N N . LYS A 1 338 ? 11.718 -15.626 1.596 1.00 78.06 338 LYS A N 1
ATOM 2689 C CA . LYS A 1 338 ? 12.976 -15.496 2.332 1.00 78.06 338 LYS A CA 1
ATOM 2690 C C . LYS A 1 338 ? 13.855 -16.704 2.060 1.00 78.06 338 LYS A C 1
ATOM 2692 O O . LYS A 1 338 ? 13.377 -17.830 2.206 1.00 78.06 338 LYS A O 1
ATOM 2697 N N . THR A 1 339 ? 15.120 -16.476 1.750 1.00 70.62 339 TH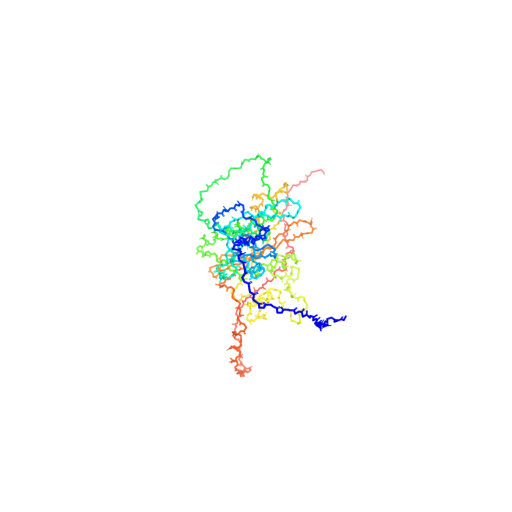R A N 1
ATOM 2698 C CA . THR A 1 339 ? 16.097 -17.554 1.693 1.00 70.62 339 THR A CA 1
ATOM 2699 C C . THR A 1 339 ? 16.325 -18.061 3.111 1.00 70.62 339 THR A C 1
ATOM 2701 O O . THR A 1 339 ? 16.651 -17.287 4.017 1.00 70.62 339 THR A O 1
ATOM 2704 N N . ASN A 1 340 ? 16.127 -19.357 3.355 1.00 65.69 340 ASN A N 1
ATOM 2705 C CA . ASN A 1 340 ? 16.549 -19.918 4.630 1.00 65.69 340 ASN A CA 1
ATOM 2706 C C . ASN A 1 340 ? 18.076 -19.959 4.634 1.00 65.69 340 ASN A C 1
ATOM 2708 O O . ASN A 1 340 ? 18.689 -20.462 3.697 1.00 65.69 340 ASN A O 1
ATOM 2712 N N . ALA A 1 341 ? 18.699 -19.482 5.711 1.00 57.16 341 ALA A N 1
ATOM 2713 C CA . ALA A 1 341 ? 20.155 -19.526 5.864 1.00 57.16 341 ALA A CA 1
ATOM 2714 C C . ALA A 1 341 ? 20.738 -20.954 5.747 1.00 57.16 341 ALA A C 1
ATOM 2716 O O . ALA A 1 341 ? 21.922 -21.112 5.466 1.00 57.16 341 ALA A O 1
ATOM 2717 N N . SER A 1 342 ? 19.915 -21.994 5.933 1.00 53.84 342 SER A N 1
ATOM 2718 C CA . SER A 1 342 ? 20.285 -23.399 5.728 1.00 53.84 342 SER A CA 1
ATOM 2719 C C . SER A 1 342 ? 20.488 -23.785 4.263 1.00 53.84 342 SER A C 1
ATOM 2721 O O . SER A 1 342 ? 21.270 -24.690 3.997 1.00 53.84 342 SER A O 1
ATOM 2723 N N . ASP A 1 343 ? 19.827 -23.106 3.324 1.00 54.09 343 ASP A N 1
ATOM 2724 C CA . ASP A 1 343 ? 19.835 -23.483 1.903 1.00 54.09 343 ASP A CA 1
ATOM 2725 C C . ASP A 1 343 ? 21.080 -22.930 1.179 1.00 54.09 343 ASP A C 1
ATOM 2727 O O . ASP A 1 343 ? 21.454 -23.400 0.107 1.00 54.09 343 ASP A O 1
ATOM 2731 N N . ILE A 1 344 ? 21.771 -21.968 1.801 1.00 53.56 344 ILE A N 1
ATOM 2732 C CA . ILE A 1 344 ? 23.003 -21.347 1.288 1.00 53.56 344 ILE A CA 1
ATOM 2733 C C . ILE A 1 344 ? 24.231 -22.235 1.573 1.00 53.56 344 ILE A C 1
ATOM 2735 O O . ILE A 1 344 ? 25.208 -22.216 0.828 1.00 53.56 344 ILE A O 1
ATOM 2739 N N . SER A 1 345 ? 24.177 -23.075 2.613 1.00 46.41 345 SER A N 1
ATOM 2740 C CA . SER A 1 345 ? 25.301 -23.930 3.025 1.00 46.41 345 SER A CA 1
ATOM 2741 C C . SER A 1 345 ? 25.489 -25.186 2.162 1.00 46.41 345 SER A C 1
ATOM 2743 O O . SER A 1 345 ? 26.536 -25.821 2.274 1.00 46.41 345 SER A O 1
ATOM 2745 N N . SER A 1 346 ? 24.523 -25.571 1.324 1.00 46.09 346 SER A N 1
ATOM 2746 C CA . SER A 1 346 ? 24.582 -26.826 0.554 1.00 46.09 346 SER A CA 1
ATOM 2747 C C . SER A 1 346 ? 24.992 -26.672 -0.913 1.00 46.09 346 SER A C 1
ATOM 2749 O O . SER A 1 346 ? 25.133 -27.685 -1.586 1.00 46.09 346 SER A O 1
ATOM 2751 N N . ASN A 1 347 ? 25.213 -25.447 -1.408 1.00 43.53 347 ASN A N 1
ATOM 2752 C CA . ASN A 1 347 ? 25.559 -25.205 -2.818 1.00 43.53 347 ASN A CA 1
ATOM 2753 C C . ASN A 1 347 ? 26.916 -24.509 -3.046 1.00 43.53 347 ASN A C 1
ATOM 2755 O O . ASN A 1 347 ? 27.237 -24.189 -4.186 1.00 43.53 347 ASN A O 1
ATOM 2759 N N . SER A 1 348 ? 27.743 -24.299 -2.011 1.00 41.97 348 SER A N 1
ATOM 2760 C CA . SER A 1 348 ? 29.050 -23.625 -2.162 1.00 41.97 348 SER A CA 1
ATOM 2761 C C . SER A 1 348 ? 30.243 -24.567 -2.406 1.00 41.97 348 SER A C 1
ATOM 2763 O O . SER A 1 348 ? 31.390 -24.172 -2.198 1.00 41.97 348 SER A O 1
ATOM 2765 N N . THR A 1 349 ? 30.013 -25.806 -2.841 1.00 45.16 349 THR A N 1
ATOM 2766 C CA . THR A 1 349 ? 31.085 -26.764 -3.164 1.00 45.16 349 THR A CA 1
ATOM 2767 C C . THR A 1 349 ? 30.840 -27.413 -4.520 1.00 45.16 349 THR A C 1
ATOM 2769 O O . THR A 1 349 ? 30.357 -28.535 -4.600 1.00 45.16 349 THR A O 1
ATOM 2772 N N . SER A 1 350 ? 31.167 -26.689 -5.593 1.00 40.47 350 SER A N 1
ATOM 2773 C CA . SER A 1 350 ? 31.861 -27.211 -6.783 1.00 40.47 350 SER A CA 1
ATOM 2774 C C . SER A 1 350 ? 31.939 -26.117 -7.854 1.00 40.47 350 SER A C 1
ATOM 2776 O O . SER A 1 350 ? 31.128 -26.053 -8.773 1.00 40.47 350 SER A O 1
ATOM 2778 N N . SER A 1 351 ? 32.934 -25.240 -7.743 1.00 37.38 351 SER A N 1
ATOM 2779 C CA . SER A 1 351 ? 33.519 -24.593 -8.918 1.00 37.38 351 SER A CA 1
ATOM 2780 C C . SER A 1 351 ? 34.986 -24.993 -8.954 1.00 37.38 351 SER A C 1
ATOM 2782 O O . SER A 1 351 ? 35.856 -24.316 -8.406 1.00 37.38 351 SER A O 1
ATOM 2784 N N . THR A 1 352 ? 35.244 -26.166 -9.524 1.00 36.47 352 THR A N 1
ATOM 2785 C CA . THR A 1 352 ? 36.585 -26.627 -9.862 1.00 36.47 352 THR A CA 1
ATOM 2786 C C . THR A 1 352 ? 37.194 -25.611 -10.821 1.00 36.47 352 THR A C 1
ATOM 2788 O O . THR A 1 352 ? 36.720 -25.425 -11.942 1.00 36.47 352 THR A O 1
ATOM 2791 N N . THR A 1 353 ? 38.231 -24.921 -10.359 1.00 41.72 353 THR A N 1
ATOM 2792 C CA . THR A 1 353 ? 39.114 -24.092 -11.173 1.00 41.72 353 THR A CA 1
ATOM 2793 C C . THR A 1 353 ? 39.717 -24.955 -12.274 1.00 41.72 353 THR A C 1
ATOM 2795 O O . THR A 1 353 ? 40.666 -25.701 -12.043 1.00 41.72 353 THR A O 1
ATOM 2798 N N . THR A 1 354 ? 39.156 -24.862 -13.477 1.00 36.59 354 THR A N 1
ATOM 2799 C CA . THR A 1 354 ? 39.817 -25.352 -14.687 1.00 36.59 354 THR A CA 1
ATOM 2800 C C . THR A 1 354 ? 40.577 -24.163 -15.256 1.00 36.59 354 THR A C 1
ATOM 2802 O O . THR A 1 354 ? 39.981 -23.121 -15.527 1.00 36.59 354 THR A O 1
ATOM 2805 N N . ALA A 1 355 ? 41.901 -24.285 -15.323 1.00 35.59 355 ALA A N 1
ATOM 2806 C CA . ALA A 1 355 ? 42.791 -23.259 -15.846 1.00 35.59 355 ALA A CA 1
ATOM 2807 C C . ALA A 1 355 ? 42.369 -22.857 -17.270 1.00 35.59 355 ALA A C 1
ATOM 2809 O O . ALA A 1 355 ? 42.145 -23.715 -18.122 1.00 35.59 355 ALA A O 1
ATOM 2810 N N . VAL A 1 356 ? 42.238 -21.550 -17.497 1.00 38.34 356 VAL A N 1
ATOM 2811 C CA . VAL A 1 356 ? 41.897 -20.958 -18.793 1.00 38.34 356 VAL A CA 1
ATOM 2812 C C . VAL A 1 356 ? 43.168 -20.849 -19.637 1.00 38.34 356 VAL A C 1
ATOM 2814 O O . VAL A 1 356 ? 44.168 -20.284 -19.196 1.00 38.34 356 VAL A O 1
ATOM 2817 N N . ASP A 1 357 ? 43.097 -21.406 -20.843 1.00 44.22 357 ASP A N 1
ATOM 2818 C CA . ASP A 1 357 ? 44.040 -21.233 -21.949 1.00 44.22 357 ASP A CA 1
ATOM 2819 C C . ASP A 1 357 ? 44.084 -19.748 -22.380 1.00 44.22 357 ASP A C 1
ATOM 2821 O O . ASP A 1 357 ? 43.031 -19.179 -22.687 1.00 44.22 357 ASP A O 1
ATOM 2825 N N . PRO A 1 358 ? 45.260 -19.091 -22.409 1.00 37.38 358 PRO A N 1
ATOM 2826 C CA . PRO A 1 358 ? 45.376 -17.669 -22.728 1.00 37.38 358 PRO A CA 1
ATOM 2827 C C . PRO A 1 358 ? 45.102 -17.297 -24.200 1.00 37.38 358 PRO A C 1
ATOM 2829 O O . PRO A 1 358 ? 45.214 -16.120 -24.531 1.00 37.38 358 PRO A O 1
ATOM 2832 N N . ASN A 1 359 ? 44.717 -18.235 -25.078 1.00 41.59 359 ASN A N 1
ATOM 2833 C CA . ASN A 1 359 ? 44.509 -17.963 -26.512 1.00 41.59 359 ASN A CA 1
ATOM 2834 C C . ASN A 1 359 ? 43.065 -18.116 -27.037 1.00 41.59 359 ASN A C 1
ATOM 2836 O O . ASN A 1 359 ? 42.853 -18.162 -28.251 1.00 41.59 359 ASN A O 1
ATOM 2840 N N . ALA A 1 360 ? 42.044 -18.146 -26.177 1.00 37.66 360 ALA A N 1
ATOM 2841 C CA . ALA A 1 360 ? 40.655 -18.186 -26.644 1.00 37.66 360 ALA A CA 1
ATOM 2842 C C . ALA A 1 360 ? 40.117 -16.784 -27.015 1.00 37.66 360 ALA A C 1
ATOM 2844 O O . ALA A 1 360 ? 39.847 -15.944 -26.159 1.00 37.66 360 ALA A O 1
ATOM 2845 N N . ILE A 1 361 ? 39.932 -16.557 -28.319 1.00 38.16 361 ILE A N 1
ATOM 2846 C CA . ILE A 1 361 ? 39.319 -15.366 -28.930 1.00 38.16 361 ILE A CA 1
ATOM 2847 C C . ILE A 1 361 ? 37.862 -15.198 -28.437 1.00 38.16 361 ILE A C 1
ATOM 2849 O O . ILE A 1 361 ? 37.077 -16.145 -28.560 1.00 38.16 361 ILE A O 1
ATOM 2853 N N . PRO A 1 362 ? 37.448 -14.022 -27.923 1.00 36.09 362 PRO A N 1
ATOM 2854 C CA . PRO A 1 362 ? 36.085 -13.819 -27.442 1.00 36.09 362 PRO A CA 1
ATOM 2855 C C . PRO A 1 362 ? 35.081 -13.683 -28.598 1.00 36.09 362 PRO A C 1
ATOM 2857 O O . PRO A 1 362 ? 35.259 -12.886 -29.519 1.00 36.09 362 PRO A O 1
ATOM 2860 N N . ARG A 1 363 ? 33.992 -14.459 -28.522 1.00 32.38 363 ARG A N 1
ATOM 2861 C CA . ARG A 1 363 ? 32.772 -14.277 -29.324 1.00 32.38 363 ARG A CA 1
ATOM 2862 C C . ARG A 1 363 ? 31.979 -13.078 -28.796 1.00 32.38 363 ARG A C 1
ATOM 2864 O O . ARG A 1 363 ? 31.854 -12.915 -27.584 1.00 32.38 363 ARG A O 1
ATOM 2871 N N . SER A 1 364 ? 31.451 -12.271 -29.716 1.00 28.94 364 SER A N 1
ATOM 2872 C CA . SER A 1 364 ? 30.694 -11.050 -29.439 1.00 28.94 364 SER A CA 1
ATOM 2873 C C . SER A 1 364 ? 29.420 -11.319 -28.632 1.00 28.94 364 SER A C 1
ATOM 2875 O O . SER A 1 364 ? 28.653 -12.239 -28.918 1.00 28.94 364 SER A O 1
ATOM 2877 N N . GLN A 1 365 ? 29.205 -10.488 -27.613 1.00 32.22 365 GLN A N 1
ATOM 2878 C CA . GLN A 1 365 ? 27.896 -10.225 -27.031 1.00 32.22 365 GLN A CA 1
ATOM 2879 C C . GLN A 1 365 ? 27.409 -8.903 -27.618 1.00 32.22 365 GLN A C 1
ATOM 2881 O O . GLN A 1 365 ? 28.024 -7.866 -27.379 1.00 32.22 365 GLN A O 1
ATOM 2886 N N . ASP A 1 366 ? 26.322 -8.961 -28.377 1.00 32.78 366 ASP A N 1
ATOM 2887 C CA . ASP A 1 366 ? 25.630 -7.780 -28.875 1.00 32.78 366 ASP A CA 1
ATOM 2888 C C . ASP A 1 366 ? 24.838 -7.107 -27.738 1.00 32.78 366 ASP A C 1
ATOM 2890 O O . ASP A 1 366 ? 23.910 -7.672 -27.155 1.00 32.78 366 ASP A O 1
ATOM 2894 N N . ASP A 1 367 ? 25.289 -5.898 -27.412 1.00 32.41 367 ASP A N 1
ATOM 2895 C CA . ASP A 1 367 ? 24.555 -4.673 -27.097 1.00 32.41 367 ASP A CA 1
ATOM 2896 C C . ASP A 1 367 ? 23.254 -4.733 -26.273 1.00 32.41 367 ASP A C 1
ATOM 2898 O O . ASP A 1 367 ? 22.140 -4.907 -26.771 1.00 32.41 367 ASP A O 1
ATOM 2902 N N . LYS A 1 368 ? 23.383 -4.329 -25.002 1.00 34.09 368 LYS A N 1
ATOM 2903 C CA . LYS A 1 368 ? 22.370 -3.526 -24.298 1.00 34.09 368 LYS A CA 1
ATOM 2904 C C . LYS A 1 368 ? 22.963 -2.156 -23.974 1.00 34.09 368 LYS A C 1
ATOM 2906 O O . LYS A 1 368 ? 23.555 -1.959 -22.917 1.00 34.09 368 LYS A O 1
ATOM 2911 N N . ASN A 1 369 ? 22.783 -1.207 -24.887 1.00 32.72 369 ASN A N 1
ATOM 2912 C CA . ASN A 1 369 ? 23.110 0.197 -24.660 1.00 32.72 369 ASN A CA 1
ATOM 2913 C C . ASN A 1 369 ? 22.029 0.866 -23.798 1.00 32.72 369 ASN A C 1
ATOM 2915 O O . ASN A 1 369 ? 20.925 1.149 -24.260 1.00 32.72 369 ASN A O 1
ATOM 2919 N N . TYR A 1 370 ? 22.374 1.137 -22.539 1.00 33.41 370 TYR A N 1
ATOM 2920 C CA . TYR A 1 370 ? 21.680 2.089 -21.675 1.00 33.41 370 TYR A CA 1
ATOM 2921 C C . TYR A 1 370 ? 22.344 3.457 -21.876 1.00 33.41 370 TYR A C 1
ATOM 2923 O O . TYR A 1 370 ? 23.377 3.751 -21.277 1.00 33.41 370 TYR A O 1
ATOM 2931 N N . VAL A 1 371 ? 21.797 4.274 -22.779 1.00 33.06 371 VAL A N 1
ATOM 2932 C CA . VAL A 1 371 ? 22.276 5.645 -23.005 1.00 33.06 371 VAL A CA 1
ATOM 2933 C C . VAL A 1 371 ? 21.486 6.582 -22.100 1.00 33.06 371 VAL A C 1
ATOM 2935 O O . VAL A 1 371 ? 20.292 6.798 -22.301 1.00 33.06 371 VAL A O 1
ATOM 2938 N N . GLY A 1 372 ? 22.163 7.143 -21.098 1.00 32.03 372 GLY A N 1
ATOM 2939 C CA . GLY A 1 372 ? 21.670 8.296 -20.353 1.00 32.03 372 GLY A CA 1
ATOM 2940 C C . GLY A 1 372 ? 21.651 9.527 -21.258 1.00 32.03 372 GLY A C 1
ATOM 2941 O O . GLY A 1 372 ? 22.688 9.931 -21.781 1.00 32.03 372 GLY A O 1
ATOM 2942 N N . SER A 1 373 ? 20.476 10.124 -21.463 1.00 32.28 373 SER A N 1
ATOM 2943 C CA . SER A 1 373 ? 20.341 11.363 -22.226 1.00 32.28 373 SER A CA 1
ATOM 2944 C C . SER A 1 373 ? 20.552 12.576 -21.317 1.00 32.28 373 SER A C 1
ATOM 2946 O O . SER A 1 373 ? 19.627 13.051 -20.659 1.00 32.28 373 SER A O 1
ATOM 2948 N N . SER A 1 374 ? 21.769 13.108 -21.309 1.00 37.16 374 SER A N 1
ATOM 2949 C CA . SER A 1 374 ? 22.061 14.474 -20.877 1.00 37.16 374 SER A CA 1
ATOM 2950 C C . SER A 1 374 ? 22.307 15.340 -22.114 1.00 37.16 374 SER A C 1
ATOM 2952 O O . SER A 1 374 ? 23.449 15.452 -22.545 1.00 37.16 374 SER A O 1
ATOM 2954 N N . ALA A 1 375 ? 21.254 15.911 -22.711 1.00 33.19 375 ALA A N 1
ATOM 2955 C CA . ALA A 1 375 ? 21.343 17.064 -23.621 1.00 33.19 375 ALA A CA 1
ATOM 2956 C C . ALA A 1 375 ? 19.948 17.490 -24.113 1.00 33.19 375 ALA A C 1
ATOM 2958 O O . ALA A 1 375 ? 19.435 16.928 -25.072 1.00 33.19 375 ALA A O 1
ATOM 2959 N N . GLN A 1 376 ? 19.362 18.526 -23.510 1.00 31.70 376 GLN A N 1
ATOM 2960 C CA . GLN A 1 376 ? 18.403 19.399 -24.197 1.00 31.70 376 GLN A CA 1
ATOM 2961 C C . GLN A 1 376 ? 18.678 20.852 -23.787 1.00 31.70 376 GLN A C 1
ATOM 2963 O O . GLN A 1 376 ? 18.070 21.415 -22.881 1.00 31.70 376 GLN A O 1
ATOM 2968 N N . LYS A 1 377 ? 19.654 21.454 -24.466 1.00 37.47 377 LYS A N 1
ATOM 2969 C CA . LYS A 1 377 ? 19.714 22.894 -24.726 1.00 37.47 377 LYS A CA 1
ATOM 2970 C C . LYS A 1 377 ? 19.955 23.048 -26.224 1.00 37.47 377 LYS A C 1
ATOM 2972 O O . LYS A 1 377 ? 20.797 22.338 -26.75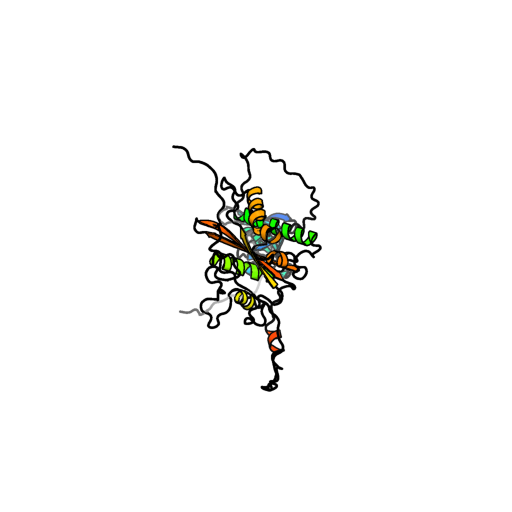8 1.00 37.47 377 LYS A O 1
ATOM 2977 N N . ALA A 1 378 ? 19.255 24.019 -26.807 1.00 35.88 378 ALA A N 1
ATOM 2978 C CA . ALA A 1 378 ? 19.182 24.366 -28.227 1.00 35.88 378 ALA A CA 1
ATOM 2979 C C . ALA A 1 378 ? 18.194 23.509 -29.033 1.00 35.88 378 ALA A C 1
ATOM 2981 O O . ALA A 1 378 ? 18.536 22.439 -29.508 1.00 35.88 378 ALA A O 1
ATOM 2982 N N . ASP A 1 379 ? 16.948 23.989 -29.111 1.00 32.56 379 ASP A N 1
ATOM 2983 C CA . ASP A 1 379 ? 16.228 24.181 -30.379 1.00 32.56 379 ASP A CA 1
ATOM 2984 C C . ASP A 1 379 ? 14.832 24.760 -30.099 1.00 32.56 379 ASP A C 1
ATOM 2986 O O . ASP A 1 379 ? 13.841 24.055 -29.933 1.00 32.56 379 ASP A O 1
ATOM 2990 N N . GLN A 1 380 ? 14.756 26.092 -30.039 1.00 33.31 380 GLN A N 1
ATOM 2991 C CA . GLN A 1 380 ? 13.547 26.818 -30.425 1.00 33.31 380 GLN A CA 1
ATOM 2992 C C . GLN A 1 380 ? 13.934 27.753 -31.571 1.00 33.31 380 GLN A C 1
ATOM 2994 O O . GLN A 1 380 ? 14.394 28.879 -31.379 1.00 33.31 380 GLN A O 1
ATOM 2999 N N . ALA A 1 381 ? 13.806 27.201 -32.777 1.00 33.81 381 ALA A N 1
ATOM 3000 C CA . ALA A 1 381 ? 13.708 27.917 -34.040 1.00 33.81 381 ALA A CA 1
ATOM 3001 C C . ALA A 1 381 ? 12.568 28.949 -33.942 1.00 33.81 381 ALA A C 1
ATOM 3003 O O . ALA A 1 381 ? 11.511 28.673 -33.385 1.00 33.81 381 ALA A O 1
ATOM 3004 N N . LYS A 1 382 ? 12.800 30.205 -34.335 1.00 36.66 382 LYS A N 1
ATOM 3005 C CA . LYS A 1 382 ? 12.501 30.677 -35.698 1.00 36.66 382 LYS A CA 1
ATOM 3006 C C . LYS A 1 382 ? 11.125 30.210 -36.190 1.00 36.66 382 LYS A C 1
ATOM 3008 O O . LYS A 1 382 ? 11.045 29.339 -37.040 1.00 36.66 382 LYS A O 1
ATOM 3013 N N . GLU A 1 383 ? 10.077 30.872 -35.711 1.00 35.88 383 GLU A N 1
ATOM 3014 C CA . GLU A 1 383 ? 8.831 31.071 -36.458 1.00 35.88 383 GLU A CA 1
ATOM 3015 C C . GLU A 1 383 ? 8.038 32.228 -35.828 1.00 35.88 383 GLU A C 1
ATOM 3017 O O . GLU A 1 383 ? 7.272 32.040 -34.892 1.00 35.88 383 GLU A O 1
ATOM 3022 N N . ALA A 1 384 ? 8.300 33.453 -36.293 1.00 33.06 384 ALA A N 1
ATOM 3023 C CA . ALA A 1 384 ? 7.387 34.599 -36.203 1.00 33.06 384 ALA A CA 1
ATOM 3024 C C . ALA A 1 384 ? 7.967 35.776 -37.010 1.00 33.06 384 ALA A C 1
ATOM 3026 O O . ALA A 1 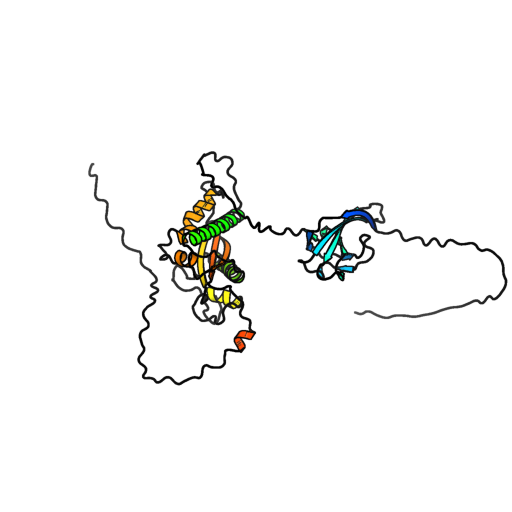384 ? 8.513 36.731 -36.463 1.00 33.06 384 ALA A O 1
ATOM 3027 N N . GLN A 1 385 ? 7.878 35.701 -38.337 1.00 34.94 385 GLN A N 1
ATOM 3028 C CA . GLN A 1 385 ? 7.729 36.904 -39.155 1.00 34.94 385 GLN A CA 1
ATOM 3029 C C . GLN A 1 385 ? 6.247 37.012 -39.490 1.00 34.94 385 GLN A C 1
ATOM 3031 O O . GLN A 1 385 ? 5.756 36.150 -40.207 1.00 34.94 385 GLN A O 1
ATOM 3036 N N . LEU A 1 386 ? 5.555 38.035 -38.981 1.00 32.81 386 LEU A N 1
ATOM 3037 C CA . LEU A 1 386 ? 4.654 38.898 -39.756 1.00 32.81 386 LEU A CA 1
ATOM 3038 C C . LEU A 1 386 ? 3.985 39.950 -38.847 1.00 32.81 386 LEU A C 1
ATOM 3040 O O . LEU A 1 386 ? 3.519 39.627 -37.761 1.00 32.81 386 LEU A O 1
ATOM 3044 N N . VAL A 1 387 ? 3.879 41.171 -39.396 1.00 36.41 387 VAL A N 1
ATOM 3045 C CA . VAL A 1 387 ? 3.094 42.352 -38.958 1.00 36.41 387 VAL A CA 1
ATOM 3046 C C . VAL A 1 387 ? 3.638 43.048 -37.687 1.00 36.41 387 VAL A C 1
ATOM 3048 O O . VAL A 1 387 ? 3.726 42.448 -36.632 1.00 36.41 387 VAL A O 1
ATOM 3051 N N . THR A 1 388 ? 4.042 44.324 -37.651 1.00 34.84 388 THR A N 1
ATOM 3052 C CA . THR A 1 388 ? 3.472 45.521 -38.287 1.00 34.84 388 THR A CA 1
ATOM 3053 C C . THR A 1 388 ? 4.503 46.659 -38.235 1.00 34.84 388 THR A C 1
ATOM 3055 O O . THR A 1 388 ? 5.040 46.945 -37.168 1.00 34.84 388 THR A O 1
ATOM 3058 N N . THR A 1 389 ? 4.740 47.340 -39.356 1.00 39.47 389 THR A N 1
ATOM 3059 C CA . THR A 1 389 ? 5.307 48.696 -39.372 1.00 39.47 389 THR A CA 1
ATOM 3060 C C . THR A 1 389 ? 4.132 49.667 -39.400 1.00 39.47 389 THR A C 1
ATOM 3062 O O . THR A 1 389 ? 3.379 49.636 -40.369 1.00 39.47 389 THR A O 1
ATOM 3065 N N . GLN A 1 390 ? 3.966 50.510 -38.378 1.00 42.94 390 GLN A N 1
ATOM 3066 C CA . GLN A 1 390 ? 3.351 51.836 -38.505 1.00 42.94 390 GLN A CA 1
ATOM 3067 C C . GLN A 1 390 ? 3.621 52.687 -37.251 1.00 42.94 390 GLN A C 1
ATOM 3069 O O . GLN A 1 390 ? 3.327 52.249 -36.141 1.00 42.94 390 GLN A O 1
ATOM 3074 N N . GLN A 1 391 ? 4.097 53.908 -37.532 1.00 42.72 391 GLN A N 1
ATOM 3075 C CA . GLN A 1 391 ? 4.462 55.056 -36.682 1.00 42.72 391 GLN A CA 1
ATOM 3076 C C . GLN A 1 391 ? 5.896 55.107 -36.159 1.00 42.72 391 GLN A C 1
ATOM 3078 O O . GLN A 1 391 ? 6.262 54.321 -35.261 1.00 42.72 391 GLN A O 1
#

pLDDT: mean 70.31, std 22.69, range [27.8, 95.62]

Secondary structure (DSSP, 8-state):
-------------------------------------SEEEEEEEEEEEEEEEE-S--EEESSTT--SEEEEGGGS-TTSEEEEEEEEEEEPPTTS--EEEEEEEEEESS-GGG-EEEEGGGEEE-----------------------GGG--PPPHHHHHHHHHHHHHHHHHHHHHHTTPPPPEE-HHHHHHHHHHHHHHHHHT--SSSB-TTT--B-BPTT-SS--BHHHHHHHHHT--S-S-SSSS-TTEEEEEEEE-----TTS---HHHHHHHIIIIITHHHHSGGGGTTHHHHHHT-SS--EEEEEEEEEE-TTS-EEEEEEEEEESS--PPPPTTTSTTS-S----PPPPTT-PPPP---------------------------